Protein AF-A0A8T5QKQ2-F1 (afdb_monomer)

Mean predicted aligned error: 11.58 Å

Radius of gyration: 34.57 Å; Cα contacts (8 Å, |Δi|>4): 621; chains: 1; bounding box: 126×70×73 Å

Structure (mmCIF, N/CA/C/O backbone):
data_AF-A0A8T5QKQ2-F1
#
_entry.id   AF-A0A8T5QKQ2-F1
#
loop_
_atom_site.group_PDB
_atom_site.id
_atom_site.type_symbol
_atom_site.label_atom_id
_atom_site.label_alt_id
_atom_site.label_comp_id
_atom_site.label_asym_id
_atom_site.label_entity_id
_atom_site.label_seq_id
_atom_site.pdbx_PDB_ins_code
_atom_site.Cartn_x
_atom_site.Cartn_y
_atom_site.Cartn_z
_atom_site.occupancy
_atom_site.B_iso_or_equiv
_atom_site.auth_seq_id
_atom_site.auth_comp_id
_atom_site.auth_asym_id
_atom_site.auth_atom_id
_atom_site.pdbx_PDB_model_num
ATOM 1 N N . SER A 1 1 ? -15.394 6.310 19.405 1.00 85.44 1 SER A N 1
ATOM 2 C CA . SER A 1 1 ? -15.891 5.130 18.670 1.00 85.44 1 SER A CA 1
ATOM 3 C C . SER A 1 1 ? -16.647 4.145 19.551 1.00 85.44 1 SER A C 1
ATOM 5 O O . SER A 1 1 ? -17.826 3.950 19.295 1.00 85.44 1 SER A O 1
ATOM 7 N N . ALA A 1 2 ? -16.059 3.582 20.617 1.00 89.75 2 ALA A N 1
ATOM 8 C CA . ALA A 1 2 ? -16.734 2.562 21.441 1.00 89.75 2 ALA A CA 1
ATOM 9 C C . ALA A 1 2 ? -18.081 3.026 22.035 1.00 89.75 2 ALA A C 1
ATOM 11 O O . ALA A 1 2 ? -19.095 2.352 21.880 1.00 89.75 2 ALA A O 1
ATOM 12 N N . LEU A 1 3 ? -18.130 4.236 22.607 1.00 90.75 3 LEU A N 1
ATOM 13 C CA . LEU A 1 3 ? -19.380 4.833 23.104 1.00 90.75 3 LEU A CA 1
ATOM 14 C C . LEU A 1 3 ? -20.427 5.040 21.999 1.00 90.75 3 LEU A C 1
ATOM 16 O O . LEU A 1 3 ? -21.621 4.899 22.241 1.00 90.75 3 LEU A O 1
ATOM 20 N N . THR A 1 4 ? -19.991 5.355 20.777 1.00 92.69 4 THR A N 1
ATOM 21 C CA . THR A 1 4 ? -20.883 5.486 19.619 1.00 92.69 4 THR A CA 1
ATOM 22 C C . THR A 1 4 ? -21.498 4.137 19.263 1.00 92.69 4 THR A C 1
ATOM 24 O O . THR A 1 4 ? -22.702 4.069 19.035 1.00 92.69 4 THR A O 1
ATOM 27 N N . VAL A 1 5 ? -20.701 3.062 19.264 1.00 91.56 5 VAL A N 1
ATOM 28 C CA . VAL A 1 5 ? -21.196 1.692 19.055 1.00 91.56 5 VAL A CA 1
ATOM 29 C C . VAL A 1 5 ? -22.202 1.325 20.142 1.00 91.56 5 VAL A C 1
ATOM 31 O O . VAL A 1 5 ? -23.312 0.913 19.810 1.00 91.56 5 VAL A O 1
ATOM 34 N N . ALA A 1 6 ? -21.858 1.546 21.414 1.00 91.88 6 ALA A N 1
ATOM 35 C CA . ALA A 1 6 ? -22.750 1.277 22.539 1.00 91.88 6 ALA A CA 1
ATOM 36 C C . ALA A 1 6 ? -24.079 2.037 22.405 1.00 91.88 6 ALA A C 1
ATOM 38 O O . ALA A 1 6 ? -25.142 1.434 22.502 1.00 91.88 6 ALA A O 1
ATOM 39 N N . MET A 1 7 ? -24.036 3.329 22.067 1.00 93.94 7 MET A N 1
ATOM 40 C CA . MET A 1 7 ? -25.232 4.146 21.844 1.00 93.94 7 MET A CA 1
ATOM 41 C C . MET A 1 7 ? -26.087 3.629 20.676 1.00 93.94 7 MET A C 1
ATOM 43 O O . MET A 1 7 ? -27.301 3.508 20.811 1.00 93.94 7 MET A O 1
ATOM 47 N N . LEU A 1 8 ? -25.479 3.315 19.526 1.00 94.56 8 LEU A N 1
ATOM 48 C CA . LEU A 1 8 ? -26.201 2.817 18.345 1.00 94.56 8 LEU A CA 1
ATOM 49 C C . LEU A 1 8 ? -26.821 1.432 18.567 1.00 94.56 8 LEU A C 1
ATOM 51 O O . LEU A 1 8 ? -27.787 1.072 17.893 1.00 94.56 8 LEU A O 1
ATOM 55 N N . LYS A 1 9 ? -26.247 0.650 19.482 1.00 91.75 9 LYS A N 1
ATOM 56 C CA . LYS A 1 9 ? -26.694 -0.698 19.845 1.00 91.75 9 LYS A CA 1
ATOM 57 C C . LYS A 1 9 ? -27.544 -0.732 21.118 1.00 91.75 9 LYS A C 1
ATOM 59 O O . LYS A 1 9 ? -27.961 -1.821 21.497 1.00 91.75 9 LYS A O 1
ATOM 64 N N . ASP A 1 10 ? -27.818 0.424 21.727 1.00 94.06 10 ASP A N 1
ATOM 65 C CA . ASP A 1 10 ? -28.556 0.555 22.990 1.00 94.06 10 ASP A CA 1
ATOM 66 C C . ASP A 1 10 ? -27.951 -0.313 24.115 1.00 94.06 10 ASP A C 1
ATOM 68 O O . ASP A 1 10 ? -28.633 -1.107 24.763 1.00 94.06 10 ASP A O 1
ATOM 72 N N . LEU A 1 11 ? -26.628 -0.219 24.292 1.00 92.94 11 LEU A N 1
ATOM 73 C CA . LEU A 1 11 ? -25.866 -0.971 25.292 1.00 92.94 11 LEU A CA 1
ATOM 74 C C . LEU A 1 11 ? -25.546 -0.114 26.516 1.00 92.94 11 LEU A C 1
ATOM 76 O O . LEU A 1 11 ? -25.130 1.040 26.396 1.00 92.94 11 LEU A O 1
ATOM 80 N N . GLU A 1 12 ? -25.678 -0.716 27.696 1.00 94.38 12 GLU A N 1
ATOM 81 C CA . GLU A 1 12 ? -25.183 -0.134 28.942 1.00 94.38 12 GLU A CA 1
ATOM 82 C C . GLU A 1 12 ? -23.651 -0.194 28.976 1.00 94.38 12 GLU A C 1
ATOM 84 O O . GLU A 1 12 ? -23.048 -1.194 28.586 1.00 94.38 12 GLU A O 1
ATOM 89 N N . VAL A 1 13 ? -23.033 0.896 29.433 1.00 94.25 13 VAL A N 1
ATOM 90 C CA . VAL A 1 13 ? -21.577 1.047 29.535 1.00 94.25 13 VAL A CA 1
ATOM 91 C C . VAL A 1 13 ? -21.190 1.090 31.006 1.00 94.25 13 VAL A C 1
ATOM 93 O O . VAL A 1 13 ? -21.800 1.841 31.775 1.00 94.25 13 VAL A O 1
ATOM 96 N N . ASP A 1 14 ? -20.165 0.332 31.383 1.00 93.50 14 ASP A N 1
ATOM 97 C CA . ASP A 1 14 ? -19.589 0.367 32.722 1.00 93.50 14 ASP A CA 1
ATOM 98 C C . ASP A 1 14 ? -19.042 1.768 33.038 1.00 93.50 14 ASP A C 1
ATOM 100 O O . ASP A 1 14 ? -18.171 2.297 32.350 1.00 93.50 14 ASP A O 1
ATOM 104 N N . GLN A 1 15 ? -19.595 2.387 34.082 1.00 92.50 15 GLN A N 1
ATOM 105 C CA . GLN A 1 15 ? -19.211 3.727 34.531 1.00 92.50 15 GLN A CA 1
ATOM 106 C C . GLN A 1 15 ? -17.960 3.713 35.422 1.00 92.50 15 GLN A C 1
ATOM 108 O O . GLN A 1 15 ? -17.433 4.777 35.741 1.00 92.50 15 GLN A O 1
ATOM 113 N N . GLU A 1 16 ? -17.495 2.533 35.843 1.00 94.44 16 GLU A N 1
ATOM 114 C CA . GLU A 1 16 ? -16.259 2.347 36.608 1.00 94.44 16 GLU A CA 1
ATOM 115 C C . GLU A 1 16 ? -15.057 2.004 35.710 1.00 94.44 16 GLU A C 1
ATOM 117 O O . GLU A 1 16 ? -13.953 1.808 36.227 1.00 94.44 16 GLU A O 1
ATOM 122 N N . ALA A 1 17 ? -15.251 1.977 34.386 1.00 93.88 17 ALA A N 1
ATOM 123 C CA . ALA A 1 17 ? -14.215 1.725 33.395 1.00 93.88 17 ALA A CA 1
ATOM 124 C C . ALA A 1 17 ? -13.866 2.991 32.590 1.00 93.88 17 ALA A C 1
ATOM 126 O O . ALA A 1 17 ? -14.736 3.774 32.202 1.00 93.88 17 ALA A O 1
ATOM 127 N N . ALA A 1 18 ? -12.580 3.180 32.294 1.00 93.44 18 ALA A N 1
ATOM 128 C CA . ALA A 1 18 ? -12.093 4.188 31.355 1.00 93.44 18 ALA A CA 1
ATOM 129 C C . ALA A 1 18 ? -11.305 3.530 30.217 1.00 93.44 18 ALA A C 1
ATOM 131 O O . ALA A 1 18 ? -10.775 2.435 30.360 1.00 93.44 18 ALA A O 1
ATOM 132 N N . PHE A 1 19 ? -11.211 4.208 29.076 1.00 92.12 19 PHE A N 1
ATOM 133 C CA . PHE A 1 19 ? -10.506 3.712 27.895 1.00 92.12 19 PHE A CA 1
ATOM 134 C C . PHE A 1 19 ? -9.655 4.818 27.271 1.00 92.12 19 PHE A C 1
ATOM 136 O O . PHE A 1 19 ? -10.092 5.968 27.174 1.00 92.12 19 PHE A O 1
ATOM 143 N N . THR A 1 20 ? -8.453 4.468 26.812 1.00 92.06 20 THR A N 1
ATOM 144 C CA . THR A 1 20 ? -7.591 5.358 26.031 1.00 92.06 20 THR A CA 1
ATOM 145 C C . THR A 1 20 ? -6.904 4.597 24.899 1.00 92.06 20 THR A C 1
ATOM 147 O O . THR A 1 20 ? -6.473 3.465 25.072 1.00 92.06 20 THR A O 1
ATOM 150 N N . GLY A 1 21 ? -6.808 5.227 23.731 1.00 91.06 21 GLY A N 1
ATOM 151 C CA . GLY A 1 21 ? -6.210 4.644 22.534 1.00 91.06 21 GLY A CA 1
ATOM 152 C C . GLY A 1 21 ? -6.547 5.481 21.303 1.00 91.06 21 GLY A C 1
ATOM 153 O O . GLY A 1 21 ? -7.561 6.189 21.297 1.00 91.06 21 GLY A O 1
ATOM 154 N N . THR A 1 22 ? -5.702 5.427 20.276 1.00 89.12 22 THR A N 1
ATOM 155 C CA . THR A 1 22 ? -6.091 5.887 18.933 1.00 89.12 22 THR A CA 1
ATOM 156 C C . THR A 1 22 ? -6.904 4.796 18.238 1.00 89.12 22 THR A C 1
ATOM 158 O O . THR A 1 22 ? -6.923 3.656 18.694 1.00 89.12 22 THR A O 1
ATOM 161 N N . ILE A 1 23 ? -7.608 5.138 17.158 1.00 88.88 23 ILE A N 1
ATOM 162 C CA . ILE A 1 23 ? -8.280 4.155 16.305 1.00 88.88 23 ILE A CA 1
ATOM 163 C C . ILE A 1 23 ? -7.806 4.329 14.865 1.00 88.88 23 ILE A C 1
ATOM 165 O O . ILE A 1 23 ? -7.877 5.427 14.307 1.00 88.88 23 ILE A O 1
ATOM 169 N N . ASN A 1 24 ? -7.308 3.242 14.286 1.00 83.88 24 ASN A N 1
ATOM 170 C CA . ASN A 1 24 ? -6.770 3.206 12.931 1.00 83.88 24 ASN A CA 1
ATOM 171 C C . ASN A 1 24 ? -7.627 2.321 12.016 1.00 83.88 24 ASN A C 1
ATOM 173 O O . ASN A 1 24 ? -8.657 1.776 12.431 1.00 83.88 24 ASN A O 1
ATOM 177 N N . SER A 1 25 ? -7.212 2.221 10.754 1.00 83.00 25 SER A N 1
ATOM 178 C CA . SER A 1 25 ? -7.814 1.325 9.766 1.00 83.00 25 SER A CA 1
ATOM 179 C C . SER A 1 25 ? -7.810 -0.120 10.286 1.00 83.00 25 SER A C 1
ATOM 181 O O . SER A 1 25 ? -6.935 -0.512 11.061 1.00 83.00 25 SER A O 1
ATOM 183 N N . GLY A 1 26 ? -8.848 -0.890 9.948 1.00 84.38 26 GLY A N 1
ATOM 184 C CA . GLY A 1 26 ? -9.070 -2.217 10.540 1.00 84.38 26 GLY A CA 1
ATOM 185 C C . GLY A 1 26 ? -9.559 -2.204 11.994 1.00 84.38 26 GLY A C 1
ATOM 186 O O . GLY A 1 26 ? -9.503 -3.232 12.658 1.00 84.38 26 GLY A O 1
ATOM 187 N N . GLU A 1 27 ? -10.026 -1.055 12.501 1.00 89.38 27 GLU A N 1
ATOM 188 C CA . GLU A 1 27 ? -10.565 -0.896 13.864 1.00 89.38 27 GLU A CA 1
ATOM 189 C C . GLU A 1 27 ? -9.541 -1.201 14.979 1.00 89.38 27 GLU A C 1
ATOM 191 O O . GLU A 1 27 ? -9.910 -1.466 16.126 1.00 89.38 27 GLU A O 1
ATOM 196 N N . LEU A 1 28 ? -8.249 -1.120 14.647 1.00 91.19 28 LEU A N 1
ATOM 197 C CA . LEU A 1 28 ? -7.138 -1.377 15.559 1.00 91.19 28 LEU A CA 1
ATOM 198 C C . LEU A 1 28 ? -6.933 -0.219 16.538 1.00 91.19 28 LEU A C 1
ATOM 200 O O . LEU A 1 28 ? -6.994 0.958 16.160 1.00 91.19 28 LEU A O 1
ATOM 204 N N . ILE A 1 29 ? -6.647 -0.563 17.793 1.00 91.75 29 ILE A N 1
ATOM 205 C CA . ILE A 1 29 ? -6.345 0.383 18.864 1.00 91.75 29 ILE A CA 1
ATOM 206 C C . ILE A 1 29 ? -4.844 0.655 18.875 1.00 91.75 29 ILE A C 1
ATOM 208 O O . ILE A 1 29 ? -4.039 -0.226 19.167 1.00 91.75 29 ILE A O 1
ATOM 212 N N . GLY A 1 30 ? -4.476 1.892 18.548 1.00 88.88 30 GLY A N 1
ATOM 213 C CA . GLY A 1 30 ? -3.084 2.323 18.462 1.00 88.88 30 GLY A CA 1
ATOM 214 C C . GLY A 1 30 ? -2.585 3.062 19.710 1.00 88.88 30 GLY A C 1
ATOM 215 O O . GLY A 1 30 ? -3.380 3.433 20.588 1.00 88.88 30 GLY A O 1
ATOM 216 N N . PRO A 1 31 ? -1.269 3.329 19.771 1.00 87.50 31 PRO A N 1
ATOM 217 C CA . PRO A 1 31 ? -0.611 3.901 20.939 1.00 87.50 31 PRO A CA 1
ATOM 218 C C . PRO A 1 31 ? -1.057 5.337 21.243 1.00 87.50 31 PRO A C 1
ATOM 220 O O . PRO A 1 31 ? -1.558 6.066 20.381 1.00 87.50 31 PRO A O 1
ATOM 223 N N . VAL A 1 32 ? -0.858 5.757 22.497 1.00 88.06 32 VAL A N 1
ATOM 224 C CA . VAL A 1 32 ? -1.145 7.113 22.993 1.00 88.06 32 VAL A CA 1
ATOM 225 C C . VAL A 1 32 ? -0.102 7.595 24.003 1.00 88.06 32 VAL A C 1
ATOM 227 O O . VAL A 1 32 ? 0.443 6.822 24.781 1.00 88.06 32 VAL A O 1
ATOM 230 N N . GLY A 1 33 ? 0.130 8.906 24.073 1.00 85.56 33 GLY A N 1
ATOM 231 C CA . GLY A 1 33 ? 1.017 9.489 25.086 1.00 85.56 33 GLY A CA 1
ATOM 232 C C . GLY A 1 33 ? 0.457 9.447 26.517 1.00 85.56 33 GLY A C 1
ATOM 233 O O . GLY A 1 33 ? -0.762 9.342 26.720 1.00 85.56 33 GLY A O 1
ATOM 234 N N . SER A 1 34 ? 1.365 9.595 27.490 1.00 87.62 34 SER A N 1
ATOM 235 C CA . SER A 1 34 ? 1.081 9.860 28.914 1.00 87.62 34 SER A CA 1
ATOM 236 C C . SER A 1 34 ? 0.140 8.853 29.584 1.00 87.62 34 SER A C 1
ATOM 238 O O . SER A 1 34 ? -0.839 9.225 30.232 1.00 87.62 34 SER A O 1
ATOM 240 N N . LEU A 1 35 ? 0.392 7.555 29.382 1.00 89.50 35 LEU A N 1
ATOM 241 C CA . LEU A 1 35 ? -0.424 6.492 29.979 1.00 89.50 35 LEU A CA 1
ATOM 242 C C . LEU A 1 35 ? -0.345 6.480 31.512 1.00 89.50 35 LEU A C 1
ATOM 244 O O . LEU A 1 35 ? -1.377 6.334 32.161 1.00 89.50 35 LEU A O 1
ATOM 248 N N . MET A 1 36 ? 0.836 6.714 32.089 1.00 89.31 36 MET A N 1
ATOM 249 C CA . MET A 1 36 ? 1.031 6.748 33.545 1.00 89.31 36 MET A CA 1
ATOM 250 C C . MET A 1 36 ? 0.175 7.840 34.204 1.00 89.31 36 MET A C 1
ATOM 252 O O . MET A 1 36 ? -0.569 7.574 35.148 1.00 89.31 36 MET A O 1
ATOM 256 N N . GLU A 1 37 ? 0.199 9.062 33.665 1.00 92.75 37 GLU A N 1
ATOM 257 C CA . GLU A 1 37 ? -0.603 10.180 34.171 1.00 92.75 37 GLU A CA 1
ATOM 258 C C . GLU A 1 37 ? -2.107 9.915 34.025 1.00 92.75 37 GLU A C 1
ATOM 260 O O . GLU A 1 37 ? -2.892 10.282 34.903 1.00 92.75 37 GLU A O 1
ATOM 265 N N . LYS A 1 38 ? -2.522 9.241 32.943 1.00 94.00 38 LYS A N 1
ATOM 266 C CA . LYS A 1 38 ? -3.920 8.833 32.740 1.00 94.00 38 LYS A CA 1
ATOM 267 C C . LYS A 1 38 ? -4.378 7.804 33.777 1.00 94.00 38 LYS A C 1
ATOM 269 O O . LYS A 1 38 ? -5.516 7.905 34.230 1.00 94.00 38 LYS A O 1
ATOM 274 N N . LEU A 1 39 ? -3.520 6.865 34.188 1.00 93.94 39 LEU A N 1
ATOM 275 C CA . LEU A 1 39 ? -3.834 5.907 35.258 1.00 93.94 39 LEU A CA 1
ATOM 276 C C . LEU A 1 39 ? -3.992 6.597 36.617 1.00 93.94 39 LEU A C 1
ATOM 278 O O . LEU A 1 39 ? -4.947 6.315 37.341 1.00 93.94 39 LEU A O 1
ATOM 282 N N . VAL A 1 40 ? -3.114 7.552 36.940 1.00 94.69 40 VAL A N 1
ATOM 283 C CA . VAL A 1 40 ? -3.238 8.360 38.165 1.00 94.69 40 VAL A CA 1
ATOM 284 C C . VAL A 1 40 ? -4.559 9.136 38.167 1.00 94.69 40 VAL A C 1
ATOM 286 O O . VAL A 1 40 ? -5.315 9.062 39.134 1.00 94.69 40 VAL A O 1
ATOM 289 N N . ALA A 1 41 ? -4.895 9.808 37.064 1.00 96.06 41 ALA A N 1
ATOM 290 C CA . ALA A 1 41 ? -6.154 10.545 36.942 1.00 96.06 41 ALA A CA 1
ATOM 291 C C . ALA A 1 41 ? -7.393 9.631 37.034 1.00 96.06 41 ALA A C 1
ATOM 293 O O . ALA A 1 41 ? -8.407 10.007 37.633 1.00 96.06 41 ALA A O 1
ATOM 294 N N . ALA A 1 42 ? -7.316 8.420 36.471 1.00 95.38 42 ALA A N 1
ATOM 295 C CA . ALA A 1 42 ? -8.365 7.411 36.586 1.00 95.38 42 ALA A CA 1
ATOM 296 C C . ALA A 1 42 ? -8.577 7.012 38.054 1.00 95.38 42 ALA A C 1
ATOM 298 O O . ALA A 1 42 ? -9.708 7.056 38.548 1.00 95.38 42 ALA A O 1
ATOM 299 N N . LYS A 1 43 ? -7.488 6.736 38.785 1.00 95.25 43 LYS A N 1
ATOM 300 C CA . LYS A 1 43 ? -7.541 6.430 40.217 1.00 95.25 43 LYS A CA 1
ATOM 301 C C . LYS A 1 43 ? -8.184 7.554 41.027 1.00 95.25 43 LYS A C 1
ATOM 303 O O . LYS A 1 43 ? -9.069 7.295 41.843 1.00 95.25 43 LYS A O 1
ATOM 308 N N . GLU A 1 44 ? -7.755 8.795 40.804 1.00 96.19 44 GLU A N 1
ATOM 309 C CA . GLU A 1 44 ? -8.294 9.978 41.490 1.00 96.19 44 GLU A CA 1
ATOM 310 C C . GLU A 1 44 ? -9.792 10.182 41.222 1.00 96.19 44 GLU A C 1
ATOM 312 O O . GLU A 1 44 ? -10.518 10.676 42.085 1.00 96.19 44 GLU A O 1
ATOM 317 N N . SER A 1 45 ? -10.268 9.742 40.055 1.00 95.50 45 SER A N 1
ATOM 318 C CA . SER A 1 45 ? -11.676 9.809 39.651 1.00 95.50 45 SER A CA 1
ATOM 319 C C . SER A 1 45 ? -12.514 8.614 40.127 1.00 95.50 45 SER A C 1
ATOM 321 O O . SER A 1 45 ? -13.714 8.566 39.861 1.00 95.50 45 SER A O 1
ATOM 323 N N . GLY A 1 46 ? -11.913 7.652 40.836 1.00 94.88 46 GLY A N 1
ATOM 324 C CA . GLY A 1 46 ? -12.597 6.451 41.324 1.00 94.88 46 GLY A CA 1
ATOM 325 C C . GLY A 1 46 ? -12.859 5.383 40.258 1.00 94.88 46 GLY A C 1
ATOM 326 O O . GLY A 1 46 ? -13.645 4.471 40.511 1.00 94.88 46 GLY A O 1
ATOM 327 N N . ILE A 1 47 ? -12.209 5.480 39.094 1.00 96.81 47 ILE A N 1
ATOM 328 C CA . ILE A 1 47 ? -12.232 4.446 38.052 1.00 96.81 47 ILE A CA 1
ATOM 329 C C . ILE A 1 47 ? -11.469 3.218 38.556 1.00 96.81 47 ILE A C 1
ATOM 331 O O . ILE A 1 47 ? -10.412 3.346 39.179 1.00 96.81 47 ILE A O 1
ATOM 335 N N . LYS A 1 48 ? -12.021 2.030 38.299 1.00 95.69 48 LYS A N 1
ATOM 336 C CA . LYS A 1 48 ? -11.456 0.750 38.740 1.00 95.69 48 LYS A CA 1
ATOM 337 C C . LYS A 1 48 ? -10.718 0.020 37.637 1.00 95.69 48 LYS A C 1
ATOM 339 O O . LYS A 1 48 ? -9.739 -0.642 37.954 1.00 95.69 48 LYS A O 1
ATOM 344 N N . THR A 1 49 ? -11.153 0.174 36.390 1.00 95.88 49 THR A N 1
ATOM 345 C CA . THR A 1 49 ? -10.574 -0.533 35.246 1.00 95.88 49 THR A CA 1
ATOM 346 C C . THR A 1 49 ? -10.201 0.464 34.154 1.00 95.88 49 THR A C 1
ATOM 348 O O . THR A 1 49 ? -10.989 1.345 33.809 1.00 95.88 49 THR A O 1
ATOM 351 N N . VAL A 1 50 ? -8.994 0.356 33.607 1.00 95.88 50 VAL A N 1
ATOM 352 C CA . VAL A 1 50 ? -8.516 1.190 32.502 1.00 95.88 50 VAL A CA 1
ATOM 353 C C . VAL A 1 50 ? -8.078 0.305 31.347 1.00 95.88 50 VAL A C 1
ATOM 355 O O . VAL A 1 50 ? -7.156 -0.498 31.465 1.00 95.88 50 VAL A O 1
ATOM 358 N N . LEU A 1 51 ? -8.738 0.490 30.211 1.00 95.19 51 LEU A N 1
ATOM 359 C CA . LEU A 1 51 ? -8.417 -0.171 28.959 1.00 95.19 51 LEU A CA 1
ATOM 360 C C . LEU A 1 51 ? -7.320 0.618 28.226 1.00 95.19 51 LEU A C 1
ATOM 362 O O . LEU A 1 51 ? -7.491 1.820 27.979 1.00 95.19 51 LEU A O 1
ATOM 366 N N . ILE A 1 52 ? -6.219 -0.047 27.874 1.00 93.62 52 ILE A N 1
ATOM 367 C CA . ILE A 1 52 ? -5.061 0.553 27.186 1.00 93.62 52 ILE A CA 1
ATOM 368 C C . ILE A 1 52 ? -4.744 -0.186 25.876 1.00 93.62 52 ILE A C 1
ATOM 370 O O . ILE A 1 52 ? -5.148 -1.340 25.731 1.00 93.62 52 ILE A O 1
ATOM 374 N N . PRO A 1 53 ? -4.017 0.427 24.923 1.00 91.50 53 PRO A N 1
ATOM 375 C CA . PRO A 1 53 ? -3.607 -0.260 23.699 1.00 91.50 53 PRO A CA 1
ATOM 376 C C . PRO A 1 53 ? -2.750 -1.493 24.009 1.00 91.50 53 PRO A C 1
ATOM 378 O O . PRO A 1 53 ? -1.807 -1.400 24.794 1.00 91.50 53 PRO A O 1
ATOM 381 N N . ALA A 1 54 ? -3.062 -2.630 23.381 1.00 88.75 54 ALA A N 1
ATOM 382 C CA . ALA A 1 54 ? -2.333 -3.883 23.596 1.00 88.75 54 ALA A CA 1
ATOM 383 C C . ALA A 1 54 ? -0.884 -3.832 23.099 1.00 88.75 54 ALA A C 1
ATOM 385 O O . ALA A 1 54 ? 0.015 -4.352 23.752 1.00 88.75 54 ALA A O 1
ATOM 386 N N . VAL A 1 55 ? -0.657 -3.161 21.969 1.00 82.44 55 VAL A N 1
ATOM 387 C CA . VAL A 1 55 ? 0.672 -3.002 21.376 1.00 82.44 55 VAL A CA 1
ATOM 388 C C . VAL A 1 55 ? 1.165 -1.590 21.639 1.00 82.44 55 VAL A C 1
ATOM 390 O O . VAL A 1 55 ? 1.097 -0.697 20.796 1.00 82.44 55 VAL A O 1
ATOM 393 N N . GLN A 1 56 ? 1.625 -1.375 22.866 1.00 78.56 56 GLN A N 1
ATOM 394 C CA . GLN A 1 56 ? 2.316 -0.158 23.249 1.00 78.56 56 GLN A CA 1
ATOM 395 C C . GLN A 1 56 ? 3.335 -0.460 24.338 1.00 78.56 56 GLN A C 1
ATOM 397 O O . GLN A 1 56 ? 3.041 -1.086 25.352 1.00 78.56 56 GLN A O 1
ATOM 402 N N . SER A 1 57 ? 4.536 0.074 24.159 1.00 64.62 57 SER A N 1
ATOM 403 C CA . SER A 1 57 ? 5.556 -0.000 25.191 1.00 64.62 57 SER A CA 1
ATOM 404 C C . SER A 1 57 ? 5.430 1.179 26.155 1.00 64.62 57 SER A C 1
ATOM 406 O O . SER A 1 57 ? 5.466 2.341 25.752 1.00 64.62 57 SER A O 1
ATOM 408 N N . VAL A 1 58 ? 5.308 0.891 27.450 1.00 63.56 58 VAL A N 1
ATOM 409 C CA . VAL A 1 58 ? 5.408 1.907 28.501 1.00 63.56 58 VAL A CA 1
ATOM 410 C C . VAL A 1 58 ? 6.402 1.395 29.530 1.00 63.56 58 VAL A C 1
ATOM 412 O O . VAL A 1 58 ? 6.108 0.478 30.284 1.00 63.56 58 VAL A O 1
ATOM 415 N N . LYS A 1 59 ? 7.611 1.955 29.517 1.00 58.41 59 LYS A N 1
ATOM 416 C CA . LYS A 1 59 ? 8.577 1.807 30.611 1.00 58.41 59 LYS A CA 1
ATOM 417 C C . LYS A 1 59 ? 8.819 3.197 31.190 1.00 58.41 59 LYS A C 1
ATOM 419 O O . LYS A 1 59 ? 8.868 4.165 30.430 1.00 58.41 59 LYS A O 1
ATOM 424 N N . GLN A 1 60 ? 8.937 3.305 32.509 1.00 49.69 60 GLN A N 1
ATOM 425 C CA . GLN A 1 60 ? 9.301 4.559 33.165 1.00 49.69 60 GLN A CA 1
ATOM 426 C C . GLN A 1 60 ? 10.763 4.897 32.814 1.00 49.69 60 GLN A C 1
ATOM 428 O O . GLN A 1 60 ? 11.595 3.996 32.742 1.00 49.69 60 GLN A O 1
ATOM 433 N N . GLU A 1 61 ? 11.096 6.174 32.596 1.00 48.28 61 GLU A N 1
ATOM 434 C CA . GLU A 1 61 ? 12.461 6.588 32.200 1.00 48.28 61 GLU A CA 1
ATOM 435 C C . GLU A 1 61 ? 13.548 6.210 33.230 1.00 48.28 61 GLU A C 1
ATOM 437 O O . GLU A 1 61 ? 14.711 6.094 32.856 1.00 48.28 61 GLU A O 1
ATOM 442 N N . ASP A 1 62 ? 13.169 5.932 34.485 1.00 45.97 62 ASP A N 1
ATOM 443 C CA . ASP A 1 62 ? 14.090 5.588 35.582 1.00 45.97 62 ASP A CA 1
ATOM 444 C C . ASP A 1 62 ? 13.837 4.210 36.233 1.00 45.97 62 ASP A C 1
ATOM 446 O O . ASP A 1 62 ? 14.605 3.804 37.104 1.00 45.97 62 ASP A O 1
ATOM 450 N N . ASN A 1 63 ? 12.797 3.469 35.829 1.00 50.56 63 ASN A N 1
ATOM 451 C CA . ASN A 1 63 ? 12.496 2.130 36.349 1.00 50.56 63 ASN A CA 1
ATOM 452 C C . ASN A 1 63 ? 11.759 1.280 35.309 1.00 50.56 63 ASN A C 1
ATOM 454 O O . ASN A 1 63 ? 10.854 1.730 34.609 1.00 50.56 63 ASN A O 1
ATOM 458 N N . GLU A 1 64 ? 12.122 0.006 35.247 1.00 51.97 64 GLU A N 1
ATOM 459 C CA . GLU A 1 64 ? 11.585 -0.972 34.301 1.00 51.97 64 GLU A CA 1
ATOM 460 C C . GLU A 1 64 ? 10.173 -1.474 34.670 1.00 51.97 64 GLU A C 1
ATOM 462 O O . GLU A 1 64 ? 9.850 -2.628 34.422 1.00 51.97 64 GLU A O 1
ATOM 467 N N . THR A 1 65 ? 9.343 -0.642 35.304 1.00 58.28 65 THR A N 1
ATOM 468 C CA . THR A 1 65 ? 8.027 -1.058 35.802 1.00 58.28 65 THR A CA 1
ATOM 469 C C . THR A 1 65 ? 7.037 -1.199 34.651 1.00 58.28 65 THR A C 1
ATOM 471 O O . THR A 1 65 ? 6.844 -0.262 33.869 1.00 58.28 65 THR A O 1
ATOM 474 N N . ASP A 1 66 ? 6.416 -2.374 34.562 1.00 81.69 66 ASP A N 1
ATOM 475 C CA . ASP A 1 66 ? 5.325 -2.675 33.639 1.00 81.69 66 ASP A CA 1
ATOM 476 C C . ASP A 1 66 ? 4.109 -1.780 33.956 1.00 81.69 66 ASP A C 1
ATOM 478 O O . ASP A 1 66 ? 3.769 -1.546 35.117 1.00 81.69 66 ASP A O 1
ATOM 482 N N . ILE A 1 67 ? 3.442 -1.252 32.927 1.00 85.81 67 ILE A N 1
ATOM 483 C CA . ILE A 1 67 ? 2.247 -0.408 33.081 1.00 85.81 67 ILE A CA 1
ATOM 484 C C . ILE A 1 67 ? 1.109 -1.126 33.812 1.00 85.81 67 ILE A C 1
ATOM 486 O O . ILE A 1 67 ? 0.333 -0.481 34.520 1.00 85.81 67 ILE A O 1
ATOM 490 N N . ILE A 1 68 ? 1.021 -2.446 33.650 1.00 87.75 68 ILE A N 1
ATOM 491 C CA . ILE A 1 68 ? 0.031 -3.293 34.308 1.00 87.75 68 ILE A CA 1
ATOM 492 C C . ILE A 1 68 ? 0.347 -3.364 35.803 1.00 87.75 68 ILE A C 1
ATOM 494 O O . ILE A 1 68 ? -0.523 -3.062 36.619 1.00 87.75 68 ILE A O 1
ATOM 498 N N . GLU A 1 69 ? 1.603 -3.649 36.162 1.00 89.06 69 GLU A N 1
ATOM 499 C CA . GLU A 1 69 ? 2.061 -3.666 37.559 1.00 89.06 69 GLU A CA 1
ATOM 500 C C . GLU A 1 69 ? 1.851 -2.304 38.233 1.00 89.06 69 GLU A C 1
ATOM 502 O O . GLU A 1 69 ? 1.334 -2.225 39.348 1.00 89.06 69 GLU A O 1
ATOM 507 N N . TYR A 1 70 ? 2.173 -1.209 37.539 1.00 89.88 70 TYR A N 1
ATOM 508 C CA . TYR A 1 70 ? 1.948 0.141 38.054 1.00 89.88 70 TYR A CA 1
ATOM 509 C C . TYR A 1 70 ? 0.462 0.432 38.318 1.00 89.88 70 TYR A C 1
ATOM 511 O O . TYR A 1 70 ? 0.106 1.042 39.330 1.00 89.88 70 TYR A O 1
ATOM 519 N N . GLY A 1 71 ? -0.428 -0.020 37.432 1.00 91.31 71 GLY A N 1
ATOM 520 C CA . GLY A 1 71 ? -1.869 0.066 37.654 1.00 91.31 71 GLY A CA 1
ATOM 521 C C . GLY A 1 71 ? -2.313 -0.703 38.898 1.00 91.31 71 GLY A C 1
ATOM 522 O O . GLY A 1 71 ? -3.036 -0.153 39.738 1.00 91.31 71 GLY A O 1
ATOM 523 N N . GLU A 1 72 ? -1.825 -1.933 39.070 1.00 90.69 72 GLU A N 1
ATOM 524 C CA . GLU A 1 72 ? -2.111 -2.753 40.251 1.00 90.69 72 GLU A CA 1
ATOM 525 C C . GLU A 1 72 ? -1.663 -2.066 41.551 1.00 90.69 72 GLU A C 1
ATOM 527 O O . GLU A 1 72 ? -2.427 -2.036 42.522 1.00 90.69 72 GLU A O 1
ATOM 532 N N . GLU A 1 73 ? -0.483 -1.436 41.564 1.00 92.69 73 GLU A N 1
ATOM 533 C CA . GLU A 1 73 ? 0.014 -0.652 42.706 1.00 92.69 73 GLU A CA 1
ATOM 534 C C . GLU A 1 73 ? -0.895 0.541 43.046 1.00 92.69 73 GLU A C 1
ATOM 536 O O . GLU A 1 73 ? -1.128 0.846 44.222 1.00 92.69 73 GLU A O 1
ATOM 541 N N . LEU A 1 74 ? -1.465 1.198 42.031 1.00 93.50 74 LEU A N 1
ATOM 542 C CA . LEU A 1 74 ? -2.464 2.257 42.207 1.00 93.50 74 LEU A CA 1
ATOM 543 C C . LEU A 1 74 ? -3.845 1.710 42.612 1.00 93.50 74 LEU A C 1
ATOM 545 O O . LEU A 1 74 ? -4.732 2.473 43.018 1.00 93.50 74 LEU A O 1
ATOM 549 N N . GLY A 1 75 ? -4.056 0.396 42.542 1.00 94.31 75 GLY A N 1
ATOM 550 C CA . GLY A 1 75 ? -5.350 -0.248 42.731 1.00 94.31 75 GLY A CA 1
ATOM 551 C C . GLY A 1 75 ? -6.334 0.103 41.616 1.00 94.31 75 GLY A C 1
ATOM 552 O O . GLY A 1 75 ? -7.481 0.444 41.921 1.00 94.31 75 GLY A O 1
ATOM 553 N N . VAL A 1 76 ? -5.847 0.089 40.373 1.00 95.81 76 VAL A N 1
ATOM 554 C CA . VAL A 1 76 ? -6.593 0.205 39.116 1.00 95.81 76 VAL A CA 1
ATOM 555 C C . VAL A 1 76 ? -6.226 -1.002 38.252 1.00 95.81 76 VAL A C 1
ATOM 557 O O . VAL A 1 76 ? -5.058 -1.231 37.966 1.00 95.81 76 VAL A O 1
ATOM 560 N N . GLU A 1 77 ? -7.209 -1.782 37.828 1.00 95.31 77 GLU A N 1
ATOM 561 C CA . GLU A 1 77 ? -7.002 -2.878 36.885 1.00 95.31 77 GLU A CA 1
ATOM 562 C C . GLU A 1 77 ? -6.684 -2.314 35.498 1.00 95.31 77 GLU A C 1
ATOM 564 O O . GLU A 1 77 ? -7.411 -1.461 34.986 1.00 95.31 77 GLU A O 1
ATOM 569 N N . VAL A 1 78 ? -5.607 -2.787 34.878 1.00 94.50 78 VAL A N 1
ATOM 570 C CA . VAL A 1 78 ? -5.200 -2.366 33.534 1.00 94.50 78 VAL A CA 1
ATOM 571 C C . VAL A 1 78 ? -5.435 -3.517 32.572 1.00 94.50 78 VAL A C 1
ATOM 573 O O . VAL A 1 78 ? -4.887 -4.600 32.758 1.00 94.50 78 VAL A O 1
ATOM 576 N N . VAL A 1 79 ? -6.245 -3.282 31.540 1.00 94.00 79 VAL A N 1
ATOM 577 C CA . VAL A 1 79 ? -6.629 -4.313 30.567 1.00 94.00 79 VAL A CA 1
ATOM 578 C C . VAL A 1 79 ? -6.151 -3.901 29.173 1.00 94.00 79 VAL A C 1
ATOM 580 O O . VAL A 1 79 ? -6.657 -2.924 28.612 1.00 94.00 79 VAL A O 1
ATOM 583 N N . PRO A 1 80 ? -5.185 -4.625 28.589 1.00 92.44 80 PRO A N 1
ATOM 584 C CA . PRO A 1 80 ? -4.771 -4.407 27.210 1.00 92.44 80 PRO A CA 1
ATOM 585 C C . PRO A 1 80 ? -5.887 -4.794 26.225 1.00 92.44 80 PRO A C 1
ATOM 587 O O . PRO A 1 80 ? -6.485 -5.862 26.347 1.00 92.44 80 PRO A O 1
ATOM 590 N N . VAL A 1 81 ? -6.162 -3.938 25.238 1.00 93.44 81 VAL A N 1
ATOM 591 C CA . VAL A 1 81 ? -7.150 -4.167 24.168 1.00 93.44 81 VAL A CA 1
ATOM 592 C C . VAL A 1 81 ? -6.544 -3.848 22.800 1.00 93.44 81 VAL A C 1
ATOM 594 O O . VAL A 1 81 ? -5.862 -2.834 22.641 1.00 93.44 81 VAL A O 1
ATOM 597 N N . ALA A 1 82 ? -6.770 -4.715 21.809 1.00 91.88 82 ALA A N 1
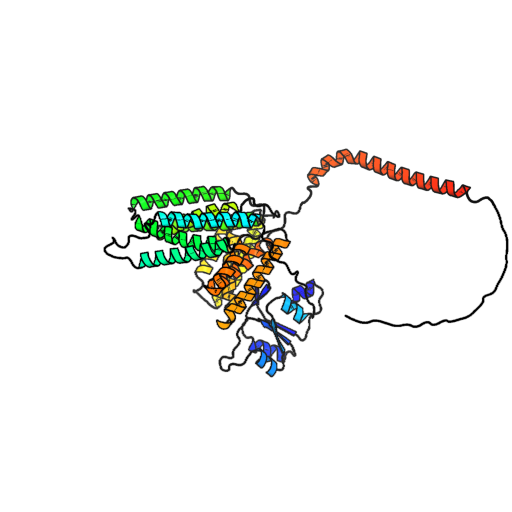ATOM 598 C CA . ALA A 1 82 ? -6.161 -4.592 20.482 1.00 91.88 82 ALA A CA 1
ATOM 599 C C . ALA A 1 82 ? -7.127 -4.007 19.444 1.00 91.88 82 ALA A C 1
ATOM 601 O O . ALA A 1 82 ? -6.701 -3.296 18.534 1.00 91.88 82 ALA A O 1
ATOM 602 N N . THR A 1 83 ? -8.428 -4.268 19.585 1.00 92.50 83 THR A N 1
ATOM 603 C CA . THR A 1 83 ? -9.455 -3.854 18.622 1.00 92.50 83 THR A CA 1
ATOM 604 C C . THR A 1 83 ? -10.587 -3.068 19.275 1.00 92.50 83 THR A C 1
ATOM 606 O O . THR A 1 83 ? -10.846 -3.162 20.479 1.00 92.50 83 THR A O 1
ATOM 609 N N . LEU A 1 84 ? -11.320 -2.301 18.465 1.00 92.19 84 LEU A N 1
ATOM 610 C CA . LEU A 1 84 ? -12.544 -1.637 18.909 1.00 92.19 84 LEU A CA 1
ATOM 611 C C . LEU A 1 84 ? -13.558 -2.639 19.484 1.00 92.19 84 LEU A C 1
ATOM 613 O O . LEU A 1 84 ? -14.238 -2.306 20.454 1.00 92.19 84 LEU A O 1
ATOM 617 N N . SER A 1 85 ? -13.650 -3.839 18.905 1.00 91.19 85 SER A N 1
ATOM 618 C CA . SER A 1 85 ? -14.536 -4.913 19.365 1.00 91.19 85 SER A CA 1
ATOM 619 C C . SER A 1 85 ? -14.189 -5.342 20.795 1.00 91.19 85 SER A C 1
ATOM 621 O O . SER A 1 85 ? -15.073 -5.327 21.657 1.00 91.19 85 SER A O 1
ATOM 623 N N . ASP A 1 86 ? -12.899 -5.565 21.085 1.00 92.25 86 ASP A N 1
ATOM 624 C CA . ASP A 1 86 ? -12.406 -5.882 22.435 1.00 92.25 86 ASP A CA 1
ATOM 625 C C . ASP A 1 86 ? -12.798 -4.780 23.424 1.00 92.25 86 ASP A C 1
ATOM 627 O O . ASP A 1 86 ? -13.349 -5.044 24.492 1.00 92.25 86 ASP A O 1
ATOM 631 N N . ALA A 1 87 ? -12.572 -3.514 23.056 1.00 93.50 87 ALA A N 1
ATOM 632 C CA . ALA A 1 87 ? -12.896 -2.387 23.922 1.00 93.50 87 ALA A CA 1
ATOM 633 C C . ALA A 1 87 ? -14.402 -2.287 24.211 1.00 93.50 87 ALA A C 1
ATOM 635 O O . ALA A 1 87 ? -14.791 -2.012 25.345 1.00 93.50 87 ALA A O 1
ATOM 636 N N . VAL A 1 88 ? -15.274 -2.516 23.221 1.00 93.62 88 VAL A N 1
ATOM 637 C CA . VAL A 1 88 ? -16.728 -2.504 23.463 1.00 93.62 88 VAL A CA 1
ATOM 638 C C . VAL A 1 88 ? -17.149 -3.711 24.305 1.00 93.62 88 VAL A C 1
ATOM 640 O O . VAL A 1 88 ? -17.989 -3.548 25.193 1.00 93.62 88 VAL A O 1
ATOM 643 N N . GLN A 1 89 ? -16.559 -4.890 24.091 1.00 93.38 89 GLN A N 1
ATOM 644 C CA . GLN A 1 89 ? -16.816 -6.073 24.916 1.00 93.38 89 GLN A CA 1
ATOM 645 C C . GLN A 1 89 ? -16.473 -5.799 26.381 1.00 93.38 89 GLN A C 1
ATOM 647 O O . GLN A 1 89 ? -17.316 -6.026 27.248 1.00 93.38 89 GLN A O 1
ATOM 652 N N . GLN A 1 90 ? -15.292 -5.241 26.654 1.00 93.50 90 GLN A N 1
ATOM 653 C CA . GLN A 1 90 ? -14.867 -4.896 28.012 1.00 93.50 90 GLN A CA 1
ATOM 654 C C . GLN A 1 90 ? -15.758 -3.815 28.643 1.00 93.50 90 GLN A C 1
ATOM 656 O O . GLN A 1 90 ? -16.139 -3.927 29.803 1.00 93.50 90 GLN A O 1
ATOM 661 N N . LEU A 1 91 ? -16.164 -2.797 27.875 1.00 93.38 91 LEU A N 1
ATOM 662 C CA . LEU A 1 91 ? -16.996 -1.699 28.384 1.00 93.38 91 LEU A CA 1
ATOM 663 C C . LEU A 1 91 ? -18.468 -2.068 28.615 1.00 93.38 91 LEU A C 1
ATOM 665 O O . LEU A 1 91 ? -19.152 -1.366 29.354 1.00 93.38 91 LEU A O 1
ATOM 669 N N . THR A 1 92 ? -18.991 -3.100 27.951 1.00 93.12 92 THR A N 1
ATOM 670 C CA . THR A 1 92 ? -20.439 -3.406 27.956 1.00 93.12 92 THR A CA 1
ATOM 671 C C . THR A 1 92 ? -20.773 -4.823 28.427 1.00 93.12 92 THR A C 1
ATOM 673 O O . THR A 1 92 ? -21.944 -5.155 28.631 1.00 93.12 92 THR A O 1
ATOM 676 N N . GLY A 1 93 ? -19.769 -5.695 28.560 1.00 91.75 93 GLY A N 1
ATOM 677 C CA . GLY A 1 93 ? -19.944 -7.127 28.809 1.00 91.75 93 GLY A CA 1
ATOM 678 C C . GLY A 1 93 ? -20.642 -7.875 27.665 1.00 91.75 93 GLY A C 1
ATOM 679 O O . GLY A 1 93 ? -21.143 -8.983 27.873 1.00 91.75 93 GLY A O 1
ATOM 680 N N . LYS A 1 94 ? -20.752 -7.268 26.474 1.00 89.50 94 LYS A N 1
ATOM 681 C CA . LYS A 1 94 ? -21.377 -7.873 25.292 1.00 89.50 94 LYS A CA 1
ATOM 682 C C . LYS A 1 94 ? -20.329 -8.277 24.275 1.00 89.50 94 LYS A C 1
ATOM 684 O O . LYS A 1 94 ? -19.636 -7.434 23.721 1.00 89.50 94 LYS A O 1
ATOM 689 N N . GLU A 1 95 ? -20.291 -9.568 23.984 1.00 81.81 95 GLU A N 1
ATOM 690 C CA . GLU A 1 95 ? -19.582 -10.083 22.822 1.00 81.81 95 GLU A CA 1
ATOM 691 C C . GLU A 1 95 ? -20.336 -9.730 21.545 1.00 81.81 95 GLU A C 1
ATOM 693 O O . GLU A 1 95 ? -21.554 -9.919 21.441 1.00 81.81 95 GLU A O 1
ATOM 698 N N . PHE A 1 96 ? -19.593 -9.228 20.566 1.00 74.31 96 PHE A N 1
ATOM 699 C CA . PHE A 1 96 ? -20.051 -9.177 19.192 1.00 74.31 96 PHE A CA 1
ATOM 700 C C . PHE A 1 96 ? -19.531 -10.433 18.516 1.00 74.31 96 PHE A C 1
ATOM 702 O O . PHE A 1 96 ? -18.324 -10.625 18.415 1.00 74.31 96 PHE A O 1
ATOM 709 N N . GLU A 1 97 ? -20.444 -11.293 18.068 1.00 65.62 97 GLU A N 1
ATOM 710 C CA . GLU A 1 97 ? -20.068 -12.359 17.148 1.00 65.62 97 GLU A CA 1
ATOM 711 C C . GLU A 1 97 ? -19.590 -11.699 15.852 1.00 65.62 97 GLU A C 1
ATOM 713 O O . GLU A 1 97 ? -20.387 -11.227 15.033 1.00 65.62 97 GLU A O 1
ATOM 718 N N . GLU A 1 98 ? -18.274 -11.624 15.686 1.00 69.94 98 GLU A N 1
ATOM 719 C CA . GLU A 1 98 ? -17.689 -11.443 14.371 1.00 69.94 98 GLU A CA 1
ATOM 720 C C . GLU A 1 98 ? -17.973 -12.715 13.579 1.00 69.94 98 GLU A C 1
ATOM 722 O O . GLU A 1 98 ? -17.753 -13.830 14.055 1.00 69.94 98 GLU A O 1
ATOM 727 N N . LYS A 1 99 ? -18.535 -12.555 12.378 1.00 74.38 99 LYS A N 1
ATOM 728 C CA . LYS A 1 99 ? -18.637 -13.686 11.463 1.00 74.38 99 LYS A CA 1
ATOM 729 C C . LYS A 1 99 ? -17.215 -14.145 11.168 1.00 74.38 99 LYS A C 1
ATOM 731 O O . LYS A 1 99 ? -16.418 -13.341 10.690 1.00 74.38 99 LYS A O 1
ATOM 736 N N . ASP A 1 100 ? -16.947 -15.416 11.418 1.00 78.44 100 ASP A N 1
ATOM 737 C CA . ASP A 1 100 ? -15.734 -16.061 10.943 1.00 78.44 100 ASP A CA 1
ATOM 738 C C . ASP A 1 100 ? -15.855 -16.181 9.417 1.00 78.44 100 ASP A C 1
ATOM 740 O O . ASP A 1 100 ? -16.659 -16.967 8.902 1.00 78.44 100 ASP A O 1
ATOM 744 N N . LEU A 1 101 ? -15.206 -15.258 8.708 1.00 84.50 101 LEU A N 1
ATOM 745 C CA . LEU A 1 101 ? -15.228 -15.162 7.254 1.00 84.50 101 LEU A CA 1
ATOM 746 C C . LEU A 1 101 ? -13.852 -15.571 6.746 1.00 84.50 101 LEU A C 1
ATOM 748 O O . LEU A 1 101 ? -12.866 -14.899 7.032 1.00 84.50 101 LEU A O 1
ATOM 752 N N . GLU A 1 102 ? -13.809 -16.640 5.964 1.00 88.00 102 GLU A N 1
ATOM 753 C CA . GLU A 1 102 ? -12.604 -17.044 5.247 1.00 88.00 102 GLU A CA 1
ATOM 754 C C . GLU A 1 102 ? -12.489 -16.258 3.932 1.00 88.00 102 GLU A C 1
ATOM 756 O O . GLU A 1 102 ? -13.497 -15.882 3.318 1.00 88.00 102 GLU A O 1
ATOM 761 N N . ILE A 1 103 ? -11.257 -16.010 3.482 1.00 90.69 103 ILE A N 1
ATOM 762 C CA . ILE A 1 103 ? -11.015 -15.432 2.159 1.00 90.69 103 ILE A CA 1
ATOM 763 C C . ILE A 1 103 ? -11.284 -16.506 1.095 1.00 90.69 103 ILE A C 1
ATOM 765 O O . ILE A 1 103 ? -10.446 -17.365 0.832 1.00 90.69 103 ILE A O 1
ATOM 769 N N . ASP A 1 104 ? -12.444 -16.421 0.445 1.00 90.50 104 ASP A N 1
ATOM 770 C CA . ASP A 1 104 ? -12.766 -17.199 -0.757 1.00 90.50 104 ASP A CA 1
ATOM 771 C C . ASP A 1 104 ? -12.318 -16.426 -2.008 1.00 90.50 104 ASP A C 1
ATOM 773 O O . ASP A 1 104 ? -13.022 -15.541 -2.507 1.00 90.50 104 ASP A O 1
ATOM 777 N N . VAL A 1 105 ? -11.093 -16.698 -2.467 1.00 92.19 105 VAL A N 1
ATOM 778 C CA . VAL A 1 105 ? -10.492 -16.004 -3.615 1.00 92.19 105 VAL A CA 1
ATOM 779 C C . VAL A 1 105 ? -11.214 -16.408 -4.908 1.00 92.19 105 VAL A C 1
ATOM 781 O O . VAL A 1 105 ? -11.230 -17.591 -5.254 1.00 92.19 105 VAL A O 1
ATOM 784 N N . PRO A 1 106 ? -11.779 -15.459 -5.681 1.00 91.25 106 PRO A N 1
ATOM 785 C CA . PRO A 1 106 ? -12.456 -15.776 -6.928 1.00 91.25 106 PRO A CA 1
ATOM 786 C C . PRO A 1 106 ? -11.508 -16.401 -7.949 1.00 91.25 106 PRO A C 1
ATOM 788 O O . PRO A 1 106 ? -10.423 -15.881 -8.208 1.00 91.25 106 PRO A O 1
ATOM 791 N N . GLU A 1 107 ? -11.977 -17.443 -8.633 1.00 92.00 107 GLU A N 1
ATOM 792 C CA . GLU A 1 107 ? -11.228 -18.087 -9.720 1.00 92.00 107 GLU A CA 1
ATOM 793 C C . GLU A 1 107 ? -10.809 -17.089 -10.812 1.00 92.00 107 GLU A C 1
ATOM 795 O O . GLU A 1 107 ? -9.718 -17.190 -11.365 1.00 92.00 107 GLU A O 1
ATOM 800 N N . SER A 1 108 ? -11.641 -16.078 -11.089 1.00 91.75 108 SER A N 1
ATOM 801 C CA . SER A 1 108 ? -11.305 -15.015 -12.041 1.00 91.75 108 SER A CA 1
ATOM 802 C C . SER A 1 108 ? -10.062 -14.225 -11.629 1.00 91.75 108 SER A C 1
ATOM 804 O O . SER A 1 108 ? -9.254 -13.886 -12.489 1.00 91.75 108 SER A O 1
ATOM 806 N N . TYR A 1 109 ? -9.870 -13.968 -10.330 1.00 94.44 109 TYR A N 1
ATOM 807 C CA . TYR A 1 109 ? -8.640 -13.351 -9.845 1.00 94.44 109 TYR A CA 1
ATOM 808 C C . TYR A 1 109 ? -7.454 -14.298 -10.017 1.00 94.44 109 TYR A C 1
ATOM 810 O O . TYR A 1 109 ? -6.445 -13.881 -10.575 1.00 94.44 109 TYR A O 1
ATOM 818 N N . ASN A 1 110 ? -7.579 -15.558 -9.590 1.00 94.81 110 ASN A N 1
ATOM 819 C CA . ASN A 1 110 ? -6.478 -16.522 -9.657 1.00 94.81 110 ASN A CA 1
ATOM 820 C C . ASN A 1 110 ? -5.975 -16.723 -11.087 1.00 94.81 110 ASN A C 1
ATOM 822 O O . ASN A 1 110 ? -4.769 -16.697 -11.316 1.00 94.81 110 ASN A O 1
ATOM 826 N N . VAL A 1 111 ? -6.888 -16.857 -12.054 1.00 96.25 111 VAL A N 1
ATOM 827 C CA . VAL A 1 111 ? -6.539 -16.994 -13.474 1.00 96.25 111 VAL A CA 1
ATOM 828 C C . VAL A 1 111 ? -5.781 -15.763 -13.969 1.00 96.25 111 VAL A C 1
ATOM 830 O O . VAL A 1 111 ? -4.683 -15.899 -14.501 1.00 96.25 111 VAL A O 1
ATOM 833 N N . VAL A 1 112 ? -6.320 -14.558 -13.755 1.00 97.25 112 VAL A N 1
ATOM 834 C CA . VAL A 1 112 ? -5.689 -13.327 -14.259 1.00 97.25 112 VAL A CA 1
ATOM 835 C C . VAL A 1 112 ? -4.369 -13.041 -13.544 1.00 97.25 112 VAL A C 1
ATOM 837 O O . VAL A 1 112 ? -3.394 -12.663 -14.189 1.00 97.25 112 VAL A O 1
ATOM 840 N N . MET A 1 113 ? -4.297 -13.236 -12.226 1.00 97.88 113 MET A N 1
ATOM 841 C CA . MET A 1 113 ? -3.073 -12.996 -11.461 1.00 97.88 113 MET A CA 1
ATOM 842 C C . MET A 1 113 ? -1.980 -13.996 -11.835 1.00 97.88 113 MET A C 1
ATOM 844 O O . MET A 1 113 ? -0.815 -13.617 -11.934 1.00 97.88 113 MET A O 1
ATOM 848 N N . LYS A 1 114 ? -2.346 -15.251 -12.112 1.00 98.38 114 LYS A N 1
ATOM 849 C CA . LYS A 1 114 ? -1.413 -16.237 -12.650 1.00 98.38 114 LYS A CA 1
ATOM 850 C C . LYS A 1 114 ? -0.858 -15.803 -14.004 1.00 98.38 114 LYS A C 1
ATOM 852 O O . LYS A 1 114 ? 0.355 -15.775 -14.148 1.00 98.38 114 LYS A O 1
ATOM 857 N N . GLU A 1 115 ? -1.706 -15.388 -14.946 1.00 98.19 115 GLU A N 1
ATOM 858 C CA . GLU A 1 115 ? -1.255 -14.881 -16.256 1.00 98.19 115 GLU A CA 1
ATOM 859 C C . GLU A 1 115 ? -0.345 -13.648 -16.119 1.00 98.19 115 GLU A C 1
ATOM 861 O O . GLU A 1 115 ? 0.644 -13.506 -16.832 1.00 98.19 115 GLU A O 1
ATOM 866 N N . VAL A 1 116 ? -0.656 -12.737 -15.191 1.00 98.38 116 VAL A N 1
ATOM 867 C CA . VAL A 1 116 ? 0.198 -11.573 -14.907 1.00 98.38 116 VAL A CA 1
ATOM 868 C C . VAL A 1 116 ? 1.549 -12.001 -14.325 1.00 98.38 116 VAL A C 1
ATOM 870 O O . VAL A 1 116 ? 2.569 -11.405 -14.666 1.00 98.38 116 VAL A O 1
ATOM 873 N N . ALA A 1 117 ? 1.575 -13.011 -13.456 1.00 98.56 117 ALA A N 1
ATOM 874 C CA . ALA A 1 117 ? 2.811 -13.551 -12.904 1.00 98.56 117 ALA A CA 1
ATOM 875 C C . ALA A 1 117 ? 3.646 -14.272 -13.971 1.00 98.56 117 ALA A C 1
ATOM 877 O O . ALA A 1 117 ? 4.842 -14.011 -14.055 1.00 98.56 117 ALA A O 1
ATOM 878 N N . GLU A 1 118 ? 3.017 -15.103 -14.809 1.00 98.38 118 GLU A N 1
ATOM 879 C CA . GLU A 1 118 ? 3.651 -15.777 -15.951 1.00 98.38 118 GLU A CA 1
ATOM 880 C C . GLU A 1 118 ? 4.314 -14.753 -16.872 1.00 98.38 118 GLU A C 1
ATOM 882 O O . GLU A 1 118 ? 5.521 -14.811 -17.073 1.00 98.38 118 GLU A O 1
ATOM 887 N N . ASP A 1 119 ? 3.578 -13.733 -17.317 1.00 98.06 119 ASP A N 1
ATOM 888 C CA . ASP A 1 119 ? 4.118 -12.678 -18.177 1.00 98.06 119 ASP A CA 1
ATOM 889 C C . ASP A 1 119 ? 5.350 -11.985 -17.590 1.00 98.06 119 ASP A C 1
ATOM 891 O O . ASP A 1 119 ? 6.319 -11.714 -18.301 1.00 98.06 119 ASP A O 1
ATOM 895 N N . LEU A 1 120 ? 5.298 -11.634 -16.301 1.00 98.19 120 LEU A N 1
ATOM 896 C CA . LEU A 1 120 ? 6.381 -10.901 -15.653 1.00 98.19 120 LEU A CA 1
ATOM 897 C C . LEU A 1 120 ? 7.588 -11.795 -15.376 1.00 98.19 120 LEU A C 1
ATOM 899 O O . LEU A 1 120 ? 8.709 -11.299 -15.444 1.00 98.19 120 LEU A O 1
ATOM 903 N N . CYS A 1 121 ? 7.390 -13.079 -15.086 1.00 98.12 121 CYS A N 1
ATOM 904 C CA . CYS A 1 121 ? 8.485 -14.023 -14.882 1.00 98.12 121 CYS A CA 1
ATOM 905 C C . CYS A 1 121 ? 9.113 -14.462 -16.214 1.00 98.12 121 CYS A C 1
ATOM 907 O O . CYS A 1 121 ? 10.331 -14.365 -16.356 1.00 98.12 121 CYS A O 1
ATOM 909 N N . ASP A 1 122 ? 8.312 -14.806 -17.224 1.00 97.19 122 ASP A N 1
ATOM 910 C CA . ASP A 1 122 ? 8.789 -15.140 -18.574 1.00 97.19 122 ASP A CA 1
ATOM 911 C C . ASP A 1 122 ? 9.569 -13.967 -19.186 1.00 97.19 122 ASP A C 1
ATOM 913 O O . ASP A 1 122 ? 10.578 -14.143 -19.873 1.00 97.19 122 ASP A O 1
ATOM 917 N N . ARG A 1 123 ? 9.143 -12.730 -18.898 1.00 95.44 123 ARG A N 1
ATOM 918 C CA . ARG A 1 123 ? 9.869 -11.521 -19.295 1.00 95.44 123 ARG A CA 1
ATOM 919 C C . ARG A 1 123 ? 11.289 -11.482 -18.731 1.00 95.44 123 ARG A C 1
ATOM 921 O O . ARG A 1 123 ? 12.190 -11.032 -19.438 1.00 95.44 123 ARG A O 1
ATOM 928 N N . VAL A 1 124 ? 11.498 -11.926 -17.491 1.00 95.75 124 VAL A N 1
ATOM 929 C CA . VAL A 1 124 ? 12.835 -12.008 -16.881 1.00 95.75 124 VAL A CA 1
ATOM 930 C C . VAL A 1 124 ? 13.676 -13.054 -17.595 1.00 95.75 124 VAL A C 1
ATOM 932 O O . VAL A 1 124 ? 14.825 -12.762 -17.917 1.00 95.75 124 VAL A O 1
ATOM 935 N N . ASP A 1 125 ? 13.107 -14.219 -17.898 1.00 93.25 125 ASP A N 1
ATOM 936 C CA . ASP A 1 125 ? 13.816 -15.283 -18.612 1.00 93.25 125 ASP A CA 1
ATOM 937 C C . ASP A 1 125 ? 14.289 -14.803 -19.994 1.00 93.25 125 ASP A C 1
ATOM 939 O O . ASP A 1 125 ? 15.464 -14.948 -20.322 1.00 93.25 125 ASP A O 1
ATOM 943 N N . VAL A 1 126 ? 13.433 -14.104 -20.751 1.00 93.06 126 VAL A N 1
ATOM 944 C CA . VAL A 1 126 ? 13.817 -13.489 -22.037 1.00 93.06 126 VAL A CA 1
ATOM 945 C C . VAL A 1 126 ? 14.942 -12.460 -21.865 1.00 93.06 126 VAL A C 1
ATOM 947 O O . VAL A 1 126 ? 15.886 -12.430 -22.651 1.00 93.06 126 VAL A O 1
ATOM 950 N N . LEU A 1 127 ? 14.878 -11.611 -20.833 1.00 92.38 127 LEU A N 1
ATOM 951 C CA . LEU A 1 127 ? 15.939 -10.633 -20.562 1.00 92.38 127 LEU A CA 1
ATOM 952 C C . LEU A 1 127 ? 17.264 -11.312 -20.182 1.00 92.38 127 LEU A C 1
ATOM 954 O O . LEU A 1 127 ? 18.326 -10.814 -20.547 1.00 92.38 127 LEU A O 1
ATOM 958 N N . LEU A 1 128 ? 17.212 -12.430 -19.456 1.00 88.81 128 LEU A N 1
ATOM 959 C CA . LEU A 1 128 ? 18.382 -13.218 -19.072 1.00 88.81 128 LEU A CA 1
ATOM 960 C C . LEU A 1 128 ? 18.977 -14.018 -20.237 1.00 88.81 128 LEU A C 1
ATOM 962 O O . LEU A 1 128 ? 20.161 -14.329 -20.187 1.00 88.81 128 LEU A O 1
ATOM 966 N N . GLU A 1 129 ? 18.196 -14.346 -21.268 1.00 86.44 129 GLU A N 1
ATOM 967 C CA . GLU A 1 129 ? 18.718 -14.900 -22.524 1.00 86.44 129 GLU A CA 1
ATOM 968 C C . GLU A 1 129 ? 19.454 -13.835 -23.355 1.00 86.44 129 GLU A C 1
ATOM 970 O O . GLU A 1 129 ? 20.485 -14.132 -23.956 1.00 86.44 129 GLU A O 1
ATOM 975 N N . ASP A 1 130 ? 18.949 -12.595 -23.367 1.00 79.75 130 ASP A N 1
ATOM 976 C CA . ASP A 1 130 ? 19.548 -11.461 -24.091 1.00 79.75 130 ASP A CA 1
ATOM 977 C C . ASP A 1 130 ? 20.853 -10.958 -23.448 1.00 79.75 130 ASP A C 1
ATOM 979 O O . ASP A 1 130 ? 21.750 -10.442 -24.120 1.00 79.75 130 ASP A O 1
ATOM 983 N N . ILE A 1 131 ? 20.944 -11.048 -22.124 1.00 78.50 131 ILE A N 1
ATOM 984 C CA . ILE A 1 131 ? 22.154 -10.747 -21.365 1.00 78.50 131 ILE A CA 1
ATOM 985 C C . ILE A 1 131 ? 22.988 -12.024 -21.439 1.00 78.50 131 ILE A C 1
ATOM 987 O O . ILE A 1 131 ? 22.620 -12.992 -20.801 1.00 78.50 131 ILE A O 1
ATOM 991 N N . ASP A 1 132 ? 24.084 -12.085 -22.200 1.00 64.44 132 ASP A N 1
ATOM 992 C CA . ASP A 1 132 ? 24.974 -13.264 -22.221 1.00 64.44 132 ASP A CA 1
ATOM 993 C C . ASP A 1 132 ? 25.527 -13.536 -20.800 1.00 64.44 132 ASP A C 1
ATOM 995 O O . ASP A 1 132 ? 26.607 -13.073 -20.425 1.00 64.44 132 ASP A O 1
ATOM 999 N N . VAL A 1 133 ? 24.766 -14.259 -19.971 1.00 54.41 133 VAL A N 1
ATOM 1000 C CA . VAL A 1 133 ? 24.888 -14.295 -18.502 1.00 54.41 133 VAL A CA 1
ATOM 1001 C C . VAL A 1 133 ? 26.227 -14.872 -18.006 1.00 54.41 133 VAL A C 1
ATOM 1003 O O . VAL A 1 133 ? 26.516 -14.809 -16.814 1.00 54.41 133 VAL A O 1
ATOM 1006 N N . PHE A 1 134 ? 27.113 -15.374 -18.871 1.00 54.53 134 PHE A N 1
ATOM 1007 C CA . PHE A 1 134 ? 28.290 -16.125 -18.425 1.00 54.53 134 PHE A CA 1
ATOM 1008 C C . PHE A 1 134 ? 29.654 -15.743 -19.010 1.00 54.53 134 PHE A C 1
ATOM 1010 O O . PHE A 1 134 ? 30.627 -16.378 -18.612 1.00 54.53 134 PHE A O 1
ATOM 1017 N N . ASP A 1 135 ? 29.803 -14.706 -19.843 1.00 51.88 135 ASP A N 1
ATOM 1018 C CA . ASP A 1 135 ? 31.142 -14.337 -20.352 1.00 51.88 135 ASP A CA 1
ATOM 1019 C C . ASP A 1 135 ? 31.711 -13.042 -19.743 1.00 51.88 135 ASP A C 1
ATOM 1021 O O . ASP A 1 135 ? 32.036 -12.065 -20.419 1.00 51.88 135 ASP A O 1
ATOM 1025 N N . LEU A 1 136 ? 31.863 -13.043 -18.413 1.00 53.31 136 LEU A N 1
ATOM 1026 C CA . LEU A 1 136 ? 32.817 -12.150 -17.738 1.00 53.31 136 LEU A CA 1
ATOM 1027 C C . LEU A 1 136 ? 34.258 -12.683 -17.827 1.00 53.31 136 LEU A C 1
ATOM 1029 O O . LEU A 1 136 ? 35.193 -11.948 -17.515 1.00 53.31 136 LEU A O 1
ATOM 1033 N N . GLU A 1 137 ? 34.458 -13.930 -18.272 1.00 46.41 137 GLU A N 1
ATOM 1034 C CA . GLU A 1 137 ? 35.786 -14.535 -18.451 1.00 46.41 137 GLU A CA 1
ATOM 1035 C C . GLU A 1 137 ? 36.583 -13.861 -19.586 1.00 46.41 137 GLU A C 1
ATOM 1037 O O . GLU A 1 137 ? 37.815 -13.807 -19.531 1.00 46.41 137 GLU A O 1
ATOM 1042 N N . GLY A 1 138 ? 35.901 -13.279 -20.579 1.00 49.34 138 GLY A N 1
ATOM 1043 C CA . GLY A 1 138 ? 36.508 -12.504 -21.664 1.00 49.34 138 GLY A CA 1
ATOM 1044 C C . GLY A 1 138 ? 36.744 -11.012 -21.381 1.00 49.34 138 GLY A C 1
ATOM 1045 O O . GLY A 1 138 ? 37.489 -10.365 -22.129 1.00 49.34 138 GLY A O 1
ATOM 1046 N N . LYS A 1 139 ? 36.154 -10.435 -20.322 1.00 51.03 139 LYS A N 1
ATOM 1047 C CA . LYS A 1 139 ? 36.330 -9.011 -19.982 1.00 51.03 139 LYS A CA 1
ATOM 1048 C C . LYS A 1 139 ? 37.555 -8.826 -19.081 1.00 51.03 139 LYS A C 1
ATOM 1050 O O . LYS A 1 139 ? 37.672 -9.406 -18.009 1.00 51.03 139 LYS A O 1
ATOM 1055 N N . LYS A 1 140 ? 38.493 -7.979 -19.524 1.00 50.75 140 LYS A N 1
ATOM 1056 C CA . LYS A 1 140 ? 39.763 -7.679 -18.828 1.00 50.75 140 LYS A CA 1
ATOM 1057 C C . LYS A 1 140 ? 39.594 -7.036 -17.445 1.00 50.75 140 LYS A C 1
ATOM 1059 O O . LYS A 1 140 ? 40.570 -6.977 -16.701 1.00 50.75 140 LYS A O 1
ATOM 1064 N N . GLU A 1 141 ? 38.398 -6.561 -17.120 1.00 56.84 141 GLU A N 1
ATOM 1065 C CA . GLU A 1 141 ? 38.065 -5.918 -15.855 1.00 56.84 141 GLU A CA 1
ATOM 1066 C C . GLU A 1 141 ? 36.617 -6.295 -15.509 1.00 56.84 141 GLU A C 1
ATOM 1068 O O . GLU A 1 141 ? 35.703 -6.052 -16.297 1.00 56.84 141 GLU A O 1
ATOM 1073 N N . VAL A 1 142 ? 36.427 -6.984 -14.382 1.00 64.94 142 VAL A N 1
ATOM 1074 C CA . VAL A 1 142 ? 35.107 -7.404 -13.894 1.00 64.94 142 VAL A CA 1
ATOM 1075 C C . VAL A 1 142 ? 34.512 -6.244 -13.109 1.00 64.94 142 VAL A C 1
ATOM 1077 O O . VAL A 1 142 ? 35.050 -5.875 -12.064 1.00 64.94 142 VAL A O 1
ATOM 1080 N N . ASP A 1 143 ? 33.403 -5.686 -13.591 1.00 76.06 143 ASP A N 1
ATOM 1081 C CA . ASP A 1 143 ? 32.646 -4.691 -12.839 1.00 76.06 143 ASP A CA 1
ATOM 1082 C C . ASP A 1 143 ? 31.859 -5.380 -11.711 1.00 76.06 143 ASP A C 1
ATOM 1084 O O . ASP A 1 143 ? 30.908 -6.135 -11.938 1.00 76.06 143 ASP A O 1
ATOM 1088 N N . LEU A 1 144 ? 32.282 -5.136 -10.468 1.00 80.44 144 LEU A N 1
ATOM 1089 C CA . LEU A 1 144 ? 31.656 -5.696 -9.270 1.00 80.44 144 LEU A CA 1
ATOM 1090 C C . LEU A 1 144 ? 30.197 -5.249 -9.103 1.00 80.44 144 LEU A C 1
ATOM 1092 O O . LEU A 1 144 ? 29.406 -5.986 -8.511 1.00 80.44 144 LEU A O 1
ATOM 1096 N N . GLU A 1 145 ? 29.830 -4.070 -9.606 1.00 83.06 145 GLU A N 1
ATOM 1097 C CA . GLU A 1 145 ? 28.468 -3.549 -9.525 1.00 83.06 145 GLU A CA 1
ATOM 1098 C C . GLU A 1 145 ? 27.524 -4.347 -10.433 1.00 83.06 145 GLU A C 1
ATOM 1100 O O . GLU A 1 145 ? 26.458 -4.784 -9.989 1.00 83.06 145 GLU A O 1
ATOM 1105 N N . GLN A 1 146 ? 27.965 -4.648 -11.659 1.00 82.19 146 GLN A N 1
ATOM 1106 C CA . GLN A 1 146 ? 27.236 -5.510 -12.595 1.00 82.19 146 GLN A CA 1
ATOM 1107 C C . GLN A 1 146 ? 27.059 -6.926 -12.033 1.00 82.19 146 GLN A C 1
ATOM 1109 O O . GLN A 1 146 ? 25.956 -7.472 -12.074 1.00 82.19 146 GLN A O 1
ATOM 1114 N N . VAL A 1 147 ? 28.107 -7.501 -11.432 1.00 83.19 147 VAL A N 1
ATOM 1115 C CA . VAL A 1 147 ? 28.041 -8.830 -10.792 1.00 83.19 147 VAL A CA 1
ATOM 1116 C C . VAL A 1 147 ? 27.044 -8.851 -9.630 1.00 83.19 147 VAL A C 1
ATOM 1118 O O . VAL A 1 147 ? 26.288 -9.813 -9.472 1.00 83.19 147 VAL A O 1
ATOM 1121 N N . ASN A 1 148 ? 27.022 -7.805 -8.800 1.00 86.88 148 ASN A N 1
ATOM 1122 C CA . ASN A 1 148 ? 26.073 -7.719 -7.692 1.00 86.88 148 ASN A CA 1
ATOM 1123 C C . ASN A 1 148 ? 24.633 -7.570 -8.198 1.00 86.88 148 ASN A C 1
ATOM 1125 O O . ASN A 1 148 ? 23.765 -8.309 -7.733 1.00 86.88 148 ASN A O 1
ATOM 1129 N N . ARG A 1 149 ? 24.387 -6.713 -9.203 1.00 87.44 149 ARG A N 1
ATOM 1130 C CA . ARG A 1 149 ? 23.070 -6.606 -9.857 1.00 87.44 149 ARG A CA 1
ATOM 1131 C C . ARG A 1 149 ? 22.608 -7.944 -10.430 1.00 87.44 149 ARG A C 1
ATOM 1133 O O . ARG A 1 149 ? 21.469 -8.334 -10.198 1.00 87.44 149 ARG A O 1
ATOM 1140 N N . GLN A 1 150 ? 23.483 -8.678 -11.119 1.00 87.38 150 GLN A N 1
ATOM 1141 C CA . GLN A 1 150 ? 23.160 -10.014 -11.633 1.00 87.38 150 GLN A CA 1
ATOM 1142 C C . GLN A 1 150 ? 22.761 -10.975 -10.507 1.00 87.38 150 GLN A C 1
ATOM 1144 O O . GLN A 1 150 ? 21.751 -11.666 -10.615 1.00 87.38 150 GLN A O 1
ATOM 1149 N N . ARG A 1 151 ? 23.504 -10.996 -9.392 1.00 90.00 151 ARG A N 1
ATOM 1150 C CA . ARG A 1 151 ? 23.156 -11.832 -8.231 1.00 90.00 151 ARG A CA 1
ATOM 1151 C C . ARG A 1 151 ? 21.777 -11.484 -7.667 1.00 90.00 151 ARG A C 1
ATOM 1153 O O . ARG A 1 151 ? 21.028 -12.388 -7.306 1.00 90.00 151 ARG A O 1
ATOM 1160 N N . GLU A 1 152 ? 21.447 -10.199 -7.585 1.00 92.81 152 GLU A N 1
ATOM 1161 C CA . GLU A 1 152 ? 20.126 -9.747 -7.139 1.00 92.81 152 GLU A CA 1
ATOM 1162 C C . GLU A 1 152 ? 19.014 -10.193 -8.092 1.00 92.81 152 GLU A C 1
ATOM 1164 O O . GLU A 1 152 ? 17.977 -10.654 -7.617 1.00 92.81 152 GLU A O 1
ATOM 1169 N N . VAL A 1 153 ? 19.241 -10.125 -9.411 1.00 94.75 153 VAL A N 1
ATOM 1170 C CA . VAL A 1 153 ? 18.305 -10.653 -10.418 1.00 94.75 153 VAL A CA 1
ATOM 1171 C C . VAL A 1 153 ? 18.051 -12.141 -10.180 1.00 94.75 153 VAL A C 1
ATOM 1173 O O . VAL A 1 153 ? 16.893 -12.536 -10.079 1.00 94.75 153 VAL A O 1
ATOM 1176 N N . PHE A 1 154 ? 19.095 -12.962 -10.009 1.00 93.19 154 PHE A N 1
ATOM 1177 C CA . PHE A 1 154 ? 18.925 -14.396 -9.736 1.00 93.19 154 PHE A CA 1
ATOM 1178 C C . PHE A 1 154 ? 18.170 -14.664 -8.436 1.00 93.19 154 PHE A C 1
ATOM 1180 O O . PHE A 1 154 ? 17.251 -15.475 -8.427 1.00 93.19 154 PHE A O 1
ATOM 1187 N N . ASN A 1 155 ? 18.516 -13.967 -7.351 1.00 95.25 155 ASN A N 1
ATOM 1188 C CA . ASN A 1 155 ? 17.840 -14.143 -6.067 1.00 95.25 155 ASN A CA 1
ATOM 1189 C C . ASN A 1 155 ? 16.339 -13.826 -6.177 1.00 95.25 155 ASN A C 1
ATOM 1191 O O . ASN A 1 155 ? 15.501 -14.624 -5.766 1.00 95.25 155 ASN A O 1
ATOM 1195 N N . LEU A 1 156 ? 15.990 -12.691 -6.791 1.00 96.62 156 LEU A N 1
ATOM 1196 C CA . LEU A 1 156 ? 14.592 -12.309 -7.003 1.00 96.62 156 LEU A CA 1
ATOM 1197 C C . LEU A 1 156 ? 13.864 -13.273 -7.946 1.00 96.62 156 LEU A C 1
ATOM 1199 O O . LEU A 1 156 ? 12.716 -13.616 -7.686 1.00 96.62 156 LEU A O 1
ATOM 1203 N N . THR A 1 157 ? 14.531 -13.759 -8.992 1.00 96.69 157 THR A N 1
ATOM 1204 C CA . THR A 1 157 ? 13.957 -14.742 -9.924 1.00 96.69 157 THR A CA 1
ATOM 1205 C C . THR A 1 157 ? 13.612 -16.049 -9.206 1.00 96.69 157 THR A C 1
ATOM 1207 O O . THR A 1 157 ? 12.516 -16.576 -9.376 1.00 96.69 157 THR A O 1
ATOM 1210 N N . GLU A 1 158 ? 14.500 -16.553 -8.345 1.00 96.44 158 GLU A N 1
ATOM 1211 C CA . GLU A 1 158 ? 14.248 -17.777 -7.572 1.00 96.44 158 GLU A CA 1
ATOM 1212 C C . GLU A 1 158 ? 13.146 -17.589 -6.516 1.00 96.44 158 GLU A C 1
ATOM 1214 O O . GLU A 1 158 ? 12.305 -18.477 -6.339 1.00 96.44 158 GLU A O 1
ATOM 1219 N N . LYS A 1 159 ? 13.075 -16.416 -5.866 1.00 96.69 159 LYS A N 1
ATOM 1220 C CA . LYS A 1 159 ? 11.928 -16.061 -5.009 1.00 96.69 159 LYS A CA 1
ATOM 1221 C C . LYS A 1 159 ? 10.621 -16.031 -5.803 1.00 96.69 159 LYS A C 1
ATOM 1223 O O . LYS A 1 159 ? 9.618 -16.566 -5.336 1.00 96.69 159 LYS A O 1
ATOM 1228 N N . GLY A 1 160 ? 10.647 -15.468 -7.012 1.00 97.81 160 GLY A N 1
ATOM 1229 C CA . GLY A 1 160 ? 9.513 -15.445 -7.935 1.00 97.81 160 GLY A CA 1
ATOM 1230 C C . GLY A 1 160 ? 9.006 -16.846 -8.273 1.00 97.81 160 GLY A C 1
ATOM 1231 O O . GLY A 1 160 ? 7.825 -17.125 -8.084 1.00 97.81 160 GLY A O 1
ATOM 1232 N N . LYS A 1 161 ? 9.905 -17.756 -8.668 1.00 97.81 161 LYS A N 1
ATOM 1233 C CA . LYS A 1 161 ? 9.572 -19.165 -8.952 1.00 97.81 161 LYS A CA 1
ATOM 1234 C C . LYS A 1 161 ? 8.981 -19.878 -7.739 1.00 97.81 161 LYS A C 1
ATOM 1236 O O . LYS A 1 161 ? 7.940 -20.515 -7.853 1.00 97.81 161 LYS A O 1
ATOM 1241 N N . THR A 1 162 ? 9.598 -19.714 -6.569 1.00 97.38 162 THR A N 1
ATOM 1242 C CA . THR A 1 162 ? 9.124 -20.337 -5.321 1.00 97.38 162 THR A CA 1
ATOM 1243 C C . THR A 1 162 ? 7.719 -19.852 -4.949 1.00 97.38 162 THR A C 1
ATOM 1245 O O . THR A 1 162 ? 6.854 -20.650 -4.581 1.00 97.38 162 THR A O 1
ATOM 1248 N N . ALA A 1 163 ? 7.469 -18.543 -5.067 1.00 97.50 163 ALA A N 1
ATOM 1249 C CA . ALA A 1 163 ? 6.154 -17.959 -4.823 1.00 97.50 163 ALA A CA 1
ATOM 1250 C C . ALA A 1 163 ? 5.114 -18.465 -5.837 1.00 97.50 163 ALA A C 1
ATOM 1252 O O . ALA A 1 163 ? 4.002 -18.806 -5.440 1.00 97.50 163 ALA A O 1
ATOM 1253 N N . PHE A 1 164 ? 5.496 -18.587 -7.112 1.00 98.12 164 PHE A N 1
ATOM 1254 C CA . PHE A 1 164 ? 4.629 -19.087 -8.179 1.00 98.12 164 PHE A CA 1
ATOM 1255 C C . PHE A 1 164 ? 4.219 -20.548 -7.946 1.00 98.12 164 PHE A C 1
ATOM 1257 O O . PHE A 1 164 ? 3.041 -20.884 -8.032 1.00 98.12 164 PHE A O 1
ATOM 1264 N N . GLU A 1 165 ? 5.172 -21.413 -7.586 1.00 97.50 165 GLU A N 1
ATOM 1265 C CA . GLU A 1 165 ? 4.920 -22.823 -7.243 1.00 97.50 165 GLU A CA 1
ATOM 1266 C C . GLU A 1 165 ? 4.031 -22.986 -6.003 1.00 97.50 165 GLU A C 1
ATOM 1268 O O . GLU A 1 165 ? 3.323 -23.984 -5.874 1.00 97.50 165 GLU A O 1
ATOM 1273 N N . SER A 1 166 ? 4.054 -21.997 -5.107 1.00 96.25 166 SER A N 1
ATOM 1274 C CA . SER A 1 166 ? 3.223 -21.944 -3.901 1.00 96.25 166 SER A CA 1
ATOM 1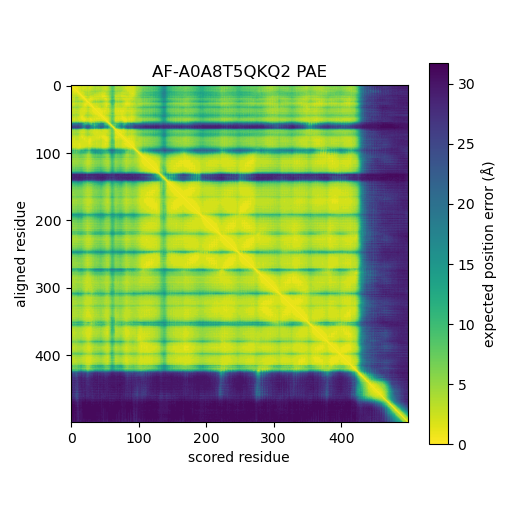275 C C . SER A 1 166 ? 1.859 -21.277 -4.134 1.00 96.25 166 SER A C 1
ATOM 1277 O O . SER A 1 166 ? 1.182 -20.959 -3.163 1.00 96.25 166 SER A O 1
ATOM 1279 N N . GLU A 1 167 ? 1.474 -21.026 -5.393 1.00 95.88 167 GLU A N 1
ATOM 1280 C CA . GLU A 1 167 ? 0.232 -20.343 -5.805 1.00 95.88 167 GLU A CA 1
ATOM 1281 C C . GLU A 1 167 ? 0.096 -18.886 -5.306 1.00 95.88 167 GLU A C 1
ATOM 1283 O O . GLU A 1 167 ? -0.953 -18.261 -5.469 1.00 95.88 167 GLU A O 1
ATOM 1288 N N . ASN A 1 168 ? 1.180 -18.293 -4.788 1.00 96.44 168 ASN A N 1
ATOM 1289 C CA . ASN A 1 168 ? 1.267 -16.878 -4.413 1.00 96.44 168 ASN A CA 1
ATOM 1290 C C . ASN A 1 168 ? 1.627 -16.037 -5.648 1.00 96.44 168 ASN A C 1
ATOM 1292 O O . ASN A 1 168 ? 2.745 -15.520 -5.787 1.00 96.44 168 ASN A O 1
ATOM 1296 N N . HIS A 1 169 ? 0.695 -15.970 -6.600 1.00 98.12 169 HIS A N 1
ATOM 1297 C CA . HIS A 1 169 ? 0.928 -15.378 -7.916 1.00 98.12 169 HIS A CA 1
ATOM 1298 C C . HIS A 1 169 ? 1.237 -13.872 -7.862 1.00 98.12 169 HIS A C 1
ATOM 1300 O O . HIS A 1 169 ? 2.052 -13.394 -8.652 1.00 98.12 169 HIS A O 1
ATOM 1306 N N . TYR A 1 170 ? 0.654 -13.101 -6.939 1.00 98.06 170 TYR A N 1
ATOM 1307 C CA . TYR A 1 170 ? 0.995 -11.682 -6.812 1.00 98.06 170 TYR A CA 1
ATOM 1308 C C . TYR A 1 170 ? 2.399 -11.482 -6.237 1.00 98.06 170 TYR A C 1
ATOM 1310 O O . TYR A 1 170 ? 3.155 -10.630 -6.722 1.00 98.06 170 TYR A O 1
ATOM 1318 N N . SER A 1 171 ? 2.788 -12.288 -5.251 1.00 98.12 171 SER A N 1
ATOM 1319 C CA . SER A 1 171 ? 4.155 -12.257 -4.722 1.00 98.12 171 SER A CA 1
ATOM 1320 C C . SER A 1 171 ? 5.171 -12.667 -5.790 1.00 98.12 171 SER A C 1
ATOM 1322 O O . SER A 1 171 ? 6.193 -11.998 -5.953 1.00 98.12 171 SER A O 1
ATOM 1324 N N . ALA A 1 172 ? 4.855 -13.686 -6.598 1.00 98.56 172 ALA A N 1
ATOM 1325 C CA . ALA A 1 172 ? 5.663 -14.088 -7.749 1.00 98.56 172 ALA A CA 1
ATOM 1326 C C . ALA A 1 172 ? 5.831 -12.947 -8.762 1.00 98.56 172 ALA A C 1
ATOM 1328 O O . ALA A 1 172 ? 6.957 -12.569 -9.088 1.00 98.56 172 ALA A O 1
ATOM 1329 N N . ALA A 1 173 ? 4.719 -12.339 -9.184 1.00 98.44 173 ALA A N 1
ATOM 1330 C CA . ALA A 1 173 ? 4.704 -11.179 -10.070 1.00 98.44 173 ALA A CA 1
ATOM 1331 C C . ALA A 1 173 ? 5.553 -10.019 -9.524 1.00 98.44 173 ALA A C 1
ATOM 1333 O O . ALA A 1 173 ? 6.277 -9.372 -10.280 1.00 98.44 173 ALA A O 1
ATOM 1334 N N . SER A 1 174 ? 5.498 -9.769 -8.214 1.00 98.00 174 SER A N 1
ATOM 1335 C CA . SER A 1 174 ? 6.244 -8.692 -7.552 1.00 98.00 174 SER A CA 1
ATOM 1336 C C . SER A 1 174 ? 7.754 -8.953 -7.538 1.00 98.00 174 SER A C 1
ATOM 1338 O O . SER A 1 174 ? 8.534 -8.062 -7.886 1.00 98.00 174 SER A O 1
ATOM 1340 N N . TYR A 1 175 ? 8.185 -10.178 -7.212 1.00 98.25 175 TYR A N 1
ATOM 1341 C CA . TYR A 1 175 ? 9.600 -10.555 -7.276 1.00 98.25 175 TYR A CA 1
ATOM 1342 C C . TYR A 1 175 ? 10.130 -10.553 -8.714 1.00 98.25 175 TYR A C 1
ATOM 1344 O O . TYR A 1 175 ? 11.197 -9.991 -8.969 1.00 98.25 175 TYR A O 1
ATOM 1352 N N . CYS A 1 176 ? 9.368 -11.105 -9.663 1.00 98.56 176 CYS A N 1
ATOM 1353 C CA . CYS A 1 176 ? 9.730 -11.115 -11.079 1.00 98.56 176 CYS A CA 1
ATOM 1354 C C . CYS A 1 176 ? 9.772 -9.699 -11.673 1.00 98.56 176 CYS A C 1
ATOM 1356 O O . CYS A 1 176 ? 10.694 -9.384 -12.417 1.00 98.56 176 CYS A O 1
ATOM 1358 N N . PHE A 1 177 ? 8.873 -8.791 -11.278 1.00 98.25 177 PHE A N 1
ATOM 1359 C CA . PHE A 1 177 ? 8.974 -7.374 -11.642 1.00 98.25 177 PHE A CA 1
ATOM 1360 C C . PHE A 1 177 ? 10.284 -6.749 -11.136 1.00 98.25 177 PHE A C 1
ATOM 1362 O O . PHE A 1 177 ? 10.998 -6.107 -11.907 1.00 98.25 177 PHE A O 1
ATOM 1369 N N . GLY A 1 178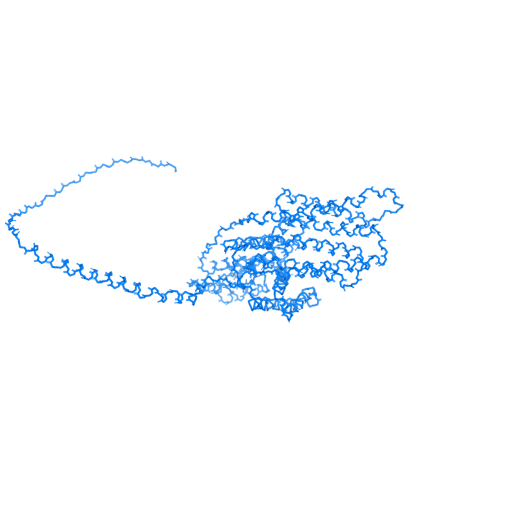 ? 10.639 -6.972 -9.865 1.00 97.31 178 GLY A N 1
ATOM 1370 C CA . GLY A 1 178 ? 11.899 -6.481 -9.298 1.00 97.31 178 GLY A CA 1
ATOM 1371 C C . GLY A 1 178 ? 13.136 -7.035 -10.017 1.00 97.31 178 GLY A C 1
ATOM 1372 O O . GLY A 1 178 ? 14.084 -6.290 -10.283 1.00 97.31 178 GLY A O 1
ATOM 1373 N N . ALA A 1 179 ? 13.117 -8.323 -10.373 1.00 97.88 179 ALA A N 1
ATOM 1374 C CA . ALA A 1 179 ? 14.155 -8.954 -11.184 1.00 97.88 179 ALA A CA 1
ATOM 1375 C C . ALA A 1 179 ? 14.212 -8.349 -12.597 1.00 97.88 179 ALA A C 1
ATOM 1377 O O . ALA A 1 179 ? 15.292 -8.003 -13.074 1.00 97.88 179 ALA A O 1
ATOM 1378 N N . GLY A 1 180 ? 13.056 -8.151 -13.232 1.00 97.75 180 GLY A N 1
ATOM 1379 C CA . GLY A 1 180 ? 12.919 -7.623 -14.588 1.00 97.75 180 GLY A CA 1
ATOM 1380 C C . GLY A 1 180 ? 13.439 -6.200 -14.720 1.00 97.75 180 GLY A C 1
ATOM 1381 O O . GLY A 1 180 ? 14.185 -5.916 -15.652 1.00 97.75 180 GLY A O 1
ATOM 1382 N N . VAL A 1 181 ? 13.139 -5.320 -13.758 1.00 97.75 181 VAL A N 1
ATOM 1383 C CA . VAL A 1 181 ? 13.686 -3.951 -13.720 1.00 97.75 181 VAL A CA 1
ATOM 1384 C C . VAL A 1 181 ? 15.215 -3.982 -13.730 1.00 97.75 181 VAL A C 1
ATOM 1386 O O . VAL A 1 181 ? 15.847 -3.309 -14.547 1.00 97.75 181 VAL A O 1
ATOM 1389 N N . LYS A 1 182 ? 15.819 -4.796 -12.855 1.00 95.81 182 LYS A N 1
ATOM 1390 C CA . LYS A 1 182 ? 17.281 -4.911 -12.734 1.00 95.81 182 LYS A CA 1
ATOM 1391 C C . LYS A 1 182 ? 17.909 -5.546 -13.977 1.00 95.81 182 LYS A C 1
ATOM 1393 O O . LYS A 1 182 ? 18.932 -5.057 -14.454 1.00 95.81 182 LYS A O 1
ATOM 1398 N N . ALA A 1 183 ? 17.292 -6.594 -14.523 1.00 95.19 183 ALA A N 1
ATOM 1399 C CA . ALA A 1 183 ? 17.744 -7.253 -15.744 1.00 95.19 183 ALA A CA 1
ATOM 1400 C C . ALA A 1 183 ? 17.649 -6.308 -16.950 1.00 95.19 183 ALA A C 1
ATOM 1402 O O . ALA A 1 183 ? 18.617 -6.136 -17.685 1.00 95.19 183 ALA A O 1
ATOM 1403 N N . SER A 1 184 ? 16.526 -5.608 -17.118 1.00 95.62 184 SER A N 1
ATOM 1404 C CA . SER A 1 184 ? 16.351 -4.654 -18.212 1.00 95.62 184 SER A CA 1
ATOM 1405 C C . SER A 1 184 ? 17.340 -3.494 -18.109 1.00 95.62 184 SER A C 1
ATOM 1407 O O . SER A 1 184 ? 17.905 -3.093 -19.126 1.00 95.62 184 SER A O 1
ATOM 1409 N N . ALA A 1 185 ? 17.601 -2.980 -16.904 1.00 93.75 185 ALA A N 1
ATOM 1410 C CA . ALA A 1 185 ? 18.614 -1.949 -16.707 1.00 93.75 185 ALA A CA 1
ATOM 1411 C C . ALA A 1 185 ? 20.013 -2.436 -17.114 1.00 93.75 185 ALA A C 1
ATOM 1413 O O . ALA A 1 185 ? 20.718 -1.741 -17.845 1.00 93.75 185 ALA A O 1
ATOM 1414 N N . LEU A 1 186 ? 20.383 -3.662 -16.726 1.00 90.94 186 LEU A N 1
ATOM 1415 C CA . LEU A 1 186 ? 21.644 -4.279 -17.136 1.00 90.94 186 LEU A CA 1
ATOM 1416 C C . LEU A 1 186 ? 21.720 -4.474 -18.659 1.00 90.94 186 LEU A C 1
ATOM 1418 O O . LEU A 1 186 ? 22.761 -4.226 -19.258 1.00 90.94 186 LEU A O 1
ATOM 1422 N N . ARG A 1 187 ? 20.616 -4.855 -19.309 1.00 91.25 187 ARG A N 1
ATOM 1423 C CA . ARG A 1 187 ? 20.545 -4.976 -20.772 1.00 91.25 187 ARG A CA 1
ATOM 1424 C C . ARG A 1 187 ? 20.822 -3.639 -21.469 1.00 91.25 187 ARG A C 1
ATOM 1426 O O . ARG A 1 187 ? 21.599 -3.606 -22.418 1.00 91.25 187 ARG A O 1
ATOM 1433 N N . TYR A 1 188 ? 20.227 -2.539 -20.999 1.00 91.62 188 TYR A N 1
ATOM 1434 C CA . TYR A 1 188 ? 20.505 -1.199 -21.540 1.00 91.62 188 TYR A CA 1
ATOM 1435 C C . TYR A 1 188 ? 21.940 -0.739 -21.259 1.00 91.62 188 TYR A C 1
ATOM 1437 O O . TYR A 1 188 ? 22.541 -0.066 -22.090 1.00 91.62 188 TYR A O 1
ATOM 1445 N N . GLU A 1 189 ? 22.498 -1.091 -20.099 1.00 88.56 189 GLU A N 1
ATOM 1446 C CA . GLU A 1 189 ? 23.895 -0.817 -19.743 1.00 88.56 189 GLU A CA 1
ATOM 1447 C C . GLU A 1 189 ? 24.869 -1.542 -20.683 1.00 88.56 189 GLU A C 1
ATOM 1449 O O . GLU A 1 189 ? 25.764 -0.912 -21.238 1.00 88.56 189 GLU A O 1
ATOM 1454 N N . LEU A 1 190 ? 24.649 -2.835 -20.935 1.00 86.00 190 LEU A N 1
ATOM 1455 C CA . LEU A 1 190 ? 25.484 -3.650 -21.825 1.00 86.00 190 LEU A CA 1
ATOM 1456 C C . LEU A 1 190 ? 25.341 -3.284 -23.308 1.00 86.00 190 LEU A C 1
ATOM 1458 O O . LEU A 1 190 ? 26.260 -3.540 -24.083 1.00 86.00 190 LEU A O 1
ATOM 1462 N N . ALA A 1 191 ? 24.209 -2.700 -23.703 1.00 87.44 191 ALA A N 1
ATOM 1463 C CA . ALA A 1 191 ? 23.992 -2.223 -25.064 1.00 87.44 191 ALA A CA 1
ATOM 1464 C C . ALA A 1 191 ? 24.808 -0.960 -25.404 1.00 87.44 191 ALA A C 1
ATOM 1466 O O . ALA A 1 191 ? 24.969 -0.666 -26.585 1.00 87.44 191 ALA A O 1
ATOM 1467 N N . GLU A 1 192 ? 25.303 -0.219 -24.399 1.00 85.56 192 GLU A N 1
ATOM 1468 C CA . GLU A 1 192 ? 26.126 0.996 -24.555 1.00 85.56 192 GLU A CA 1
ATOM 1469 C C . GLU A 1 192 ? 25.576 1.995 -25.602 1.00 85.56 192 GLU A C 1
ATOM 1471 O O . GLU A 1 192 ? 26.310 2.515 -26.446 1.00 85.56 192 GLU A O 1
ATOM 1476 N N . LEU A 1 193 ? 24.263 2.268 -25.556 1.00 88.19 193 LEU A N 1
ATOM 1477 C CA . LEU A 1 193 ? 23.575 3.080 -26.568 1.00 88.19 193 LEU A CA 1
ATOM 1478 C C . LEU A 1 193 ? 24.174 4.502 -26.706 1.00 88.19 193 LEU A C 1
ATOM 1480 O O . LEU A 1 193 ? 24.303 5.221 -25.701 1.00 88.19 193 LEU A O 1
ATOM 1484 N N . PRO A 1 194 ? 24.465 4.969 -27.939 1.00 92.81 194 PRO A N 1
ATOM 1485 C CA . PRO A 1 194 ? 24.832 6.358 -28.211 1.00 92.81 194 PRO A CA 1
ATOM 1486 C C . PRO A 1 194 ? 23.783 7.360 -27.707 1.00 92.81 194 PRO A C 1
ATOM 1488 O O . PRO A 1 194 ? 22.605 7.045 -27.582 1.00 92.81 194 PRO A O 1
ATOM 1491 N N . GLU A 1 195 ? 24.193 8.603 -27.441 1.00 90.75 195 GLU A N 1
ATOM 1492 C CA . GLU A 1 195 ? 23.294 9.650 -26.917 1.00 90.75 195 GLU A CA 1
ATOM 1493 C C . GLU A 1 195 ? 22.063 9.907 -27.806 1.00 90.75 195 GLU A C 1
ATOM 1495 O O . GLU A 1 195 ? 20.965 10.075 -27.281 1.00 90.75 195 GLU A O 1
ATOM 1500 N N . GLU A 1 196 ? 22.226 9.875 -29.131 1.00 92.88 196 GLU A N 1
ATOM 1501 C CA . GLU A 1 196 ? 21.124 10.022 -30.093 1.00 92.88 196 GLU A CA 1
ATOM 1502 C C . GLU A 1 196 ? 20.116 8.866 -29.980 1.00 92.88 196 GLU A C 1
ATOM 1504 O O . GLU A 1 196 ? 18.923 9.111 -29.824 1.00 92.88 196 GLU A O 1
ATOM 1509 N N . GLU A 1 197 ? 20.589 7.617 -29.926 1.00 94.56 197 GLU A N 1
ATOM 1510 C CA . GLU A 1 197 ? 19.730 6.434 -29.756 1.00 94.56 197 GLU A CA 1
ATOM 1511 C C . GLU A 1 197 ? 19.022 6.420 -28.393 1.00 94.56 197 GLU A C 1
ATOM 1513 O O . GLU A 1 197 ? 17.877 5.982 -28.287 1.00 94.56 197 GLU A O 1
ATOM 1518 N N . ARG A 1 198 ? 19.661 6.945 -27.338 1.00 93.88 198 ARG A N 1
ATOM 1519 C CA . ARG A 1 198 ? 19.017 7.116 -26.024 1.00 93.88 198 ARG A CA 1
ATOM 1520 C C . ARG A 1 198 ? 17.882 8.137 -26.076 1.00 93.88 198 ARG A C 1
ATOM 1522 O O . ARG A 1 198 ? 16.855 7.934 -25.432 1.00 93.88 198 ARG A O 1
ATOM 1529 N N . LEU A 1 199 ? 18.040 9.221 -26.834 1.00 93.38 199 LEU A N 1
ATOM 1530 C CA . LEU A 1 199 ? 16.964 10.192 -27.023 1.00 93.38 199 LEU A CA 1
ATOM 1531 C C . LEU A 1 199 ? 15.797 9.575 -27.805 1.00 93.38 199 LEU A C 1
ATOM 1533 O O . LEU A 1 199 ? 14.654 9.689 -27.364 1.00 93.38 199 LEU A O 1
ATOM 1537 N N . GLU A 1 200 ? 16.084 8.864 -28.898 1.00 95.12 200 GLU A N 1
ATOM 1538 C CA . GLU A 1 200 ? 15.068 8.142 -29.676 1.00 95.12 200 GLU A CA 1
ATOM 1539 C C . GLU A 1 200 ? 14.317 7.111 -28.819 1.00 95.12 200 GLU A C 1
ATOM 1541 O O . GLU A 1 200 ? 13.092 6.993 -28.905 1.00 95.12 200 GLU A O 1
ATOM 1546 N N . GLU A 1 201 ? 15.027 6.392 -27.946 1.00 95.56 201 GLU A N 1
ATOM 1547 C CA . GLU A 1 201 ? 14.427 5.427 -27.027 1.00 95.56 201 GLU A CA 1
ATOM 1548 C C . GLU A 1 201 ? 13.485 6.093 -26.018 1.00 95.56 201 GLU A C 1
ATOM 1550 O O . GLU A 1 201 ? 12.373 5.607 -25.789 1.00 95.56 201 GLU A O 1
ATOM 1555 N N . SER A 1 202 ? 13.905 7.225 -25.450 1.00 95.94 202 SER A N 1
ATOM 1556 C CA . SER A 1 202 ? 13.097 8.028 -24.529 1.00 95.94 202 SER A CA 1
ATOM 1557 C C . SER A 1 202 ? 11.807 8.517 -25.199 1.00 95.94 202 SER A C 1
ATOM 1559 O O . SER A 1 202 ? 10.710 8.329 -24.666 1.00 95.94 202 SER A O 1
ATOM 1561 N N . GLU A 1 203 ? 11.908 9.052 -26.421 1.00 95.88 203 GLU A N 1
ATOM 1562 C CA . GLU A 1 203 ? 10.754 9.490 -27.214 1.00 95.88 203 GLU A CA 1
ATOM 1563 C C . GLU A 1 203 ? 9.812 8.324 -27.548 1.00 95.88 203 GLU A C 1
ATOM 1565 O O . GLU A 1 203 ? 8.591 8.439 -27.394 1.00 95.88 203 GLU A O 1
ATOM 1570 N N . ARG A 1 204 ? 10.370 7.169 -27.932 1.00 97.25 204 ARG A N 1
ATOM 1571 C CA . ARG A 1 204 ? 9.610 5.945 -28.217 1.00 97.25 204 ARG A CA 1
ATOM 1572 C C . ARG A 1 204 ? 8.840 5.454 -26.993 1.00 97.25 204 ARG A C 1
ATOM 1574 O O . ARG A 1 204 ? 7.661 5.107 -27.108 1.00 97.25 204 ARG A O 1
ATOM 1581 N N . LEU A 1 205 ? 9.481 5.404 -25.825 1.00 97.69 205 LEU A N 1
ATOM 1582 C CA . LEU A 1 205 ? 8.833 4.998 -24.576 1.00 97.69 205 LEU A CA 1
ATOM 1583 C C . LEU A 1 205 ? 7.742 5.994 -24.178 1.00 97.69 205 LEU A C 1
ATOM 1585 O O . LEU A 1 205 ? 6.628 5.575 -23.865 1.00 97.69 205 LEU A O 1
ATOM 1589 N N . MET A 1 206 ? 8.009 7.298 -24.280 1.00 97.69 206 MET A N 1
ATOM 1590 C CA . MET A 1 206 ? 7.023 8.340 -23.997 1.00 97.69 206 MET A CA 1
ATOM 1591 C C . MET A 1 206 ? 5.793 8.235 -24.914 1.00 97.69 206 MET A C 1
ATOM 1593 O O . MET A 1 206 ? 4.657 8.388 -24.456 1.00 97.69 206 MET A O 1
ATOM 1597 N N . GLN A 1 207 ? 5.991 7.927 -26.200 1.00 97.81 207 GLN A N 1
ATOM 1598 C CA . GLN A 1 207 ? 4.893 7.683 -27.133 1.00 97.81 207 GLN A CA 1
ATOM 1599 C C . GLN A 1 207 ? 4.059 6.467 -26.711 1.00 97.81 207 GLN A C 1
ATOM 1601 O O . GLN A 1 207 ? 2.839 6.587 -26.593 1.00 97.81 207 GLN A O 1
ATOM 1606 N N . ARG A 1 208 ? 4.701 5.325 -26.422 1.00 98.19 208 ARG A N 1
ATOM 1607 C CA . ARG A 1 208 ? 4.008 4.107 -25.961 1.00 98.19 208 ARG A CA 1
ATOM 1608 C C . ARG A 1 208 ? 3.214 4.352 -24.675 1.00 98.19 208 ARG A C 1
ATOM 1610 O O . ARG A 1 208 ? 2.078 3.897 -24.569 1.00 98.19 208 ARG A O 1
ATOM 1617 N N . ILE A 1 209 ? 3.788 5.097 -23.728 1.00 98.38 209 ILE A N 1
ATOM 1618 C CA . ILE A 1 209 ? 3.122 5.512 -22.486 1.00 98.38 209 ILE A CA 1
ATOM 1619 C C . ILE A 1 209 ? 1.861 6.310 -22.809 1.00 98.38 209 ILE A C 1
ATOM 1621 O O . ILE A 1 209 ? 0.795 5.973 -22.312 1.00 98.38 209 ILE A O 1
ATOM 1625 N N . ASN A 1 210 ? 1.949 7.336 -23.658 1.00 97.88 210 ASN A N 1
ATOM 1626 C CA . ASN A 1 210 ? 0.802 8.184 -23.992 1.00 97.88 210 ASN A CA 1
ATOM 1627 C C . ASN A 1 210 ? -0.296 7.439 -24.762 1.00 97.88 210 ASN A C 1
ATOM 1629 O O . ASN A 1 210 ? -1.481 7.665 -24.519 1.00 97.88 210 ASN A O 1
ATOM 1633 N N . GLU A 1 211 ? 0.086 6.551 -25.680 1.00 97.81 211 GLU A N 1
ATOM 1634 C CA . GLU A 1 211 ? -0.856 5.712 -26.423 1.00 97.81 211 GLU A CA 1
ATOM 1635 C C . GLU A 1 211 ? -1.607 4.752 -25.502 1.00 97.81 211 GLU A C 1
ATOM 1637 O O . GLU A 1 211 ? -2.818 4.584 -25.652 1.00 97.81 211 GLU A O 1
ATOM 1642 N N . PHE A 1 212 ? -0.907 4.133 -24.550 1.00 98.25 212 PHE A N 1
ATOM 1643 C CA . PHE A 1 212 ? -1.526 3.240 -23.581 1.00 98.25 212 PHE A CA 1
ATOM 1644 C C . PHE A 1 212 ? -2.373 4.012 -22.562 1.00 98.25 212 PHE A C 1
ATOM 1646 O O . PHE A 1 212 ? -3.511 3.631 -22.315 1.00 98.25 212 PHE A O 1
ATOM 1653 N N . ASP A 1 213 ? -1.887 5.146 -22.051 1.00 97.88 213 ASP A N 1
ATOM 1654 C CA . ASP A 1 213 ? -2.612 5.999 -21.099 1.00 97.88 213 ASP A CA 1
ATOM 1655 C C . ASP A 1 213 ? -3.998 6.395 -21.622 1.00 97.88 213 ASP A C 1
ATOM 1657 O O . ASP A 1 213 ? -5.007 6.238 -20.936 1.00 97.88 213 ASP A O 1
ATOM 1661 N N . LYS A 1 214 ? -4.055 6.805 -22.896 1.00 96.56 214 LYS A N 1
ATOM 1662 C CA . LYS A 1 214 ? -5.307 7.152 -23.567 1.00 96.56 214 LYS A CA 1
ATOM 1663 C C . LYS A 1 214 ? -6.281 5.970 -23.638 1.00 96.56 214 LYS A C 1
ATOM 1665 O O . LYS A 1 214 ? -7.478 6.158 -23.446 1.00 96.56 214 LYS A O 1
ATOM 1670 N N . GLN A 1 215 ? -5.785 4.757 -23.895 1.00 96.31 215 GLN A N 1
ATOM 1671 C CA . GLN A 1 215 ? -6.629 3.555 -23.925 1.00 96.31 215 GLN A CA 1
ATOM 1672 C C . GLN A 1 215 ? -7.242 3.253 -22.555 1.00 96.31 215 GLN A C 1
ATOM 1674 O O . GLN A 1 215 ? -8.359 2.746 -22.486 1.00 96.31 215 GLN A O 1
ATOM 1679 N N . ILE A 1 216 ? -6.527 3.556 -21.469 1.00 96.75 216 ILE A N 1
ATOM 1680 C CA . ILE A 1 216 ? -6.998 3.335 -20.098 1.00 96.75 216 ILE A CA 1
ATOM 1681 C C . ILE A 1 216 ? -8.017 4.399 -19.670 1.00 96.75 216 ILE A C 1
ATOM 1683 O O . ILE A 1 216 ? -8.985 4.069 -18.982 1.00 96.75 216 ILE A O 1
ATOM 1687 N N . ASP A 1 217 ? -7.860 5.648 -20.114 1.00 93.38 217 ASP A N 1
ATOM 1688 C CA . ASP A 1 217 ? -8.829 6.724 -19.851 1.00 93.38 217 ASP A CA 1
ATOM 1689 C C . ASP A 1 217 ? -10.201 6.455 -20.481 1.00 93.38 217 ASP A C 1
ATOM 1691 O O . ASP A 1 217 ? -11.231 6.809 -19.908 1.00 93.38 217 ASP A O 1
ATOM 1695 N N . GLU A 1 218 ? -10.226 5.768 -21.624 1.00 91.69 218 GLU A N 1
ATOM 1696 C CA . GLU A 1 218 ? -11.453 5.394 -22.335 1.00 91.69 218 GLU A CA 1
ATOM 1697 C C . GLU A 1 218 ? -12.198 4.202 -21.689 1.00 91.69 218 GLU A C 1
ATOM 1699 O O . GLU A 1 218 ? -13.320 3.890 -22.093 1.00 91.69 218 GLU A O 1
ATOM 1704 N N . ARG A 1 219 ? -11.621 3.536 -20.673 1.00 92.88 219 ARG A N 1
ATOM 1705 C CA . ARG A 1 219 ? -12.255 2.400 -19.976 1.00 92.88 219 ARG A CA 1
ATOM 1706 C C . ARG A 1 219 ? -13.319 2.858 -18.978 1.00 92.88 219 ARG A C 1
ATOM 1708 O O . ARG A 1 219 ? -13.042 3.628 -18.047 1.00 92.88 219 ARG A O 1
ATOM 1715 N N . GLU A 1 220 ? -14.526 2.312 -19.126 1.00 88.69 220 GLU A N 1
ATOM 1716 C CA . GLU A 1 220 ? -15.611 2.486 -18.158 1.00 88.69 220 GLU A CA 1
ATOM 1717 C C . GLU A 1 220 ? -15.273 1.842 -16.805 1.00 88.69 220 GLU A C 1
ATOM 1719 O O . GLU A 1 220 ? -14.563 0.844 -16.730 1.00 88.69 220 GLU A O 1
ATOM 1724 N N . LYS A 1 221 ? -15.800 2.425 -15.722 1.00 91.56 221 LYS A N 1
ATOM 1725 C CA . LYS A 1 221 ? -15.564 1.980 -14.341 1.00 91.56 221 LYS A CA 1
ATOM 1726 C C . LYS A 1 221 ? -16.919 1.666 -13.728 1.00 91.56 221 LYS A C 1
ATOM 1728 O O . LYS A 1 221 ? -17.658 2.578 -13.358 1.00 91.56 221 LYS A O 1
ATOM 1733 N N . GLN A 1 222 ? -17.301 0.391 -13.717 1.00 89.50 222 GLN A N 1
ATOM 1734 C CA . GLN A 1 222 ? -18.635 -0.020 -13.271 1.00 89.50 222 GLN A CA 1
ATOM 1735 C C . GLN A 1 222 ? -18.604 -0.644 -11.874 1.00 89.50 222 GLN A C 1
ATOM 1737 O O . GLN A 1 222 ? -19.548 -0.466 -11.099 1.00 89.50 222 GLN A O 1
ATOM 1742 N N . THR A 1 223 ? -17.517 -1.339 -11.551 1.00 90.56 223 THR A N 1
ATOM 1743 C CA . THR A 1 223 ? -17.310 -2.070 -10.299 1.00 90.56 223 THR A CA 1
ATOM 1744 C C . THR A 1 223 ? -16.116 -1.517 -9.512 1.00 90.56 223 THR A C 1
ATOM 1746 O O . THR A 1 223 ? -15.305 -0.752 -10.037 1.00 90.56 223 THR A O 1
ATOM 1749 N N . ILE A 1 224 ? -15.985 -1.917 -8.242 1.00 89.81 224 ILE A N 1
ATOM 1750 C CA . ILE A 1 224 ? -14.788 -1.607 -7.437 1.00 89.81 224 ILE A CA 1
ATOM 1751 C C . ILE A 1 224 ? -13.537 -2.238 -8.052 1.00 89.81 224 ILE A C 1
ATOM 1753 O O . ILE A 1 224 ? -12.485 -1.607 -8.041 1.00 89.81 224 ILE A O 1
ATOM 1757 N N . THR A 1 225 ? -13.656 -3.431 -8.641 1.00 90.50 225 THR A N 1
ATOM 1758 C CA . THR A 1 225 ? -12.559 -4.075 -9.366 1.00 90.50 225 THR A CA 1
ATOM 1759 C C . THR A 1 225 ? -12.110 -3.212 -10.543 1.00 90.50 225 THR A C 1
ATOM 1761 O O . THR A 1 225 ? -10.932 -2.892 -10.605 1.00 90.50 225 THR A O 1
ATOM 1764 N N . ASP A 1 226 ? -13.023 -2.708 -11.385 1.00 93.00 226 ASP A N 1
ATOM 1765 C CA . ASP A 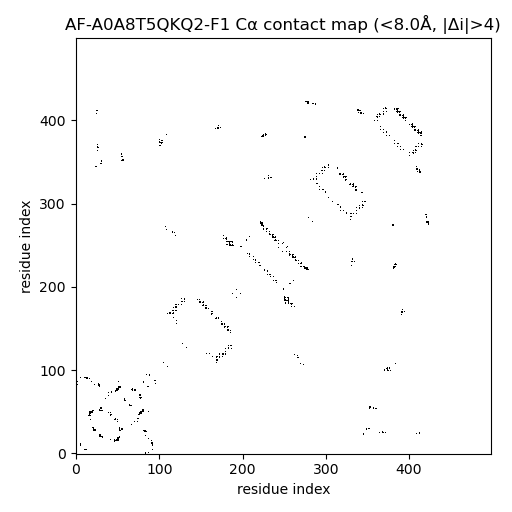1 226 ? -12.653 -1.816 -12.502 1.00 93.00 226 ASP A CA 1
ATOM 1766 C C . ASP A 1 226 ? -11.994 -0.517 -12.016 1.00 93.00 226 ASP A C 1
ATOM 1768 O O . ASP A 1 226 ? -11.043 -0.023 -12.625 1.00 93.00 226 ASP A O 1
ATOM 1772 N N . LEU A 1 227 ? -12.496 0.053 -10.913 1.00 94.06 227 LEU A N 1
ATOM 1773 C CA . LEU A 1 227 ? -11.911 1.246 -10.309 1.00 94.06 227 LEU A CA 1
ATOM 1774 C C . LEU A 1 227 ? -10.483 0.972 -9.829 1.00 94.06 227 LEU A C 1
ATOM 1776 O O . LEU A 1 227 ? -9.576 1.738 -10.148 1.00 94.06 227 LEU A O 1
ATOM 1780 N N . GLN A 1 228 ? -10.276 -0.126 -9.104 1.00 94.31 228 GLN A N 1
ATOM 1781 C CA . GLN A 1 228 ? -8.965 -0.539 -8.615 1.00 94.31 228 GLN A CA 1
ATOM 1782 C C . GLN A 1 228 ? -8.012 -0.883 -9.767 1.00 94.31 228 GLN A C 1
ATOM 1784 O O . GLN A 1 228 ? -6.862 -0.450 -9.748 1.00 94.31 228 GLN A O 1
ATOM 1789 N N . THR A 1 229 ? -8.480 -1.563 -10.817 1.00 95.56 229 THR A N 1
ATOM 1790 C CA . THR A 1 229 ? -7.685 -1.805 -12.027 1.00 95.56 229 THR A CA 1
ATOM 1791 C C . THR A 1 229 ? -7.274 -0.492 -12.683 1.00 95.56 229 THR A C 1
ATOM 1793 O O . THR A 1 229 ? -6.106 -0.305 -13.018 1.00 95.56 229 THR A O 1
ATOM 1796 N N . TYR A 1 230 ? -8.197 0.459 -12.822 1.00 96.50 230 TYR A N 1
ATOM 1797 C CA . TYR A 1 230 ? -7.866 1.777 -13.351 1.00 96.50 230 TYR A CA 1
ATOM 1798 C C . TYR A 1 230 ? -6.805 2.481 -12.502 1.00 96.50 230 TYR A C 1
ATOM 1800 O O . TYR A 1 230 ? -5.821 2.969 -13.049 1.00 96.50 230 TYR A O 1
ATOM 1808 N N . MET A 1 231 ? -6.967 2.492 -11.178 1.00 95.38 231 MET A N 1
ATOM 1809 C CA . MET A 1 231 ? -6.018 3.110 -10.250 1.00 95.38 231 MET A CA 1
ATOM 1810 C C . MET A 1 231 ? -4.613 2.508 -10.370 1.00 95.38 231 MET A C 1
ATOM 1812 O O . MET A 1 231 ? -3.641 3.238 -10.564 1.00 95.38 231 MET A O 1
ATOM 1816 N N . ILE A 1 232 ? -4.507 1.178 -10.294 1.00 95.38 232 ILE A N 1
ATOM 1817 C CA . ILE A 1 232 ? -3.225 0.464 -10.238 1.00 95.38 232 ILE A CA 1
ATOM 1818 C C . ILE A 1 232 ? -2.476 0.512 -11.579 1.00 95.38 232 ILE A C 1
ATOM 1820 O O . ILE A 1 232 ? -1.245 0.588 -11.603 1.00 95.38 232 ILE A O 1
ATOM 1824 N N . VAL A 1 233 ? -3.212 0.523 -12.699 1.00 97.81 233 VAL A N 1
ATOM 1825 C CA . VAL A 1 233 ? -2.651 0.672 -14.049 1.00 97.81 233 VAL A CA 1
ATOM 1826 C C . VAL A 1 233 ? -2.217 2.114 -14.295 1.00 97.81 233 VAL A C 1
ATOM 1828 O O . VAL A 1 233 ? -1.088 2.340 -14.727 1.00 97.81 233 VAL A O 1
ATOM 1831 N N . LYS A 1 234 ? -3.071 3.102 -14.000 1.00 96.81 234 LYS A N 1
ATOM 1832 C CA . LYS A 1 234 ? -2.736 4.517 -14.212 1.00 96.81 234 LYS A CA 1
ATOM 1833 C C . LYS A 1 234 ? -1.559 4.958 -13.361 1.00 96.81 234 LYS A C 1
ATOM 1835 O O . LYS A 1 234 ? -0.731 5.706 -13.863 1.00 96.81 234 LYS A O 1
ATOM 1840 N N . GLU A 1 235 ? -1.437 4.486 -12.121 1.00 95.38 235 GLU A N 1
ATOM 1841 C CA . GLU A 1 235 ? -0.259 4.809 -11.316 1.00 95.38 235 GLU A CA 1
ATOM 1842 C C . GLU A 1 235 ? 1.036 4.325 -11.981 1.00 95.38 235 GLU A C 1
ATOM 1844 O O . GLU A 1 235 ? 1.951 5.127 -12.146 1.00 95.38 235 GLU A O 1
ATOM 1849 N N . ARG A 1 236 ? 1.092 3.084 -12.476 1.00 97.31 236 ARG A N 1
ATOM 1850 C CA . ARG A 1 236 ? 2.266 2.573 -13.211 1.00 97.31 236 ARG A CA 1
ATOM 1851 C C . ARG A 1 236 ? 2.603 3.422 -14.434 1.00 97.31 236 ARG A C 1
ATOM 1853 O O . ARG A 1 236 ? 3.770 3.707 -14.691 1.00 97.31 236 ARG A O 1
ATOM 1860 N N . VAL A 1 237 ? 1.583 3.832 -15.187 1.00 97.81 237 VAL A N 1
ATOM 1861 C CA . VAL A 1 237 ? 1.746 4.676 -16.381 1.00 97.81 237 VAL A CA 1
ATOM 1862 C C . VAL A 1 237 ? 2.263 6.066 -16.012 1.00 97.81 237 VAL A C 1
ATOM 1864 O O . VAL A 1 237 ? 3.179 6.575 -16.658 1.00 97.81 237 VAL A O 1
ATOM 1867 N N . LEU A 1 238 ? 1.703 6.681 -14.968 1.00 95.06 238 LEU A N 1
ATOM 1868 C CA . LEU A 1 238 ? 2.126 7.994 -14.487 1.00 95.06 238 LEU A CA 1
ATOM 1869 C C . LEU A 1 238 ? 3.534 7.966 -13.912 1.00 95.06 238 LEU A C 1
ATOM 1871 O O . LEU A 1 238 ? 4.302 8.891 -14.157 1.00 95.06 238 LEU A O 1
ATOM 1875 N N . GLU A 1 239 ? 3.887 6.911 -13.196 1.00 94.88 239 GLU A N 1
ATOM 1876 C CA . GLU A 1 239 ? 5.224 6.741 -12.656 1.00 94.88 239 GLU A CA 1
ATOM 1877 C C . GLU A 1 239 ? 6.252 6.574 -13.781 1.00 94.88 239 GLU A C 1
ATOM 1879 O O . GLU A 1 239 ? 7.228 7.318 -13.836 1.00 94.88 239 GLU A O 1
ATOM 1884 N N . ALA A 1 240 ? 5.983 5.701 -14.758 1.00 96.81 240 ALA A N 1
ATOM 1885 C CA . ALA A 1 240 ? 6.821 5.554 -15.949 1.00 96.81 240 ALA A CA 1
ATOM 1886 C C . ALA A 1 240 ? 6.999 6.895 -16.693 1.00 96.81 240 ALA A C 1
ATOM 1888 O O . ALA A 1 240 ? 8.101 7.251 -17.111 1.00 96.81 240 ALA A O 1
ATOM 1889 N N . ARG A 1 241 ? 5.921 7.682 -16.808 1.00 96.38 241 ARG A N 1
ATOM 1890 C CA . ARG A 1 241 ? 5.949 9.027 -17.396 1.00 96.38 241 ARG A CA 1
ATOM 1891 C C . ARG A 1 241 ? 6.823 9.996 -16.600 1.00 96.38 241 ARG A C 1
ATOM 1893 O O . ARG A 1 241 ? 7.580 10.756 -17.197 1.00 96.38 241 ARG A O 1
ATOM 1900 N N . GLN A 1 242 ? 6.684 10.013 -15.276 1.00 93.25 242 GLN A N 1
ATOM 1901 C CA . GLN A 1 242 ? 7.430 10.915 -14.398 1.00 93.25 242 GLN A CA 1
ATOM 1902 C C . GLN A 1 242 ? 8.929 10.624 -14.443 1.00 93.25 242 GLN A C 1
ATOM 1904 O O . GLN A 1 242 ? 9.710 11.568 -14.526 1.00 93.25 242 GLN A O 1
ATOM 1909 N N . TYR A 1 243 ? 9.314 9.346 -14.475 1.00 93.12 243 TYR A N 1
ATOM 1910 C CA . TYR A 1 243 ? 10.712 8.935 -14.607 1.00 93.12 243 TYR A CA 1
ATOM 1911 C C . TYR A 1 243 ? 11.344 9.415 -15.920 1.00 93.12 243 TYR A C 1
ATOM 1913 O O . TYR A 1 243 ? 12.459 9.915 -15.894 1.00 93.12 243 TYR A O 1
ATOM 1921 N N . LEU A 1 244 ? 10.638 9.362 -17.057 1.00 93.25 244 LEU A N 1
ATOM 1922 C CA . LEU A 1 244 ? 11.156 9.953 -18.304 1.00 93.25 244 LEU A CA 1
ATOM 1923 C C . LEU A 1 244 ? 11.200 11.488 -18.263 1.00 93.25 244 LEU A C 1
ATOM 1925 O O . LEU A 1 244 ? 12.070 12.111 -18.870 1.00 93.25 244 LEU A O 1
ATOM 1929 N N . ALA A 1 245 ? 10.264 12.119 -17.549 1.00 91.44 245 ALA A N 1
ATOM 1930 C CA . ALA A 1 245 ? 10.169 13.574 -17.469 1.00 91.44 245 ALA A CA 1
ATOM 1931 C C . ALA A 1 245 ? 11.299 14.231 -16.653 1.00 91.44 245 ALA A C 1
ATOM 1933 O O . ALA A 1 245 ? 11.468 15.448 -16.748 1.00 91.44 245 ALA A O 1
ATOM 1934 N N . THR A 1 246 ? 12.085 13.464 -15.884 1.00 89.75 246 THR A N 1
ATOM 1935 C CA . THR A 1 246 ? 13.296 13.975 -15.211 1.00 89.75 246 THR A CA 1
ATOM 1936 C C . THR A 1 246 ? 14.383 14.379 -16.213 1.00 89.75 246 THR A C 1
ATOM 1938 O O . THR A 1 246 ? 15.230 15.213 -15.896 1.00 89.75 246 THR A O 1
ATOM 1941 N N . GLY A 1 247 ? 14.341 13.825 -17.432 1.00 84.44 247 GLY A N 1
ATOM 1942 C CA . GLY A 1 247 ? 15.373 13.989 -18.457 1.00 84.44 247 GLY A CA 1
ATOM 1943 C C . GLY A 1 247 ? 16.590 13.077 -18.264 1.00 84.44 247 GLY A C 1
ATOM 1944 O O . GLY A 1 247 ? 17.546 13.171 -19.036 1.00 84.44 247 GLY A O 1
ATOM 1945 N N . GLU A 1 248 ? 16.570 12.194 -17.263 1.00 88.00 248 GLU A N 1
ATOM 1946 C CA . GLU A 1 248 ? 17.636 11.224 -17.003 1.00 88.00 248 GLU A CA 1
ATOM 1947 C C . GLU A 1 248 ? 17.518 10.028 -17.957 1.00 88.00 248 GLU A C 1
ATOM 1949 O O . GLU A 1 248 ? 16.888 9.017 -17.664 1.00 88.00 248 GLU A O 1
ATOM 1954 N N . ASN A 1 249 ? 18.144 10.143 -19.128 1.00 86.94 249 ASN A N 1
ATOM 1955 C CA . ASN A 1 249 ? 18.189 9.090 -20.148 1.00 86.94 249 ASN A CA 1
ATOM 1956 C C . ASN A 1 249 ? 19.338 8.096 -19.884 1.00 86.94 249 ASN A C 1
ATOM 1958 O O . ASN A 1 249 ? 20.268 7.965 -20.692 1.00 86.94 249 ASN A O 1
ATOM 1962 N N . ASP A 1 250 ? 19.313 7.438 -18.727 1.00 91.44 250 ASP A N 1
ATOM 1963 C CA . ASP A 1 250 ? 20.256 6.378 -18.365 1.00 91.44 250 ASP A CA 1
ATOM 1964 C C . ASP A 1 250 ? 19.620 4.977 -18.402 1.00 91.44 250 ASP A C 1
ATOM 1966 O O . ASP A 1 250 ? 18.409 4.802 -18.571 1.00 91.44 250 ASP A O 1
ATOM 1970 N N . SER A 1 251 ? 20.467 3.954 -18.279 1.00 91.38 251 SER A N 1
ATOM 1971 C CA . SER A 1 251 ? 20.051 2.555 -18.358 1.00 91.38 251 SER A CA 1
ATOM 1972 C C . SER A 1 251 ? 19.099 2.143 -17.232 1.00 91.38 251 SER A C 1
ATOM 1974 O O . SER A 1 251 ? 18.238 1.293 -17.461 1.00 91.38 251 SER A O 1
ATOM 1976 N N . GLN A 1 252 ? 19.210 2.744 -16.041 1.00 92.69 252 GLN A N 1
ATOM 1977 C CA . GLN A 1 252 ? 18.314 2.457 -14.918 1.00 92.69 252 GLN A CA 1
ATOM 1978 C C . GLN A 1 252 ? 16.921 3.014 -15.200 1.00 92.69 252 GLN A C 1
ATOM 1980 O O . GLN A 1 252 ? 15.938 2.283 -15.064 1.00 92.69 252 GLN A O 1
ATOM 1985 N N . THR A 1 253 ? 16.832 4.255 -15.686 1.00 95.38 253 THR A N 1
ATOM 1986 C CA . THR A 1 253 ? 15.566 4.868 -16.096 1.00 95.38 253 THR A CA 1
ATOM 1987 C C . THR A 1 253 ? 14.896 4.059 -17.200 1.00 95.38 253 THR A C 1
ATOM 1989 O O . THR A 1 253 ? 13.726 3.705 -17.066 1.00 95.38 253 THR A O 1
ATOM 1992 N N . PHE A 1 254 ? 15.613 3.686 -18.265 1.00 96.00 254 PHE A N 1
ATOM 1993 C CA . PHE A 1 254 ? 15.007 2.894 -19.343 1.00 96.00 254 PHE A CA 1
ATOM 1994 C C . PHE A 1 254 ? 14.579 1.499 -18.895 1.00 96.00 254 PHE A C 1
ATOM 1996 O O . PHE A 1 254 ? 13.505 1.038 -19.294 1.00 96.00 254 PHE A O 1
ATOM 2003 N N . GLY A 1 255 ? 15.373 0.841 -18.044 1.00 95.75 255 GLY A N 1
ATOM 2004 C CA . GLY A 1 255 ? 15.005 -0.434 -17.437 1.00 95.75 255 GLY A CA 1
ATOM 2005 C C . GLY A 1 255 ? 13.723 -0.326 -16.615 1.00 95.75 255 GLY A C 1
ATOM 2006 O O . GLY A 1 255 ? 12.777 -1.078 -16.844 1.00 95.75 255 GLY A O 1
ATOM 2007 N N . TYR A 1 256 ? 13.660 0.663 -15.724 1.00 97.31 256 TYR A N 1
ATOM 2008 C CA . TYR A 1 256 ? 12.503 0.896 -14.869 1.00 97.31 256 TYR A CA 1
ATOM 2009 C C . TYR A 1 256 ? 11.242 1.227 -15.667 1.00 97.31 256 TYR A C 1
ATOM 2011 O O . TYR A 1 256 ? 10.220 0.563 -15.522 1.00 97.31 256 TYR A O 1
ATOM 2019 N N . VAL A 1 257 ? 11.319 2.220 -16.555 1.00 98.19 257 VAL A N 1
ATOM 2020 C CA . VAL A 1 257 ? 10.185 2.706 -17.352 1.00 98.19 257 VAL A CA 1
ATOM 2021 C C . VAL A 1 257 ? 9.619 1.606 -18.248 1.00 98.19 257 VAL A C 1
ATOM 2023 O O . VAL A 1 257 ? 8.398 1.449 -18.332 1.00 98.19 257 VAL A O 1
ATOM 2026 N N . THR A 1 258 ? 10.490 0.825 -18.896 1.00 97.75 258 THR A N 1
ATOM 2027 C CA . THR A 1 258 ? 10.074 -0.274 -19.778 1.00 97.75 258 THR A CA 1
ATOM 2028 C C . THR A 1 258 ? 9.281 -1.316 -19.006 1.00 97.75 258 THR A C 1
ATOM 2030 O O . THR A 1 258 ? 8.162 -1.655 -19.399 1.00 97.75 258 THR A O 1
ATOM 2033 N N . GLU A 1 259 ? 9.823 -1.794 -17.887 1.00 98.06 259 GLU A N 1
ATOM 2034 C CA . GLU A 1 259 ? 9.171 -2.854 -17.124 1.00 98.06 259 GLU A CA 1
ATOM 2035 C C . GLU A 1 259 ? 7.963 -2.339 -16.331 1.00 98.06 259 GLU A C 1
ATOM 2037 O O . GLU A 1 259 ? 6.967 -3.053 -16.192 1.00 98.06 259 GLU A O 1
ATOM 2042 N N . ARG A 1 260 ? 7.955 -1.067 -15.909 1.00 98.00 260 ARG A N 1
ATOM 2043 C CA . ARG A 1 260 ? 6.774 -0.442 -15.297 1.00 98.00 260 ARG A CA 1
ATOM 2044 C C . ARG A 1 260 ? 5.620 -0.345 -16.292 1.00 98.00 260 ARG A C 1
ATOM 2046 O O . ARG A 1 260 ? 4.500 -0.720 -15.938 1.00 98.00 260 ARG A O 1
ATOM 2053 N N . LEU A 1 261 ? 5.882 0.048 -17.542 1.00 98.12 261 LEU A N 1
ATOM 2054 C CA . LEU A 1 261 ? 4.872 0.051 -18.605 1.00 98.12 261 LEU A CA 1
ATOM 2055 C C . LEU A 1 261 ? 4.383 -1.367 -18.939 1.00 98.12 261 LEU A C 1
ATOM 2057 O O . LEU A 1 261 ? 3.176 -1.572 -19.051 1.00 98.12 261 LEU A O 1
ATOM 2061 N N . ASN A 1 262 ? 5.281 -2.352 -19.053 1.00 97.81 262 ASN A N 1
ATOM 2062 C CA . ASN A 1 262 ? 4.893 -3.749 -19.292 1.00 97.81 262 ASN A CA 1
ATOM 2063 C C . ASN A 1 262 ? 4.002 -4.281 -18.157 1.00 97.81 262 ASN A C 1
ATOM 2065 O O . ASN A 1 262 ? 2.969 -4.897 -18.418 1.00 97.81 262 ASN A O 1
ATOM 2069 N N . SER A 1 263 ? 4.336 -3.962 -16.902 1.00 98.00 263 SER A N 1
ATOM 2070 C CA . SER A 1 263 ? 3.487 -4.305 -15.761 1.00 98.00 263 SER A CA 1
ATOM 2071 C C . SER A 1 263 ? 2.116 -3.624 -15.852 1.00 98.00 263 SER A C 1
ATOM 2073 O O . SER A 1 263 ? 1.103 -4.258 -15.581 1.00 98.00 263 SER A O 1
ATOM 2075 N N . ALA A 1 264 ? 2.037 -2.369 -16.305 1.00 98.19 264 ALA A N 1
ATOM 2076 C CA . ALA A 1 264 ? 0.758 -1.681 -16.488 1.00 98.19 264 ALA A CA 1
ATOM 2077 C C . ALA A 1 264 ? -0.128 -2.393 -17.524 1.00 98.19 264 ALA A C 1
ATOM 2079 O O . ALA A 1 264 ? -1.331 -2.550 -17.312 1.00 98.19 264 ALA A O 1
ATOM 2080 N N . VAL A 1 265 ? 0.477 -2.872 -18.615 1.00 98.12 265 VAL A N 1
ATOM 2081 C CA . VAL A 1 265 ? -0.209 -3.661 -19.646 1.00 98.12 265 VAL A CA 1
ATOM 2082 C C . VAL A 1 265 ? -0.737 -4.971 -19.067 1.00 98.12 265 VAL A C 1
ATOM 2084 O O . VAL A 1 265 ? -1.925 -5.252 -19.228 1.00 98.12 265 VAL A O 1
ATOM 2087 N N . ALA A 1 266 ? 0.089 -5.731 -18.345 1.00 97.75 266 ALA A N 1
ATOM 2088 C CA . ALA A 1 266 ? -0.330 -6.993 -17.734 1.00 97.75 266 ALA A CA 1
ATOM 2089 C C . ALA A 1 266 ? -1.509 -6.788 -16.761 1.00 97.75 266 ALA A C 1
ATOM 2091 O O . ALA A 1 266 ? -2.539 -7.454 -16.865 1.00 97.75 266 ALA A O 1
ATOM 2092 N N . TRP A 1 267 ? -1.414 -5.785 -15.882 1.00 97.25 267 TRP A N 1
ATOM 2093 C CA . TRP A 1 267 ? -2.451 -5.467 -14.894 1.00 97.25 267 TRP A CA 1
ATOM 2094 C C . TRP A 1 267 ? -3.773 -4.989 -15.505 1.00 97.25 267 TRP A C 1
ATOM 2096 O O . TRP A 1 267 ? -4.825 -5.148 -14.887 1.00 97.25 267 TRP A O 1
ATOM 2106 N N . SER A 1 268 ? -3.762 -4.458 -16.731 1.00 97.00 268 SER A N 1
ATOM 2107 C CA . SER A 1 268 ? -4.994 -4.047 -17.417 1.00 97.00 268 SER A CA 1
ATOM 2108 C C . SER A 1 268 ? -5.947 -5.209 -17.735 1.00 97.00 268 SER A C 1
ATOM 2110 O O . SER A 1 268 ? -7.121 -4.975 -18.009 1.00 97.00 268 SER A O 1
ATOM 2112 N N . ARG A 1 269 ? -5.502 -6.469 -17.631 1.00 95.75 269 ARG A N 1
ATOM 2113 C CA . ARG A 1 269 ? -6.372 -7.649 -17.795 1.00 95.75 269 ARG A CA 1
ATOM 2114 C C . ARG A 1 269 ? -7.435 -7.798 -16.704 1.00 95.75 269 ARG A C 1
ATOM 2116 O O . ARG A 1 269 ? -8.416 -8.505 -16.912 1.00 95.75 269 ARG A O 1
ATOM 2123 N N . PHE A 1 270 ? -7.281 -7.111 -15.571 1.00 95.12 270 PHE A N 1
ATOM 2124 C CA . PHE A 1 270 ? -8.283 -7.107 -14.502 1.00 95.12 270 PHE A CA 1
ATOM 2125 C C . PHE A 1 270 ? -9.522 -6.246 -14.798 1.00 95.12 270 PHE A C 1
ATOM 2127 O O . PHE A 1 270 ? -10.463 -6.262 -14.007 1.00 95.12 270 PHE A O 1
ATOM 2134 N N . PHE A 1 271 ? -9.565 -5.519 -15.920 1.00 94.12 271 PHE A N 1
ATOM 2135 C CA . PHE A 1 271 ? -10.801 -4.864 -16.347 1.00 94.12 271 PHE A CA 1
ATOM 2136 C C . PHE A 1 271 ? -11.860 -5.899 -16.731 1.00 94.12 271 PHE A C 1
ATOM 2138 O O . PHE A 1 271 ? -11.538 -6.990 -17.199 1.00 94.12 271 PHE A O 1
ATOM 2145 N N . ASP A 1 272 ? -13.132 -5.525 -16.580 1.00 88.25 272 ASP A N 1
ATOM 2146 C CA . ASP A 1 272 ? -14.274 -6.284 -17.097 1.00 88.25 272 ASP A CA 1
ATOM 2147 C C . ASP A 1 272 ? -14.454 -7.681 -16.447 1.00 88.25 272 ASP A C 1
ATOM 2149 O O . ASP A 1 272 ? -15.122 -8.555 -17.002 1.00 88.25 272 ASP A O 1
ATOM 2153 N N . GLN A 1 273 ? -13.924 -7.887 -15.231 1.00 84.62 273 GLN A N 1
ATOM 2154 C CA . GLN A 1 273 ? -14.042 -9.145 -14.461 1.00 84.62 273 GLN A CA 1
ATOM 2155 C C . GLN A 1 273 ? -15.425 -9.345 -13.805 1.00 84.62 273 GLN A C 1
ATOM 2157 O O . GLN A 1 273 ? -15.700 -10.385 -13.202 1.00 84.62 273 GLN A O 1
ATOM 2162 N N . GLY A 1 274 ? -16.324 -8.365 -13.944 1.00 77.56 274 GLY A N 1
ATOM 2163 C CA . GLY A 1 274 ? -17.659 -8.366 -13.348 1.00 77.56 274 GLY A CA 1
ATOM 2164 C C . GLY A 1 274 ? -17.662 -8.002 -11.859 1.00 77.56 274 GLY A C 1
ATOM 2165 O O . GLY A 1 274 ? -16.661 -7.570 -11.300 1.00 77.56 274 GLY A O 1
ATOM 2166 N N . GLY A 1 275 ? -18.824 -8.130 -11.212 1.00 81.50 275 GLY A N 1
ATOM 2167 C CA . GLY A 1 275 ? -19.004 -7.811 -9.791 1.00 81.50 275 GLY A CA 1
ATOM 2168 C C . GLY A 1 275 ? -20.176 -6.869 -9.519 1.00 81.50 275 GLY A C 1
ATOM 2169 O O . GLY A 1 275 ? -20.990 -6.569 -10.396 1.00 81.50 275 GLY A O 1
ATOM 2170 N N . THR A 1 276 ? -20.286 -6.420 -8.268 1.00 84.38 276 THR A N 1
ATOM 2171 C CA . THR A 1 276 ? -21.330 -5.471 -7.858 1.00 84.38 276 THR A CA 1
ATOM 2172 C C . THR A 1 276 ? -21.072 -4.096 -8.475 1.00 84.38 276 THR A C 1
ATOM 2174 O O . THR A 1 276 ? -19.960 -3.579 -8.401 1.00 84.38 276 THR A O 1
ATOM 2177 N N . ALA A 1 277 ? -22.107 -3.486 -9.060 1.00 87.94 277 ALA A N 1
ATOM 2178 C CA . ALA A 1 277 ? -22.008 -2.151 -9.642 1.00 87.94 277 ALA A CA 1
ATOM 2179 C C . ALA A 1 277 ? -22.129 -1.048 -8.576 1.00 87.94 277 ALA A C 1
ATOM 2181 O O . ALA A 1 277 ? -23.040 -1.069 -7.738 1.00 87.94 277 ALA A O 1
ATOM 2182 N N . TYR A 1 278 ? -21.260 -0.043 -8.664 1.00 88.44 278 TYR A N 1
ATOM 2183 C CA . TYR A 1 278 ? -21.226 1.109 -7.757 1.00 88.44 278 TYR A CA 1
ATOM 2184 C C . TYR A 1 278 ? -21.487 2.416 -8.505 1.00 88.44 278 TYR A C 1
ATOM 2186 O O . TYR A 1 278 ? -21.408 2.488 -9.740 1.00 88.44 278 TYR A O 1
ATOM 2194 N N . ASP A 1 279 ? -21.866 3.444 -7.749 1.00 88.56 279 ASP A N 1
ATOM 2195 C CA . ASP A 1 279 ? -21.940 4.802 -8.264 1.00 88.56 279 ASP A CA 1
ATOM 2196 C C . ASP A 1 279 ? -20.551 5.437 -8.260 1.00 88.56 279 ASP A C 1
ATOM 2198 O O . ASP A 1 279 ? -20.049 5.881 -7.228 1.00 88.56 279 ASP A O 1
ATOM 2202 N N . LEU A 1 280 ? -19.910 5.386 -9.425 1.00 91.38 280 LEU A N 1
ATOM 2203 C CA . LEU A 1 280 ? -18.542 5.843 -9.663 1.00 91.38 280 LEU A CA 1
ATOM 2204 C C . LEU A 1 280 ? -18.532 7.033 -10.628 1.00 91.38 280 LEU A C 1
ATOM 2206 O O . LEU A 1 280 ? -17.625 7.167 -11.449 1.00 91.38 280 LEU A O 1
ATOM 2210 N N . ASP A 1 281 ? -19.586 7.848 -10.589 1.00 91.31 281 ASP A N 1
ATOM 2211 C CA . ASP A 1 281 ? -19.605 9.105 -11.319 1.00 91.31 281 ASP A CA 1
ATOM 2212 C C . ASP A 1 281 ? -18.611 10.121 -10.729 1.00 91.31 281 ASP A C 1
ATOM 2214 O O . ASP A 1 281 ? -17.975 9.909 -9.691 1.00 91.31 281 ASP A O 1
ATOM 2218 N N . GLU A 1 282 ? -18.429 11.221 -11.451 1.00 92.25 282 GLU A N 1
ATOM 2219 C CA . GLU A 1 282 ? -17.449 12.244 -11.104 1.00 92.25 282 GLU A CA 1
ATOM 2220 C C . GLU A 1 282 ? -17.735 12.883 -9.734 1.00 92.25 282 GLU A C 1
ATOM 2222 O O . GLU A 1 282 ? -16.804 13.086 -8.958 1.00 92.25 282 GLU A O 1
ATOM 2227 N N . GLU A 1 283 ? -19.009 13.122 -9.394 1.00 93.44 283 GLU A N 1
ATOM 2228 C CA . GLU A 1 283 ? -19.425 13.703 -8.108 1.00 93.44 283 GLU A CA 1
ATOM 2229 C C . GLU A 1 283 ? -19.117 12.750 -6.940 1.00 93.44 283 GLU A C 1
ATOM 2231 O O . GLU A 1 283 ? -18.559 13.159 -5.917 1.00 93.44 283 GLU A O 1
ATOM 2236 N N . SER A 1 284 ? -19.411 11.461 -7.113 1.00 94.06 284 SER A N 1
ATOM 2237 C CA . SER A 1 284 ? -19.126 10.407 -6.141 1.00 94.06 284 SER A CA 1
ATOM 2238 C C . SER A 1 284 ? -17.621 10.229 -5.911 1.00 94.06 284 SER A C 1
ATOM 2240 O O . SER A 1 284 ? -17.159 10.173 -4.763 1.00 94.06 284 SER A O 1
ATOM 2242 N N . LEU A 1 285 ? -16.817 10.213 -6.981 1.00 95.50 285 LEU A N 1
ATOM 2243 C CA . LEU A 1 285 ? -15.354 10.153 -6.885 1.00 95.50 285 LEU A CA 1
ATOM 2244 C C . LEU A 1 285 ? -14.772 11.414 -6.232 1.00 95.50 285 LEU A C 1
ATOM 2246 O O . LEU A 1 285 ? -13.904 11.301 -5.362 1.00 95.50 285 LEU A O 1
ATOM 2250 N N . GLN A 1 286 ? -15.270 12.598 -6.594 1.00 97.00 286 GLN A N 1
ATOM 2251 C CA . GLN A 1 286 ? -14.861 13.872 -6.003 1.00 97.00 286 GLN A CA 1
ATOM 2252 C C . GLN A 1 286 ? -15.138 13.899 -4.496 1.00 97.00 286 GLN A C 1
ATOM 2254 O O . GLN A 1 286 ? -14.235 14.174 -3.702 1.00 97.00 286 GLN A O 1
ATOM 2259 N N . GLY A 1 287 ? -16.366 13.572 -4.084 1.00 96.00 287 GLY A N 1
ATOM 2260 C CA . GLY A 1 287 ? -16.757 13.541 -2.673 1.00 96.00 287 GLY A CA 1
ATOM 2261 C C . GLY A 1 287 ? -15.990 12.491 -1.864 1.00 96.00 287 GLY A C 1
ATOM 2262 O O . GLY A 1 287 ? -15.709 12.686 -0.680 1.00 96.00 287 GLY A O 1
ATOM 2263 N N . SER A 1 288 ? -15.609 11.381 -2.494 1.00 95.25 288 SER A N 1
ATOM 2264 C CA . SER A 1 288 ? -14.782 10.338 -1.879 1.00 95.25 288 SER A CA 1
ATOM 2265 C C . SER A 1 288 ? -13.339 10.794 -1.680 1.00 95.25 288 SER A C 1
ATOM 2267 O O . SER A 1 288 ? -12.849 10.760 -0.554 1.00 95.25 288 SER A O 1
ATOM 2269 N N . CYS A 1 289 ? -12.692 11.316 -2.725 1.00 97.00 289 CYS A N 1
ATOM 2270 C CA . CYS A 1 289 ? -11.345 11.881 -2.627 1.00 97.00 289 CYS A CA 1
ATOM 2271 C C . CYS A 1 289 ? -11.283 13.014 -1.587 1.00 97.00 289 CYS A C 1
ATOM 2273 O O . CYS A 1 289 ? -10.393 13.007 -0.744 1.00 97.00 289 CYS A O 1
ATOM 2275 N N . SER A 1 290 ? -12.253 13.939 -1.572 1.00 97.25 290 SER A N 1
ATOM 2276 C CA . SER A 1 290 ? -12.267 15.048 -0.606 1.00 97.25 290 SER A CA 1
ATOM 2277 C C . SER A 1 290 ? -12.307 14.573 0.851 1.00 97.25 290 SER A C 1
ATOM 2279 O O . SER A 1 290 ? -11.666 15.191 1.699 1.00 97.25 290 SER A O 1
ATOM 2281 N N . ARG A 1 291 ? -13.039 13.491 1.152 1.00 95.19 291 ARG A N 1
ATOM 2282 C CA . ARG A 1 291 ? -13.080 12.908 2.502 1.00 95.19 291 ARG A CA 1
ATOM 2283 C C . ARG A 1 291 ? -11.746 12.271 2.879 1.00 95.19 291 ARG A C 1
ATOM 2285 O O . ARG A 1 291 ? -11.249 12.528 3.967 1.00 95.19 291 ARG A O 1
ATOM 2292 N N . ILE A 1 292 ? -11.152 11.496 1.971 1.00 94.94 292 ILE A N 1
ATOM 2293 C CA . ILE A 1 292 ? -9.866 10.833 2.226 1.00 94.94 292 ILE A CA 1
ATOM 2294 C C . ILE A 1 292 ? -8.749 11.873 2.384 1.00 94.94 292 ILE A C 1
ATOM 2296 O O . ILE A 1 292 ? -7.937 11.753 3.294 1.00 94.94 292 ILE A O 1
ATOM 2300 N N . LEU A 1 293 ? -8.727 12.930 1.564 1.00 97.44 293 LEU A N 1
ATOM 2301 C CA . LEU A 1 293 ? -7.766 14.028 1.710 1.00 97.44 293 LEU A CA 1
ATOM 2302 C C . LEU A 1 293 ? -7.869 14.701 3.081 1.00 97.44 293 LEU A C 1
ATOM 2304 O O . LEU A 1 293 ? -6.839 14.947 3.699 1.00 97.44 293 LEU A O 1
ATOM 2308 N N . ALA A 1 294 ? -9.085 14.936 3.586 1.00 96.12 294 ALA A N 1
ATOM 2309 C CA . ALA A 1 294 ? -9.274 15.512 4.916 1.00 96.12 294 ALA A CA 1
ATOM 2310 C C . ALA A 1 294 ? -8.679 14.622 6.026 1.00 96.12 294 ALA A C 1
ATOM 2312 O O . ALA A 1 294 ? -8.002 15.139 6.916 1.00 96.12 294 ALA A O 1
ATOM 2313 N N . ASP A 1 295 ? -8.865 13.298 5.940 1.00 92.25 295 ASP A N 1
ATOM 2314 C CA . ASP A 1 295 ? -8.249 12.339 6.871 1.00 92.25 295 ASP A CA 1
ATOM 2315 C C . ASP A 1 295 ? -6.711 12.395 6.805 1.00 92.25 295 ASP A C 1
ATOM 2317 O O . ASP A 1 295 ? -6.029 12.355 7.832 1.00 92.25 295 ASP A O 1
ATOM 2321 N N . VAL A 1 296 ? -6.145 12.461 5.596 1.00 94.94 296 VAL A N 1
ATOM 2322 C CA . VAL A 1 296 ? -4.687 12.495 5.398 1.00 94.94 296 VAL A CA 1
ATOM 2323 C C . VAL A 1 296 ? -4.098 13.814 5.886 1.00 94.94 296 VAL A C 1
ATOM 2325 O O . VAL A 1 296 ? -3.063 13.800 6.552 1.00 94.94 296 VAL A O 1
ATOM 2328 N N . ASP A 1 297 ? -4.752 14.942 5.602 1.00 95.75 297 ASP A N 1
ATOM 2329 C CA . ASP A 1 297 ? -4.331 16.268 6.057 1.00 95.75 297 ASP A CA 1
ATOM 2330 C C . ASP A 1 297 ? -4.263 16.321 7.593 1.00 95.75 297 ASP A C 1
ATOM 2332 O O . ASP A 1 297 ? -3.280 16.819 8.148 1.00 95.75 297 ASP A O 1
ATOM 2336 N N . GLU A 1 298 ? -5.261 15.764 8.292 1.00 93.75 298 GLU A N 1
ATOM 2337 C CA . GLU A 1 298 ? -5.262 15.665 9.758 1.00 93.75 298 GLU A CA 1
ATOM 2338 C C . GLU A 1 298 ? -4.050 14.868 10.264 1.00 93.75 298 GLU A C 1
ATOM 2340 O O . GLU A 1 298 ? -3.294 15.332 11.127 1.00 93.75 298 GLU A O 1
ATOM 2345 N N . ARG A 1 299 ? -3.824 13.678 9.697 1.00 90.81 299 ARG A N 1
ATOM 2346 C CA . ARG A 1 299 ? -2.726 12.787 10.103 1.00 90.81 299 ARG A CA 1
ATOM 2347 C C . ARG A 1 299 ? -1.363 13.399 9.812 1.00 90.81 299 ARG A C 1
ATOM 2349 O O . ARG A 1 299 ? -0.468 13.331 10.654 1.00 90.81 299 ARG A O 1
ATOM 2356 N N . PHE A 1 300 ? -1.207 14.044 8.659 1.00 93.75 300 PHE A N 1
ATOM 2357 C CA . PHE A 1 300 ? 0.016 14.753 8.302 1.00 93.75 300 PHE A CA 1
ATOM 2358 C C . PHE A 1 300 ? 0.300 15.899 9.277 1.00 93.75 300 PHE A C 1
ATOM 2360 O O . PHE A 1 300 ? 1.431 16.043 9.741 1.00 93.75 300 PHE A O 1
ATOM 2367 N N . GLN A 1 301 ? -0.714 16.697 9.629 1.00 92.00 301 GLN A N 1
ATOM 2368 C CA . GLN A 1 301 ? -0.566 17.775 10.609 1.00 92.00 301 GLN A CA 1
ATOM 2369 C C . GLN A 1 301 ? -0.120 17.238 11.967 1.00 92.00 301 GLN A C 1
ATOM 2371 O O . GLN A 1 301 ? 0.807 17.795 12.554 1.00 92.00 301 GLN A O 1
ATOM 2376 N N . TYR A 1 302 ? -0.729 16.143 12.431 1.00 89.44 302 TYR A N 1
ATOM 2377 C CA . TYR A 1 302 ? -0.330 15.475 13.665 1.00 89.44 302 TYR A CA 1
ATOM 2378 C C . TYR A 1 302 ? 1.128 15.001 13.606 1.00 89.44 302 TYR A C 1
ATOM 2380 O O . TYR A 1 302 ? 1.930 15.372 14.462 1.00 89.44 302 TYR A O 1
ATOM 2388 N N . LEU A 1 303 ? 1.507 14.252 12.567 1.00 91.12 303 LEU A N 1
ATOM 2389 C CA . LEU A 1 303 ? 2.870 13.745 12.393 1.00 91.12 303 LEU A CA 1
ATOM 2390 C C . LEU A 1 303 ? 3.911 14.867 12.295 1.00 91.12 303 LEU A C 1
ATOM 2392 O O . LEU A 1 303 ? 5.002 14.752 12.852 1.00 91.12 303 LEU A O 1
ATOM 2396 N N . ASN A 1 304 ? 3.577 15.977 11.637 1.00 91.06 304 ASN A N 1
ATOM 2397 C CA . ASN A 1 304 ? 4.477 17.114 11.474 1.00 91.06 304 ASN A CA 1
ATOM 2398 C C . ASN A 1 304 ? 4.775 17.844 12.803 1.00 91.06 304 ASN A C 1
ATOM 2400 O O . ASN A 1 304 ? 5.766 18.571 12.873 1.00 91.06 304 ASN A O 1
ATOM 2404 N N . LEU A 1 305 ? 3.977 17.637 13.862 1.00 89.69 305 LEU A N 1
ATOM 2405 C CA . LEU A 1 305 ? 4.309 18.108 15.216 1.00 89.69 305 LEU A CA 1
ATOM 2406 C C . LEU A 1 305 ? 5.491 17.338 15.823 1.00 89.69 305 LEU A C 1
ATOM 2408 O O . LEU A 1 305 ? 6.275 17.923 16.567 1.00 89.69 305 LEU A O 1
ATOM 2412 N N . PHE A 1 306 ? 5.623 16.047 15.501 1.00 87.00 306 PHE A N 1
ATOM 2413 C CA . PHE A 1 306 ? 6.662 15.164 16.041 1.00 87.00 306 PHE A CA 1
ATOM 2414 C C . PHE A 1 306 ? 7.893 15.071 15.132 1.00 87.00 306 PHE A C 1
ATOM 2416 O O . PHE A 1 306 ? 9.016 15.009 15.626 1.00 87.00 306 PHE A O 1
ATOM 2423 N N . PHE A 1 307 ? 7.696 15.110 13.811 1.00 88.62 307 PHE A N 1
ATOM 2424 C CA . PHE A 1 307 ? 8.748 14.915 12.804 1.00 88.62 307 PHE A CA 1
ATOM 2425 C C . PHE A 1 307 ? 8.829 16.082 11.808 1.00 88.62 307 PHE A C 1
ATOM 2427 O O . PHE A 1 307 ? 8.684 15.887 10.594 1.00 88.62 307 PHE A O 1
ATOM 2434 N N . PRO A 1 308 ? 9.052 17.323 12.279 1.00 86.38 308 PRO A N 1
ATOM 2435 C CA . PRO A 1 308 ? 9.082 18.482 11.400 1.00 86.38 308 PRO A CA 1
ATOM 2436 C C . PRO A 1 308 ? 10.208 18.352 10.366 1.00 86.38 308 PRO A C 1
ATOM 2438 O O . PRO A 1 308 ? 11.383 18.234 10.704 1.00 86.38 308 PRO A O 1
ATOM 2441 N N . GLY A 1 309 ? 9.841 18.391 9.083 1.00 83.00 309 GLY A N 1
ATOM 2442 C CA . GLY A 1 309 ? 10.797 18.358 7.968 1.00 83.00 309 GLY A CA 1
ATOM 2443 C C . GLY A 1 309 ? 11.317 16.973 7.564 1.00 83.00 309 GLY A C 1
ATOM 2444 O O . GLY A 1 309 ? 12.050 16.894 6.582 1.00 83.00 309 GLY A O 1
ATOM 2445 N N . LEU A 1 310 ? 10.913 15.899 8.253 1.00 84.88 310 LEU A N 1
ATOM 2446 C CA . LEU A 1 310 ? 11.309 14.517 7.931 1.00 84.88 310 LEU A CA 1
ATOM 2447 C C . LEU A 1 310 ? 10.267 13.756 7.090 1.00 84.88 310 LEU A C 1
ATOM 2449 O O . LEU A 1 310 ? 10.512 12.633 6.676 1.00 84.88 310 LEU A O 1
ATOM 2453 N N . LEU A 1 311 ? 9.117 14.374 6.805 1.00 90.19 311 LEU A N 1
ATOM 2454 C CA . LEU A 1 311 ? 7.977 13.765 6.104 1.00 90.19 311 LEU A CA 1
ATOM 2455 C C . LEU A 1 311 ? 7.858 14.265 4.655 1.00 90.19 311 LEU A C 1
ATOM 2457 O O . LEU A 1 311 ? 6.767 14.610 4.204 1.00 90.19 311 LEU A O 1
ATOM 2461 N N . ASN A 1 312 ? 8.982 14.415 3.947 1.00 90.81 312 ASN A N 1
ATOM 2462 C CA . ASN A 1 312 ? 8.979 15.031 2.614 1.00 90.81 312 ASN A CA 1
ATOM 2463 C C . ASN A 1 312 ? 8.242 14.174 1.582 1.00 90.81 312 ASN A C 1
ATOM 2465 O O . ASN A 1 312 ? 7.444 14.726 0.832 1.00 90.81 312 ASN A O 1
ATOM 2469 N N . ASP A 1 313 ? 8.439 12.856 1.596 1.00 90.31 313 ASP A N 1
ATOM 2470 C CA . ASP A 1 313 ? 7.766 11.950 0.658 1.00 90.31 313 ASP A CA 1
ATOM 2471 C C . ASP A 1 313 ? 6.253 11.956 0.888 1.00 90.31 313 ASP A C 1
ATOM 2473 O O . ASP A 1 313 ? 5.488 12.242 -0.031 1.00 90.31 313 ASP A O 1
ATOM 2477 N N . LEU A 1 314 ? 5.827 11.815 2.148 1.00 93.06 314 LEU A N 1
ATOM 2478 C CA . LEU A 1 314 ? 4.421 11.919 2.545 1.00 93.06 314 LEU A CA 1
ATOM 2479 C C . LEU A 1 314 ? 3.807 13.273 2.140 1.00 93.06 314 LEU A C 1
ATOM 2481 O O . LEU A 1 314 ? 2.692 13.332 1.623 1.00 93.06 314 LEU A O 1
ATOM 2485 N N . ARG A 1 315 ? 4.549 14.376 2.325 1.00 94.81 315 ARG A N 1
ATOM 2486 C CA . ARG A 1 315 ? 4.123 15.720 1.901 1.00 94.81 315 ARG A CA 1
ATOM 2487 C C . ARG A 1 315 ? 3.977 15.807 0.381 1.00 94.81 315 ARG A C 1
ATOM 2489 O O . ARG A 1 315 ? 3.010 16.393 -0.095 1.00 94.81 315 ARG A O 1
ATOM 2496 N N . ASN A 1 316 ? 4.926 15.264 -0.377 1.00 94.69 316 ASN A N 1
ATOM 2497 C CA . ASN A 1 316 ? 4.906 15.294 -1.838 1.00 94.69 316 ASN A CA 1
ATOM 2498 C C . ASN A 1 316 ? 3.744 14.460 -2.395 1.00 94.69 316 ASN A C 1
ATOM 2500 O O . ASN A 1 316 ? 3.044 14.922 -3.300 1.00 94.69 316 ASN A O 1
ATOM 2504 N N . ASN A 1 317 ? 3.494 13.284 -1.815 1.00 95.12 317 ASN A N 1
ATOM 2505 C CA . ASN A 1 317 ? 2.349 12.438 -2.143 1.00 95.12 317 ASN A CA 1
ATOM 2506 C C . ASN A 1 317 ? 1.027 13.170 -1.874 1.00 95.12 317 ASN A C 1
ATOM 2508 O O . ASN A 1 317 ? 0.171 13.233 -2.755 1.00 95.12 317 ASN A O 1
ATOM 2512 N N . LEU A 1 318 ? 0.899 13.829 -0.718 1.00 96.25 318 LEU A N 1
ATOM 2513 C CA . LEU A 1 318 ? -0.275 14.630 -0.366 1.00 96.25 318 LEU A CA 1
ATOM 2514 C C . LEU A 1 318 ? -0.495 15.818 -1.320 1.00 96.25 318 LEU A C 1
ATOM 2516 O O . LEU A 1 318 ? -1.608 16.026 -1.798 1.00 96.25 318 LEU A O 1
ATOM 2520 N N . ILE A 1 319 ? 0.560 16.568 -1.662 1.00 97.12 319 ILE A N 1
ATOM 2521 C CA . ILE A 1 319 ? 0.488 17.655 -2.658 1.00 97.12 319 ILE A CA 1
ATOM 2522 C C . ILE A 1 319 ? 0.016 17.114 -4.013 1.00 97.12 319 ILE A C 1
ATOM 2524 O O . ILE A 1 319 ? -0.803 17.738 -4.688 1.00 97.12 319 ILE A O 1
ATOM 2528 N N . THR A 1 320 ? 0.517 15.948 -4.413 1.00 96.19 320 THR A N 1
ATOM 2529 C CA . THR A 1 320 ? 0.163 15.319 -5.688 1.00 96.19 320 THR A CA 1
ATOM 2530 C C . THR A 1 320 ? -1.282 14.809 -5.671 1.00 96.19 320 THR A C 1
ATOM 2532 O O . THR A 1 320 ? -1.998 14.974 -6.656 1.00 96.19 320 THR A O 1
ATOM 2535 N N . ALA A 1 321 ? -1.763 14.282 -4.542 1.00 97.50 321 ALA A N 1
ATOM 2536 C CA . ALA A 1 321 ? -3.159 13.884 -4.373 1.00 97.50 321 ALA A CA 1
ATOM 2537 C C . ALA A 1 321 ? -4.114 15.090 -4.465 1.00 97.50 321 ALA A C 1
ATOM 2539 O O . ALA A 1 321 ? -5.108 15.028 -5.192 1.00 97.50 321 ALA A O 1
ATOM 2540 N N . HIS A 1 322 ? -3.774 16.216 -3.822 1.00 98.31 322 HIS A N 1
ATOM 2541 C CA . HIS A 1 322 ? -4.506 17.484 -3.975 1.00 98.31 322 HIS A CA 1
ATOM 2542 C C . HIS A 1 322 ? -4.487 17.978 -5.425 1.00 98.31 322 HIS A C 1
ATOM 2544 O O . HIS A 1 322 ? -5.520 18.391 -5.945 1.00 98.31 322 HIS A O 1
ATOM 2550 N N . LYS A 1 323 ? -3.355 17.857 -6.127 1.00 97.88 323 LYS A N 1
ATOM 2551 C CA . LYS A 1 323 ? -3.279 18.195 -7.555 1.00 97.88 323 LYS A CA 1
ATOM 2552 C C . LYS A 1 323 ? -4.242 17.349 -8.392 1.00 97.88 323 LYS A C 1
ATOM 2554 O O . LYS A 1 323 ? -4.957 17.914 -9.212 1.00 97.88 323 LYS A O 1
ATOM 2559 N N . HIS A 1 324 ? -4.307 16.032 -8.173 1.00 97.25 324 HIS A N 1
ATOM 2560 C CA . HIS A 1 324 ? -5.273 15.170 -8.866 1.00 97.25 324 HIS A CA 1
ATOM 2561 C C . HIS A 1 324 ? -6.724 15.581 -8.578 1.00 97.25 324 HIS A C 1
ATOM 2563 O O . HIS A 1 324 ? -7.561 15.541 -9.478 1.00 97.25 324 HIS A O 1
ATOM 2569 N N . TYR A 1 325 ? -7.031 16.021 -7.354 1.00 98.12 325 TYR A N 1
ATOM 2570 C CA . TYR A 1 325 ? -8.345 16.579 -7.028 1.00 98.12 325 TYR A CA 1
ATOM 2571 C C . TYR A 1 325 ? -8.636 17.874 -7.801 1.00 98.12 325 TYR A C 1
ATOM 2573 O O . TYR A 1 325 ? -9.708 18.023 -8.386 1.00 98.12 325 TYR A O 1
ATOM 2581 N N . GLU A 1 326 ? -7.681 18.803 -7.851 1.00 97.88 326 GLU A N 1
ATOM 2582 C CA . GLU A 1 326 ? -7.826 20.083 -8.554 1.00 97.88 326 GLU A CA 1
ATOM 2583 C C . GLU A 1 326 ? -7.971 19.919 -10.075 1.00 97.88 326 GLU A C 1
ATOM 2585 O O . GLU A 1 326 ? -8.679 20.700 -10.712 1.00 97.88 326 GLU A O 1
ATOM 2590 N N . THR A 1 327 ? -7.331 18.904 -10.665 1.00 96.50 327 THR A N 1
ATOM 2591 C CA . THR A 1 327 ? -7.377 18.638 -12.112 1.00 96.50 327 THR A CA 1
ATOM 2592 C C . THR A 1 327 ? -8.532 17.733 -12.547 1.00 96.50 327 THR A C 1
ATOM 2594 O O . THR A 1 327 ? -8.631 17.427 -13.733 1.00 96.50 327 THR A O 1
ATOM 2597 N N . GLY A 1 328 ? -9.406 17.304 -11.628 1.00 95.94 328 GLY A N 1
ATOM 2598 C CA . GLY A 1 328 ? -10.545 16.424 -11.931 1.00 95.94 328 GLY A CA 1
ATOM 2599 C C . GLY A 1 328 ? -10.187 14.938 -12.064 1.00 95.94 328 GLY A C 1
ATOM 2600 O O . GLY A 1 328 ? -11.018 14.118 -12.446 1.00 95.94 328 GLY A O 1
ATOM 2601 N N . GLU A 1 329 ? -8.961 14.547 -11.717 1.00 95.50 329 GLU A N 1
ATOM 2602 C CA . GLU A 1 329 ? -8.489 13.160 -11.752 1.00 95.50 329 GLU A CA 1
ATOM 2603 C C . GLU A 1 329 ? -8.854 12.419 -10.453 1.00 95.50 329 GLU A C 1
ATOM 2605 O O . GLU A 1 329 ? -8.014 11.838 -9.762 1.00 95.50 329 GLU A O 1
ATOM 2610 N N . TYR A 1 330 ? -10.137 12.435 -10.091 1.00 96.06 330 TYR A N 1
ATOM 2611 C CA . TYR A 1 330 ? -10.595 12.028 -8.760 1.00 96.06 330 TYR A CA 1
ATOM 2612 C C . TYR A 1 330 ? -10.296 10.570 -8.402 1.00 96.06 330 TYR A C 1
ATOM 2614 O O . TYR A 1 330 ? -9.962 10.286 -7.256 1.00 96.06 330 TYR A O 1
ATOM 2622 N N . ALA A 1 331 ? -10.349 9.642 -9.362 1.00 94.94 331 ALA A N 1
ATOM 2623 C CA . ALA A 1 331 ? -9.977 8.247 -9.112 1.00 94.94 331 ALA A CA 1
ATOM 2624 C C . ALA A 1 331 ? -8.491 8.097 -8.732 1.00 94.94 331 ALA A C 1
ATOM 2626 O O . ALA A 1 331 ? -8.160 7.294 -7.860 1.00 94.94 331 ALA A O 1
ATOM 2627 N N . LEU A 1 332 ? -7.604 8.899 -9.333 1.00 95.69 332 LEU A N 1
ATOM 2628 C CA . LEU A 1 332 ? -6.184 8.919 -8.972 1.00 95.69 332 LEU A CA 1
ATOM 2629 C C . LEU A 1 332 ? -5.964 9.585 -7.620 1.00 95.69 332 LEU A C 1
ATOM 2631 O O . LEU A 1 332 ? -5.165 9.088 -6.829 1.00 95.69 332 LEU A O 1
ATOM 2635 N N . CYS A 1 333 ? -6.722 10.644 -7.319 1.00 97.62 333 CYS A N 1
ATOM 2636 C CA . CYS A 1 333 ? -6.725 11.209 -5.977 1.00 97.62 333 CYS A CA 1
ATOM 2637 C C . CYS A 1 333 ? -7.130 10.164 -4.929 1.00 97.62 333 CYS A C 1
ATOM 2639 O O . CYS A 1 333 ? -6.407 10.006 -3.955 1.00 97.62 333 CYS A O 1
ATOM 2641 N N . VAL A 1 334 ? -8.244 9.440 -5.119 1.00 96.12 334 VAL A N 1
ATOM 2642 C CA . VAL A 1 334 ? -8.696 8.412 -4.162 1.00 96.12 334 VAL A CA 1
ATOM 2643 C C . VAL A 1 334 ? -7.574 7.410 -3.897 1.00 96.12 334 VAL A C 1
ATOM 2645 O O . VAL A 1 334 ? -7.239 7.166 -2.744 1.00 96.12 334 VAL A O 1
ATOM 2648 N N . TYR A 1 335 ? -6.943 6.885 -4.948 1.00 95.25 335 TYR A N 1
ATOM 2649 C CA . TYR A 1 335 ? -5.853 5.924 -4.800 1.00 95.25 335 TYR A CA 1
ATOM 2650 C C . TYR A 1 335 ? -4.638 6.496 -4.064 1.00 95.25 335 TYR A C 1
ATOM 2652 O O . TYR A 1 335 ? -4.173 5.904 -3.088 1.00 95.25 335 TYR A O 1
ATOM 2660 N N . LEU A 1 336 ? -4.122 7.644 -4.516 1.00 96.06 336 LEU A N 1
ATOM 2661 C CA . LEU A 1 336 ? -2.916 8.224 -3.934 1.00 96.06 336 LEU A CA 1
ATOM 2662 C C . LEU A 1 336 ? -3.168 8.711 -2.505 1.00 96.06 336 LEU A C 1
ATOM 2664 O O . LEU A 1 336 ? -2.328 8.488 -1.638 1.00 96.06 336 LEU A O 1
ATOM 2668 N N . ALA A 1 337 ? -4.329 9.305 -2.228 1.00 96.50 337 ALA A N 1
ATOM 2669 C CA . ALA A 1 337 ? -4.712 9.719 -0.885 1.00 96.50 337 ALA A CA 1
ATOM 2670 C C . ALA A 1 337 ? -4.866 8.507 0.048 1.00 96.50 337 ALA A C 1
ATOM 2672 O O . ALA A 1 337 ? -4.339 8.542 1.154 1.00 96.50 337 ALA A O 1
ATOM 2673 N N . SER A 1 338 ? -5.485 7.404 -0.396 1.00 95.25 338 SER A N 1
ATOM 2674 C CA . SER A 1 338 ? -5.561 6.165 0.395 1.00 95.25 338 SER A CA 1
ATOM 2675 C C . SER A 1 338 ? -4.179 5.574 0.684 1.00 95.25 338 SER A C 1
ATOM 2677 O O . SER A 1 338 ? -3.889 5.225 1.824 1.00 95.25 338 SER A O 1
ATOM 2679 N N . ARG A 1 339 ? -3.273 5.521 -0.300 1.00 95.06 339 ARG A N 1
ATOM 2680 C CA . ARG A 1 339 ? -1.890 5.076 -0.049 1.00 95.06 339 ARG A CA 1
ATOM 2681 C C . ARG A 1 339 ? -1.146 5.994 0.918 1.00 95.06 339 ARG A C 1
ATOM 2683 O O . ARG A 1 339 ? -0.545 5.513 1.871 1.00 95.06 339 ARG A O 1
ATOM 2690 N N . THR A 1 340 ? -1.259 7.305 0.730 1.00 95.88 340 THR A N 1
ATOM 2691 C CA . THR A 1 340 ? -0.653 8.309 1.623 1.00 95.88 340 THR A CA 1
ATOM 2692 C C . THR A 1 340 ? -1.219 8.192 3.042 1.00 95.88 340 THR A C 1
ATOM 2694 O O . THR A 1 340 ? -0.497 8.347 4.024 1.00 95.88 340 THR A O 1
ATOM 2697 N N . LYS A 1 341 ? -2.510 7.864 3.182 1.00 94.56 341 LYS A N 1
ATOM 2698 C CA . LYS A 1 341 ? -3.139 7.592 4.478 1.00 94.56 341 LYS A CA 1
ATOM 2699 C C . LYS A 1 341 ? -2.517 6.379 5.158 1.00 94.56 341 LYS A C 1
ATOM 2701 O O . LYS A 1 341 ? -2.176 6.474 6.331 1.00 94.56 341 LYS A O 1
ATOM 2706 N N . ALA A 1 342 ? -2.332 5.279 4.432 1.00 94.38 342 ALA A N 1
ATOM 2707 C CA . ALA A 1 342 ? -1.666 4.086 4.947 1.00 94.38 342 ALA A CA 1
ATOM 2708 C C . ALA A 1 342 ? -0.211 4.374 5.373 1.00 94.38 342 ALA A C 1
ATOM 2710 O O . ALA A 1 342 ? 0.189 4.007 6.476 1.00 94.38 342 ALA A O 1
ATOM 2711 N N . GLU A 1 343 ? 0.555 5.116 4.566 1.00 94.62 343 GLU A N 1
ATOM 2712 C CA . GLU A 1 343 ? 1.913 5.568 4.917 1.00 94.62 343 GLU A CA 1
ATOM 2713 C C . GLU A 1 343 ? 1.919 6.413 6.206 1.00 94.62 343 GLU A C 1
ATOM 2715 O O . GLU A 1 343 ? 2.719 6.185 7.114 1.00 94.62 343 GLU A O 1
ATOM 2720 N N . ALA A 1 344 ? 0.990 7.364 6.339 1.00 93.31 344 ALA A N 1
ATOM 2721 C CA . ALA A 1 344 ? 0.854 8.150 7.562 1.00 93.31 344 ALA A CA 1
ATOM 2722 C C . ALA A 1 344 ? 0.457 7.269 8.761 1.00 93.31 344 ALA A C 1
ATOM 2724 O O . ALA A 1 344 ? 1.008 7.419 9.853 1.00 93.31 344 ALA A O 1
ATOM 2725 N N . ASN A 1 345 ? -0.477 6.334 8.570 1.00 90.56 345 ASN A N 1
ATOM 2726 C CA . ASN A 1 345 ? -0.956 5.436 9.617 1.00 90.56 345 ASN A CA 1
ATOM 2727 C C . ASN A 1 345 ? 0.149 4.550 10.163 1.00 90.56 345 ASN A C 1
ATOM 2729 O O . ASN A 1 345 ? 0.221 4.384 11.381 1.00 90.56 345 ASN A O 1
ATOM 2733 N N . ILE A 1 346 ? 0.997 3.978 9.302 1.00 91.00 346 ILE A N 1
ATOM 2734 C CA . ILE A 1 346 ? 2.076 3.120 9.782 1.00 91.00 346 ILE A CA 1
ATOM 2735 C C . ILE A 1 346 ? 3.074 3.931 10.605 1.00 91.00 346 ILE A C 1
ATOM 2737 O O . ILE A 1 346 ? 3.434 3.497 11.696 1.00 91.00 346 ILE A O 1
ATOM 2741 N N . ILE A 1 347 ? 3.415 5.153 10.175 1.00 89.94 347 ILE A N 1
ATOM 2742 C CA . ILE A 1 347 ? 4.292 6.039 10.949 1.00 89.94 347 ILE A CA 1
ATOM 2743 C C . ILE A 1 347 ? 3.662 6.322 12.313 1.00 89.94 347 ILE A C 1
ATOM 2745 O O . ILE A 1 347 ? 4.326 6.099 13.318 1.00 89.94 347 ILE A O 1
ATOM 2749 N N . VAL A 1 348 ? 2.386 6.740 12.363 1.00 86.50 348 VAL A N 1
ATOM 2750 C CA . VAL A 1 348 ? 1.655 6.997 13.622 1.00 86.50 348 VAL A CA 1
ATOM 2751 C C . VAL A 1 348 ? 1.617 5.756 14.512 1.00 86.50 348 VAL A C 1
ATOM 2753 O O . VAL A 1 348 ? 1.833 5.860 15.714 1.00 86.50 348 VAL A O 1
ATOM 2756 N N . THR A 1 349 ? 1.345 4.585 13.938 1.00 84.81 349 THR A N 1
ATOM 2757 C CA . THR A 1 349 ? 1.230 3.327 14.689 1.00 84.81 349 THR A CA 1
ATOM 2758 C C . THR A 1 349 ? 2.565 2.934 15.307 1.00 84.81 349 THR A C 1
ATOM 2760 O O . THR A 1 349 ? 2.590 2.463 16.435 1.00 84.81 349 THR A O 1
ATOM 2763 N N . MET A 1 350 ? 3.675 3.189 14.614 1.00 83.94 350 MET A N 1
ATOM 2764 C CA . MET A 1 350 ? 5.015 2.941 15.143 1.00 83.94 350 MET A CA 1
ATOM 2765 C C . MET A 1 350 ? 5.422 3.946 16.239 1.00 83.94 350 MET A C 1
ATOM 2767 O O . MET A 1 350 ? 6.382 3.695 16.970 1.00 83.94 350 MET A O 1
ATOM 2771 N N . LEU A 1 351 ? 4.694 5.061 16.425 1.00 79.94 351 LEU A N 1
ATOM 2772 C CA . LEU A 1 351 ? 4.958 6.026 17.502 1.00 79.94 351 LEU A CA 1
ATOM 2773 C C . LEU A 1 351 ? 4.587 5.445 18.868 1.00 79.94 351 LEU A C 1
ATOM 2775 O O . LEU A 1 351 ? 3.469 5.598 19.350 1.00 79.94 351 LEU A O 1
ATOM 2779 N N . GLY A 1 352 ? 5.556 4.813 19.525 1.00 71.12 352 GLY A N 1
ATOM 2780 C CA . GLY A 1 352 ? 5.390 4.220 20.859 1.00 71.12 352 GLY A CA 1
ATOM 2781 C C . GLY A 1 352 ? 5.430 2.691 20.877 1.00 71.12 352 GLY A C 1
ATOM 2782 O O . GLY A 1 352 ? 5.295 2.084 21.947 1.00 71.12 352 GLY A O 1
ATOM 2783 N N . VAL A 1 353 ? 5.660 2.068 19.721 1.00 77.75 353 VAL A N 1
ATOM 2784 C CA . VAL A 1 353 ? 5.924 0.633 19.595 1.00 77.75 353 VAL A CA 1
ATOM 2785 C C . VAL A 1 353 ? 7.439 0.423 19.617 1.00 77.75 353 VAL A C 1
ATOM 2787 O O . VAL A 1 353 ? 8.174 1.072 18.875 1.00 77.75 353 VAL A O 1
ATOM 2790 N N . LYS A 1 354 ? 7.921 -0.442 20.515 1.00 75.31 354 LYS A N 1
ATOM 2791 C CA . LYS A 1 354 ? 9.327 -0.876 20.518 1.00 75.31 354 LYS A CA 1
ATOM 2792 C C . LYS A 1 354 ? 9.548 -1.924 19.440 1.00 75.31 354 LYS A C 1
ATOM 2794 O O . LYS A 1 354 ? 8.616 -2.628 19.074 1.00 75.31 354 LYS A O 1
ATOM 2799 N N . GLU A 1 355 ? 10.795 -2.054 19.009 1.00 75.12 355 GLU A N 1
ATOM 2800 C CA . GLU A 1 355 ? 11.217 -3.047 18.017 1.00 75.12 355 GLU A CA 1
ATOM 2801 C C . GLU A 1 355 ? 10.763 -4.471 18.389 1.00 75.12 355 GLU A C 1
ATOM 2803 O O . GLU A 1 355 ? 10.231 -5.171 17.538 1.00 75.12 355 GLU A O 1
ATOM 2808 N N . ASP A 1 356 ? 10.817 -4.833 19.677 1.00 78.50 356 ASP A N 1
ATOM 2809 C CA . ASP A 1 356 ? 10.372 -6.141 20.189 1.00 78.50 356 ASP A CA 1
ATOM 2810 C C . ASP A 1 356 ? 8.879 -6.458 19.945 1.00 78.50 356 ASP A C 1
ATOM 2812 O O . ASP A 1 356 ? 8.488 -7.616 20.012 1.00 78.50 356 ASP A O 1
ATOM 2816 N N . PHE A 1 357 ? 8.040 -5.450 19.684 1.00 82.62 357 PHE A N 1
ATOM 2817 C CA . PHE A 1 357 ? 6.601 -5.607 19.428 1.00 82.62 357 PHE A CA 1
ATOM 2818 C C . PHE A 1 357 ? 6.244 -5.514 17.936 1.00 82.62 357 PHE A C 1
ATOM 2820 O O . PHE A 1 357 ? 5.064 -5.479 17.580 1.00 82.62 357 PHE A O 1
ATOM 2827 N N . ALA A 1 358 ? 7.236 -5.408 17.049 1.00 85.75 358 ALA A N 1
ATOM 2828 C CA . ALA A 1 358 ? 6.987 -5.230 15.623 1.00 85.75 358 ALA A CA 1
ATOM 2829 C C . ALA A 1 358 ? 6.330 -6.469 14.984 1.00 85.75 358 ALA A C 1
ATOM 2831 O O . ALA A 1 358 ? 5.447 -6.310 14.140 1.00 85.75 358 ALA A O 1
ATOM 2832 N N . ASP A 1 359 ? 6.687 -7.676 15.435 1.00 89.31 359 ASP A N 1
ATOM 2833 C CA . ASP A 1 359 ? 6.065 -8.927 14.981 1.00 89.31 359 ASP A CA 1
ATOM 2834 C C . ASP A 1 359 ? 4.605 -9.042 15.447 1.00 89.31 359 ASP A C 1
ATOM 2836 O O . ASP A 1 359 ? 3.720 -9.319 14.636 1.00 89.31 359 ASP A O 1
ATOM 2840 N N . ASP A 1 360 ? 4.325 -8.729 16.718 1.00 89.31 360 ASP A N 1
ATOM 2841 C CA . ASP A 1 360 ? 2.957 -8.700 17.258 1.00 89.31 360 ASP A CA 1
ATOM 2842 C C . ASP A 1 360 ? 2.088 -7.677 16.509 1.00 89.31 360 ASP A C 1
ATOM 2844 O O . ASP A 1 360 ? 0.921 -7.924 16.188 1.00 89.31 360 ASP A O 1
ATOM 2848 N N . LEU A 1 361 ? 2.663 -6.509 16.193 1.00 90.69 361 LEU A N 1
ATOM 2849 C CA . LEU A 1 361 ? 1.981 -5.486 15.408 1.00 90.69 361 LEU A CA 1
ATOM 2850 C C . LEU A 1 361 ? 1.657 -5.983 13.997 1.00 90.69 361 LEU A C 1
ATOM 2852 O O . LEU A 1 361 ? 0.559 -5.729 13.493 1.00 90.69 361 LEU A O 1
ATOM 2856 N N . LEU A 1 362 ? 2.608 -6.662 13.355 1.00 93.44 362 LEU A N 1
ATOM 2857 C CA . LEU A 1 362 ? 2.416 -7.241 12.034 1.00 93.44 362 LEU A CA 1
ATOM 2858 C C . LEU A 1 362 ? 1.310 -8.297 12.065 1.00 93.44 362 LEU A C 1
ATOM 2860 O O . LEU A 1 362 ? 0.435 -8.263 11.203 1.00 93.44 362 LEU A O 1
ATOM 2864 N N . GLU A 1 363 ? 1.296 -9.191 13.054 1.00 93.62 363 GLU A N 1
ATOM 2865 C CA . GLU A 1 363 ? 0.243 -10.200 13.196 1.00 93.62 363 GLU A CA 1
ATOM 2866 C C . GLU A 1 363 ? -1.141 -9.551 13.339 1.00 93.62 363 GLU A C 1
ATOM 2868 O O . GLU A 1 363 ? -2.069 -9.899 12.605 1.00 93.62 363 GLU A O 1
ATOM 2873 N N . LEU A 1 364 ? -1.275 -8.538 14.202 1.00 91.75 364 LEU A N 1
ATOM 2874 C CA . LEU A 1 364 ? -2.531 -7.801 14.357 1.00 91.75 364 LEU A CA 1
ATOM 2875 C C . LEU A 1 364 ? -2.986 -7.130 13.058 1.00 91.75 364 LEU A C 1
ATOM 2877 O O . LEU A 1 364 ? -4.169 -7.196 12.715 1.00 91.75 364 LEU A O 1
ATOM 2881 N N . LYS A 1 365 ? -2.067 -6.495 12.322 1.00 93.38 365 LYS A N 1
ATOM 2882 C CA . LYS A 1 365 ? -2.388 -5.857 11.038 1.00 93.38 365 LYS A CA 1
ATOM 2883 C C . LYS A 1 365 ? -2.778 -6.872 9.976 1.00 93.38 365 LYS A C 1
ATOM 2885 O O . LYS A 1 365 ? -3.751 -6.643 9.265 1.00 93.38 365 LYS A O 1
ATOM 2890 N N . MET A 1 366 ? -2.072 -7.995 9.892 1.00 95.19 366 MET A N 1
ATOM 2891 C CA . MET A 1 366 ? -2.386 -9.070 8.951 1.00 95.19 366 MET A CA 1
ATOM 2892 C C . MET A 1 366 ? -3.763 -9.670 9.231 1.00 95.19 366 MET A C 1
ATOM 2894 O O . MET A 1 366 ? -4.556 -9.808 8.304 1.00 95.19 366 MET A O 1
ATOM 2898 N N . ASN A 1 367 ? -4.092 -9.926 10.498 1.00 93.38 367 ASN A N 1
ATOM 2899 C CA . ASN A 1 367 ? -5.409 -10.428 10.893 1.00 93.38 367 ASN A CA 1
ATOM 2900 C C . ASN A 1 367 ? -6.521 -9.417 10.575 1.00 93.38 367 ASN A C 1
ATOM 2902 O O . ASN A 1 367 ? -7.601 -9.786 10.113 1.00 93.38 367 ASN A O 1
ATOM 2906 N N . ALA A 1 368 ? -6.273 -8.125 10.795 1.00 92.88 368 ALA A N 1
ATOM 2907 C CA . ALA A 1 368 ? -7.233 -7.087 10.441 1.00 92.88 368 ALA A CA 1
ATOM 2908 C C . ALA A 1 368 ? -7.398 -6.954 8.914 1.00 92.88 368 ALA A C 1
ATOM 2910 O O . ALA A 1 368 ? -8.526 -6.805 8.440 1.00 92.88 368 ALA A O 1
ATOM 2911 N N . ALA A 1 369 ? -6.306 -7.047 8.143 1.00 94.69 369 ALA A N 1
ATOM 2912 C CA . ALA A 1 369 ? -6.322 -7.031 6.679 1.00 94.69 369 ALA A CA 1
ATOM 2913 C C . ALA A 1 369 ? -7.137 -8.203 6.128 1.00 94.69 369 ALA A C 1
ATOM 2915 O O . ALA A 1 369 ? -8.007 -8.006 5.282 1.00 94.69 369 ALA A O 1
ATOM 2916 N N . GLU A 1 370 ? -6.904 -9.403 6.659 1.00 94.50 370 GLU A N 1
ATOM 2917 C CA . GLU A 1 370 ? -7.625 -10.619 6.295 1.00 94.50 370 GLU A CA 1
ATOM 2918 C C . GLU A 1 370 ? -9.130 -10.467 6.522 1.00 94.50 370 GLU A C 1
ATOM 2920 O O . GLU A 1 370 ? -9.924 -10.646 5.595 1.00 94.50 370 GLU A O 1
ATOM 2925 N N . LYS A 1 371 ? -9.529 -10.036 7.726 1.00 92.19 371 LYS A N 1
ATOM 2926 C CA . LYS A 1 371 ? -10.938 -9.789 8.064 1.00 92.19 371 LYS A CA 1
ATOM 2927 C C . LYS A 1 371 ? -11.571 -8.738 7.161 1.00 92.19 371 LYS A C 1
ATOM 2929 O O . LYS A 1 371 ? -12.721 -8.893 6.742 1.00 92.19 371 LYS A O 1
ATOM 2934 N N . ALA A 1 372 ? -10.848 -7.658 6.869 1.00 92.12 372 ALA A N 1
ATOM 2935 C CA . ALA A 1 372 ? -11.349 -6.591 6.018 1.00 92.12 372 ALA A CA 1
ATOM 2936 C C . ALA A 1 372 ? -11.559 -7.092 4.581 1.00 92.12 372 ALA A C 1
ATOM 2938 O O . ALA A 1 372 ? -12.647 -6.914 4.034 1.00 92.12 372 ALA A O 1
ATOM 2939 N N . VAL A 1 373 ? -10.596 -7.824 4.010 1.00 93.69 373 VAL A N 1
ATOM 2940 C CA . VAL A 1 373 ? -10.729 -8.464 2.691 1.00 93.69 373 VAL A CA 1
ATOM 2941 C C . VAL A 1 373 ? -11.888 -9.466 2.672 1.00 93.69 373 VAL A C 1
ATOM 2943 O O . VAL A 1 373 ? -12.755 -9.373 1.803 1.00 93.69 373 VAL A O 1
ATOM 2946 N N . ALA A 1 374 ? -11.983 -10.369 3.648 1.00 92.88 374 ALA A N 1
ATOM 2947 C CA . ALA A 1 374 ? -13.054 -11.365 3.710 1.00 92.88 374 ALA A CA 1
ATOM 2948 C C . ALA A 1 374 ? -14.451 -10.715 3.801 1.00 92.88 374 ALA A C 1
ATOM 2950 O O . ALA A 1 374 ? -15.402 -11.126 3.129 1.00 92.88 374 ALA A O 1
ATOM 2951 N N . LYS A 1 375 ? -14.576 -9.619 4.560 1.00 89.88 375 LYS A N 1
ATOM 2952 C CA . LYS A 1 375 ? -15.808 -8.819 4.660 1.00 89.88 375 LYS A CA 1
ATOM 2953 C C . LYS A 1 375 ? -16.198 -8.162 3.335 1.00 89.88 375 LYS A C 1
ATOM 2955 O O . LYS A 1 375 ? -17.391 -7.991 3.079 1.00 89.88 375 LYS A O 1
ATOM 2960 N N . GLN A 1 376 ? -15.231 -7.775 2.508 1.00 87.81 376 GLN A N 1
ATOM 2961 C CA . GLN A 1 376 ? -15.497 -7.242 1.170 1.00 87.81 376 GLN A CA 1
ATOM 2962 C C . GLN A 1 376 ? -16.033 -8.320 0.231 1.00 87.81 376 GLN A C 1
ATOM 2964 O O . GLN A 1 376 ? -17.046 -8.115 -0.448 1.00 87.81 376 GLN A O 1
ATOM 2969 N N . ILE A 1 377 ? -15.426 -9.504 0.285 1.00 88.94 377 ILE A N 1
ATOM 2970 C CA . ILE A 1 377 ? -15.850 -10.666 -0.496 1.00 88.94 377 ILE A CA 1
ATOM 2971 C C . ILE A 1 377 ? -17.298 -11.048 -0.147 1.00 88.94 377 ILE A C 1
ATOM 2973 O O . ILE A 1 377 ? -18.125 -11.156 -1.055 1.00 88.94 377 ILE A O 1
ATOM 2977 N N . ASP A 1 378 ? -17.660 -11.114 1.145 1.00 87.38 378 ASP A N 1
ATOM 2978 C CA . ASP A 1 378 ? -19.046 -11.366 1.611 1.00 87.38 378 ASP A CA 1
ATOM 2979 C C . ASP A 1 378 ? -20.052 -10.329 1.066 1.00 87.38 378 ASP A C 1
ATOM 2981 O O . ASP A 1 378 ? -21.226 -10.628 0.838 1.00 87.38 378 ASP A O 1
ATOM 2985 N N . LYS A 1 379 ? -19.606 -9.095 0.797 1.00 84.75 379 LYS A N 1
ATOM 2986 C CA . LYS A 1 379 ? -20.438 -8.021 0.224 1.00 84.75 379 LYS A CA 1
ATOM 2987 C C . LYS A 1 379 ? -20.532 -8.046 -1.305 1.00 84.75 379 LYS A C 1
ATOM 2989 O O . LYS A 1 379 ? -21.244 -7.194 -1.861 1.00 84.75 379 LYS A O 1
ATOM 2994 N N . GLY A 1 380 ? -19.870 -8.996 -1.965 1.00 82.69 380 GLY A N 1
ATOM 2995 C CA . GLY A 1 380 ? -19.891 -9.184 -3.415 1.00 82.69 380 GLY A CA 1
ATOM 2996 C C . GLY A 1 380 ? -18.930 -8.274 -4.183 1.00 82.69 380 GLY A C 1
ATOM 2997 O O . GLY A 1 380 ? -19.218 -7.941 -5.339 1.00 82.69 380 GLY A O 1
ATOM 2998 N N . ALA A 1 381 ? -17.838 -7.839 -3.548 1.00 84.31 381 ALA A N 1
ATOM 2999 C CA . ALA A 1 381 ? -16.755 -7.091 -4.178 1.00 84.31 381 ALA A CA 1
ATOM 3000 C C . ALA A 1 381 ? -15.409 -7.725 -3.803 1.00 84.31 381 ALA A C 1
ATOM 3002 O O . ALA A 1 381 ? -15.105 -7.877 -2.626 1.00 84.31 381 ALA A O 1
ATOM 3003 N N . PHE A 1 382 ? -14.598 -8.091 -4.797 1.00 89.50 382 PHE A N 1
ATOM 3004 C CA . PHE A 1 382 ? -13.255 -8.605 -4.542 1.00 89.50 382 PHE A CA 1
ATOM 3005 C C . PHE A 1 382 ? -12.228 -7.468 -4.684 1.00 89.50 382 PHE A C 1
ATOM 3007 O O . PHE A 1 382 ? -12.055 -6.951 -5.797 1.00 89.50 382 PHE A O 1
ATOM 3014 N N . PRO A 1 383 ? -11.571 -7.041 -3.588 1.00 92.19 383 PRO A N 1
ATOM 3015 C CA . PRO A 1 383 ? -10.644 -5.919 -3.614 1.00 92.19 383 PRO A CA 1
ATOM 3016 C C . PRO A 1 383 ? -9.265 -6.386 -4.105 1.00 92.19 383 PRO A C 1
ATOM 3018 O O . PRO A 1 383 ? -8.388 -6.692 -3.298 1.00 92.19 383 PRO A O 1
ATOM 3021 N N . ILE A 1 384 ? -9.072 -6.435 -5.429 1.00 94.38 384 ILE A N 1
ATOM 3022 C CA . ILE A 1 384 ? -7.863 -6.984 -6.068 1.00 94.38 384 ILE A CA 1
ATOM 3023 C C . ILE A 1 384 ? -6.572 -6.406 -5.480 1.00 94.38 384 ILE A C 1
ATOM 3025 O O . ILE A 1 384 ? -5.674 -7.167 -5.149 1.00 94.38 384 ILE A O 1
ATOM 3029 N N . ILE A 1 385 ? -6.493 -5.086 -5.263 1.00 94.94 385 ILE A N 1
ATOM 3030 C CA . ILE A 1 385 ? -5.264 -4.460 -4.747 1.00 94.94 385 ILE A CA 1
ATOM 3031 C C . ILE A 1 385 ? -5.026 -4.862 -3.289 1.00 94.94 385 ILE A C 1
ATOM 3033 O O . ILE A 1 385 ? -3.895 -5.142 -2.901 1.00 94.94 385 ILE A O 1
ATOM 3037 N N . ALA A 1 386 ? -6.087 -4.899 -2.482 1.00 95.06 386 ALA A N 1
ATOM 3038 C CA . ALA A 1 386 ? -5.973 -5.210 -1.065 1.00 95.06 386 ALA A CA 1
ATOM 3039 C C . ALA A 1 386 ? -5.525 -6.655 -0.842 1.00 95.06 386 ALA A C 1
ATOM 3041 O O . ALA A 1 386 ? -4.604 -6.893 -0.067 1.00 95.06 386 ALA A O 1
ATOM 3042 N N . TYR A 1 387 ? -6.137 -7.603 -1.558 1.00 96.19 387 TYR A N 1
ATOM 3043 C CA . TYR A 1 387 ? -5.746 -9.006 -1.475 1.00 96.19 387 TYR A CA 1
ATOM 3044 C C . TYR A 1 387 ? -4.315 -9.221 -1.984 1.00 96.19 387 TYR A C 1
ATOM 3046 O O . TYR A 1 387 ? -3.525 -9.875 -1.312 1.00 96.19 387 TYR A O 1
ATOM 3054 N N . SER A 1 388 ? -3.943 -8.596 -3.107 1.00 97.12 388 SER A N 1
ATOM 3055 C CA . SER A 1 388 ? -2.564 -8.619 -3.600 1.00 97.12 388 SER A CA 1
ATOM 3056 C C . SER A 1 388 ? -1.564 -8.121 -2.543 1.00 97.12 388 SER A C 1
ATOM 3058 O O . SER A 1 388 ? -0.586 -8.796 -2.234 1.00 97.12 388 SER A O 1
ATOM 3060 N N . TYR A 1 389 ? -1.815 -6.973 -1.913 1.00 97.44 389 TYR A N 1
ATOM 3061 C CA . TYR A 1 389 ? -0.922 -6.462 -0.869 1.00 97.44 389 TYR A CA 1
ATOM 3062 C C . TYR A 1 389 ? -0.913 -7.309 0.405 1.00 97.44 389 TYR A C 1
ATOM 3064 O O . TYR A 1 389 ? 0.140 -7.421 1.027 1.00 97.44 389 TYR A O 1
ATOM 3072 N N . TYR A 1 390 ? -2.027 -7.949 0.764 1.00 97.50 390 TYR A N 1
ATOM 3073 C CA . TYR A 1 390 ? -2.069 -8.923 1.855 1.00 97.50 390 TYR A CA 1
ATOM 3074 C C . TYR A 1 390 ? -1.179 -10.140 1.553 1.00 97.50 390 TYR A C 1
ATOM 3076 O O . TYR A 1 390 ? -0.341 -10.510 2.376 1.00 97.50 390 TYR A O 1
ATOM 3084 N N . GLU A 1 391 ? -1.293 -10.714 0.352 1.00 97.56 391 GLU A N 1
ATOM 3085 C CA . GLU A 1 391 ? -0.479 -11.852 -0.097 1.00 97.56 391 GLU A CA 1
ATOM 3086 C C . GLU A 1 391 ? 1.024 -11.516 -0.072 1.00 97.56 391 GLU A C 1
ATOM 3088 O O . GLU A 1 391 ? 1.841 -12.296 0.424 1.00 97.56 391 GLU A O 1
ATOM 3093 N N . TYR A 1 392 ? 1.395 -10.316 -0.527 1.00 97.56 392 TYR A N 1
ATOM 3094 C CA . TYR A 1 392 ? 2.794 -9.883 -0.547 1.00 97.56 392 TYR A CA 1
ATOM 3095 C C . TYR A 1 392 ? 3.334 -9.492 0.822 1.00 97.56 392 TYR A C 1
ATOM 3097 O O . TYR A 1 392 ? 4.469 -9.829 1.152 1.00 97.56 392 TYR A O 1
ATOM 3105 N N . ALA A 1 393 ? 2.523 -8.854 1.668 1.00 97.69 393 ALA A N 1
ATOM 3106 C CA . ALA A 1 393 ? 2.887 -8.648 3.064 1.00 97.69 393 ALA A CA 1
ATOM 3107 C C . ALA A 1 393 ? 3.202 -9.988 3.743 1.00 97.69 393 ALA A C 1
ATOM 3109 O O . ALA A 1 393 ? 4.181 -10.086 4.481 1.00 97.69 393 ALA A O 1
ATOM 3110 N N . ASN A 1 394 ? 2.431 -11.039 3.433 1.00 96.44 394 ASN A N 1
ATOM 3111 C CA . ASN A 1 394 ? 2.672 -12.383 3.947 1.00 96.44 394 ASN A CA 1
ATOM 3112 C C . ASN A 1 394 ? 3.998 -12.993 3.461 1.00 96.44 394 ASN A C 1
ATOM 3114 O O . ASN A 1 394 ? 4.679 -13.638 4.253 1.00 96.44 394 ASN A O 1
ATOM 3118 N N . SER A 1 395 ? 4.405 -12.763 2.207 1.00 96.31 395 SER A N 1
ATOM 3119 C CA . SER A 1 395 ? 5.696 -13.261 1.703 1.00 96.31 395 SER A CA 1
ATOM 3120 C C . SER A 1 395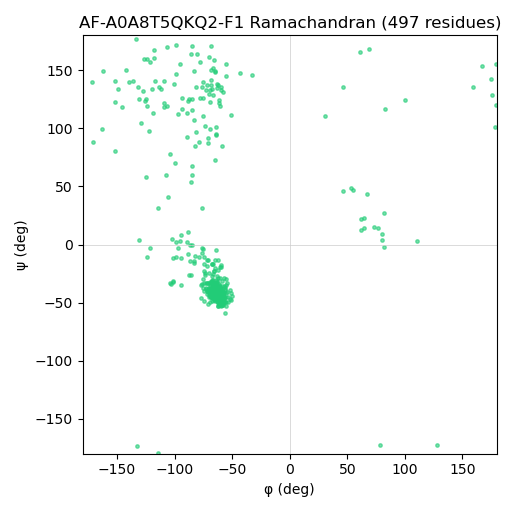 ? 6.907 -12.480 2.220 1.00 96.31 395 SER A C 1
ATOM 3122 O O . SER A 1 395 ? 8.031 -12.958 2.109 1.00 96.31 395 SER A O 1
ATOM 3124 N N . LEU A 1 396 ? 6.705 -11.278 2.766 1.00 95.94 396 LEU A N 1
ATOM 3125 C CA . LEU A 1 396 ? 7.780 -10.416 3.265 1.00 95.94 396 LEU A CA 1
ATOM 3126 C C . LEU A 1 396 ? 8.057 -10.570 4.765 1.00 95.94 396 LEU A C 1
ATOM 3128 O O . LEU A 1 396 ? 9.077 -10.067 5.226 1.00 95.94 396 LEU A O 1
ATOM 3132 N N . LYS A 1 397 ? 7.191 -11.258 5.521 1.00 94.25 397 LYS A N 1
ATOM 3133 C CA . LYS A 1 397 ? 7.233 -11.303 6.997 1.00 94.25 397 LYS A CA 1
ATOM 3134 C C . LYS A 1 397 ? 8.606 -11.662 7.573 1.00 94.25 397 LYS A C 1
ATOM 3136 O O . LYS A 1 397 ? 9.026 -11.050 8.545 1.00 94.25 397 LYS A O 1
ATOM 3141 N N . GLU A 1 398 ? 9.295 -12.632 6.973 1.00 90.38 398 GLU A N 1
ATOM 3142 C CA . GLU A 1 398 ? 10.584 -13.133 7.474 1.00 90.38 398 GLU A CA 1
ATOM 3143 C C . GLU A 1 398 ? 11.795 -12.338 6.95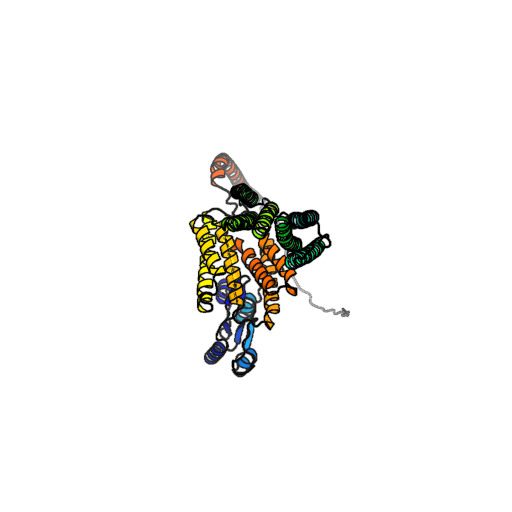5 1.00 90.38 398 GLU A C 1
ATOM 3145 O O . GLU A 1 398 ? 12.835 -12.297 7.610 1.00 90.38 398 GLU A O 1
ATOM 3150 N N . ASP A 1 399 ? 11.667 -11.705 5.785 1.00 90.06 399 ASP A N 1
ATOM 3151 C CA . ASP A 1 399 ? 12.788 -11.097 5.055 1.00 90.06 399 ASP A CA 1
ATOM 3152 C C . ASP A 1 399 ? 12.845 -9.565 5.187 1.00 90.06 399 ASP A C 1
ATOM 3154 O O . ASP A 1 399 ? 13.927 -8.978 5.154 1.00 90.06 399 ASP A O 1
ATOM 3158 N N . ASP A 1 400 ? 11.686 -8.907 5.278 1.00 94.19 400 ASP A N 1
ATOM 3159 C CA . ASP A 1 400 ? 11.547 -7.451 5.297 1.00 94.19 400 ASP A CA 1
ATOM 3160 C C . ASP A 1 400 ? 10.291 -7.039 6.081 1.00 94.19 400 ASP A C 1
ATOM 3162 O O . ASP A 1 400 ? 9.236 -6.712 5.527 1.00 94.19 400 ASP A O 1
ATOM 3166 N N . LEU A 1 401 ? 10.431 -7.040 7.408 1.00 92.88 401 LEU A N 1
ATOM 3167 C CA . LEU A 1 401 ? 9.367 -6.689 8.349 1.00 92.88 401 LEU A CA 1
ATOM 3168 C C . LEU A 1 401 ? 8.803 -5.278 8.118 1.00 92.88 401 LEU A C 1
ATOM 3170 O O . LEU A 1 401 ? 7.600 -5.059 8.257 1.00 92.88 401 LEU A O 1
ATOM 3174 N N . SER A 1 402 ? 9.650 -4.318 7.728 1.00 92.56 402 SER A N 1
ATOM 3175 C CA . SER A 1 402 ? 9.215 -2.935 7.484 1.00 92.56 402 SER A CA 1
ATOM 3176 C C . SER A 1 402 ? 8.280 -2.861 6.280 1.00 92.56 402 SER A C 1
ATOM 3178 O O . SER A 1 402 ? 7.213 -2.244 6.355 1.00 92.56 402 SER A O 1
ATOM 3180 N N . SER A 1 403 ? 8.643 -3.537 5.187 1.00 95.50 403 SER A N 1
ATOM 3181 C CA . SER A 1 403 ? 7.775 -3.642 4.018 1.00 95.50 403 SER A CA 1
ATOM 3182 C C . SER A 1 403 ? 6.529 -4.473 4.319 1.00 95.50 403 SER A C 1
ATOM 3184 O O . SER A 1 403 ? 5.440 -4.067 3.923 1.00 95.50 403 SER A O 1
ATOM 3186 N N . ALA A 1 404 ? 6.634 -5.582 5.060 1.00 96.88 404 ALA A N 1
ATOM 3187 C CA . ALA A 1 404 ? 5.474 -6.386 5.454 1.00 96.88 404 ALA A CA 1
ATOM 3188 C C . ALA A 1 404 ? 4.440 -5.554 6.237 1.00 96.88 404 ALA A C 1
ATOM 3190 O O . ALA A 1 404 ? 3.249 -5.577 5.921 1.00 96.88 404 ALA A O 1
ATOM 3191 N N . LEU A 1 405 ? 4.898 -4.742 7.195 1.00 95.00 405 LEU A N 1
ATOM 3192 C CA . LEU A 1 405 ? 4.055 -3.807 7.941 1.00 95.00 405 LEU A CA 1
ATOM 3193 C C . LEU A 1 405 ? 3.387 -2.778 7.020 1.00 95.00 405 LEU A C 1
ATOM 3195 O O . LEU A 1 405 ? 2.174 -2.579 7.106 1.00 95.00 405 LEU A O 1
ATOM 3199 N N . LEU A 1 406 ? 4.140 -2.162 6.107 1.00 95.81 406 LEU A N 1
ATOM 3200 C CA . LEU A 1 406 ? 3.595 -1.185 5.162 1.00 95.81 406 LEU A CA 1
ATOM 3201 C C . LEU A 1 406 ? 2.560 -1.808 4.208 1.00 95.81 406 LEU A C 1
ATOM 3203 O O . LEU A 1 406 ? 1.480 -1.249 4.028 1.00 95.81 406 LEU A O 1
ATOM 3207 N N . TYR A 1 407 ? 2.852 -2.973 3.624 1.00 97.19 407 TYR A N 1
ATOM 3208 C CA . TYR A 1 407 ? 1.934 -3.655 2.707 1.00 97.19 407 TYR A CA 1
ATOM 3209 C C . TYR A 1 407 ? 0.688 -4.193 3.418 1.00 97.19 407 TYR A C 1
ATOM 3211 O O . TYR A 1 407 ? -0.395 -4.140 2.838 1.00 97.19 407 TYR A O 1
ATOM 3219 N N . SER A 1 408 ? 0.794 -4.620 4.681 1.00 96.75 408 SER A N 1
ATOM 3220 C CA . SER A 1 408 ? -0.385 -4.973 5.484 1.00 96.75 408 SER A CA 1
ATOM 3221 C C . SER A 1 408 ? -1.290 -3.759 5.736 1.00 96.75 408 SER A C 1
ATOM 3223 O O . SER A 1 408 ? -2.513 -3.873 5.661 1.00 96.75 408 SER A O 1
ATOM 3225 N N . GLU A 1 409 ? -0.711 -2.569 5.937 1.00 95.56 409 GLU A N 1
ATOM 3226 C CA . GLU A 1 409 ? -1.473 -1.323 6.069 1.00 95.56 409 GLU A CA 1
ATOM 3227 C C . GLU A 1 409 ? -2.093 -0.881 4.733 1.00 95.56 409 GLU A C 1
ATOM 3229 O O . GLU A 1 409 ? -3.239 -0.431 4.708 1.00 95.56 409 GLU A O 1
ATOM 3234 N N . TYR A 1 410 ? -1.391 -1.055 3.606 1.00 96.44 410 TYR A N 1
ATOM 3235 C CA . TYR A 1 410 ? -1.992 -0.832 2.289 1.00 96.44 410 TYR A CA 1
ATOM 3236 C C . TYR A 1 410 ? -3.162 -1.779 2.027 1.00 96.44 410 TYR A C 1
ATOM 3238 O O . TYR A 1 410 ? -4.193 -1.339 1.517 1.00 96.44 410 TYR A O 1
ATOM 3246 N N . ALA A 1 411 ? -3.018 -3.060 2.373 1.00 96.31 411 ALA A N 1
ATOM 3247 C CA . ALA A 1 411 ? -4.087 -4.041 2.246 1.00 96.31 411 ALA A CA 1
ATOM 3248 C C . ALA A 1 411 ? -5.318 -3.614 3.055 1.00 96.31 411 ALA A C 1
ATOM 3250 O O . ALA A 1 411 ? -6.427 -3.574 2.523 1.00 96.31 411 ALA A O 1
ATOM 3251 N N . LEU A 1 412 ? -5.106 -3.203 4.307 1.00 93.69 412 LEU A N 1
ATOM 3252 C CA . LEU A 1 412 ? -6.146 -2.663 5.176 1.00 93.69 412 LEU A CA 1
ATOM 3253 C C . LEU A 1 412 ? -6.859 -1.456 4.563 1.00 93.69 412 LEU A C 1
ATOM 3255 O O . LEU A 1 412 ? -8.068 -1.508 4.352 1.00 93.69 412 LEU A O 1
ATOM 3259 N N . GLU A 1 413 ? -6.139 -0.382 4.237 1.00 92.44 413 GLU A N 1
ATOM 3260 C CA . GLU A 1 413 ? -6.768 0.858 3.764 1.00 92.44 413 GLU A CA 1
ATOM 3261 C C . GLU A 1 413 ? -7.487 0.669 2.420 1.00 92.44 413 GLU A C 1
ATOM 3263 O O . GLU A 1 413 ? -8.564 1.224 2.199 1.00 92.44 413 GLU A O 1
ATOM 3268 N N . LEU A 1 414 ? -6.923 -0.139 1.517 1.00 92.56 414 LEU A N 1
ATOM 3269 C CA . LEU A 1 414 ? -7.483 -0.338 0.180 1.00 92.56 414 LEU A CA 1
ATOM 3270 C C . LEU A 1 414 ? -8.609 -1.376 0.144 1.00 92.56 414 LEU A C 1
ATOM 3272 O O . LEU A 1 414 ? -9.376 -1.402 -0.823 1.00 92.56 414 LEU A O 1
ATOM 3276 N N . SER A 1 415 ? -8.750 -2.200 1.187 1.00 91.31 415 SER A N 1
ATOM 3277 C CA . SER A 1 415 ? -9.899 -3.099 1.335 1.00 91.31 415 SER A CA 1
ATOM 3278 C C . SER A 1 415 ? -11.196 -2.319 1.581 1.00 91.31 415 SER A C 1
ATOM 3280 O O . SER A 1 415 ? -12.251 -2.693 1.080 1.00 91.31 415 SER A O 1
ATOM 3282 N N . ASP A 1 416 ? -11.125 -1.171 2.254 1.00 83.06 416 ASP A N 1
ATOM 3283 C CA . ASP A 1 416 ? -12.302 -0.401 2.655 1.00 83.06 416 ASP A CA 1
ATOM 3284 C C . ASP A 1 416 ? -12.702 0.703 1.664 1.00 83.06 416 ASP A C 1
ATOM 3286 O O . ASP A 1 416 ? -13.629 1.461 1.935 1.00 83.06 416 ASP A O 1
ATOM 3290 N N . ILE A 1 417 ? -12.094 0.786 0.474 1.00 83.19 417 ILE A N 1
ATOM 3291 C CA . ILE A 1 417 ? -12.407 1.840 -0.514 1.00 83.19 417 ILE A CA 1
ATOM 3292 C C . ILE A 1 417 ? -13.908 1.910 -0.858 1.00 83.19 417 ILE A C 1
ATOM 3294 O O . ILE A 1 417 ? -14.443 2.994 -1.094 1.00 83.19 417 ILE A O 1
ATOM 3298 N N . GLU A 1 418 ? -14.625 0.784 -0.861 1.00 80.50 418 GLU A N 1
ATOM 3299 C CA . GLU A 1 418 ? -16.057 0.783 -1.180 1.00 80.50 418 GLU A CA 1
ATOM 3300 C C . GLU A 1 418 ? -16.924 1.588 -0.198 1.00 80.50 418 GLU A C 1
ATOM 3302 O O . GLU A 1 418 ? -18.020 1.993 -0.577 1.00 80.50 418 GLU A O 1
ATOM 3307 N N . ILE A 1 419 ? -16.471 1.846 1.040 1.00 83.69 419 ILE A N 1
ATOM 3308 C CA . ILE A 1 419 ? -17.276 2.566 2.044 1.00 83.69 419 ILE A CA 1
ATOM 3309 C C . ILE A 1 419 ? -17.550 4.010 1.620 1.00 83.69 419 ILE A C 1
ATOM 3311 O O . ILE A 1 419 ? -18.479 4.649 2.121 1.00 83.69 419 ILE A O 1
ATOM 3315 N N . TYR A 1 420 ? -16.732 4.530 0.704 1.00 84.25 420 TYR A N 1
ATOM 3316 C CA . TYR A 1 420 ? -16.883 5.868 0.165 1.00 84.25 420 TYR A CA 1
ATOM 3317 C C . TYR A 1 420 ? -17.910 5.926 -0.976 1.00 84.25 420 TYR A C 1
ATOM 3319 O O . TYR A 1 420 ? -18.402 7.014 -1.269 1.00 84.25 420 TYR A O 1
ATOM 3327 N N . PHE A 1 421 ? -18.317 4.787 -1.547 1.00 85.75 421 PHE A N 1
ATOM 3328 C CA . PHE A 1 421 ? -19.179 4.723 -2.727 1.00 85.75 421 PHE A CA 1
ATOM 3329 C C . PHE A 1 421 ? -20.556 4.125 -2.421 1.00 85.75 421 PHE A C 1
ATOM 3331 O O . PHE A 1 421 ? -20.690 3.086 -1.773 1.00 85.75 421 PHE A O 1
ATOM 3338 N N . GLU A 1 422 ? -21.615 4.744 -2.944 1.00 80.75 422 GLU A N 1
ATOM 3339 C CA . GLU A 1 422 ? -22.955 4.165 -2.851 1.00 80.75 422 GLU A CA 1
ATOM 3340 C C . GLU A 1 422 ? -23.120 3.013 -3.855 1.00 80.75 422 GLU A C 1
ATOM 3342 O O . GLU A 1 422 ? -22.770 3.117 -5.033 1.00 80.75 422 GLU A O 1
ATOM 3347 N N . LYS A 1 423 ? -23.707 1.894 -3.412 1.00 79.38 423 LYS A N 1
ATOM 3348 C CA . LYS A 1 423 ? -24.096 0.813 -4.331 1.00 79.38 423 LYS A CA 1
ATOM 3349 C C . LYS A 1 423 ? -25.162 1.338 -5.291 1.00 79.38 423 LYS A C 1
ATOM 3351 O O . LYS A 1 423 ? -26.153 1.930 -4.847 1.00 79.38 423 LYS A O 1
ATOM 3356 N N . LYS A 1 424 ? -25.036 1.044 -6.593 1.00 74.50 424 LYS A N 1
ATOM 3357 C CA . LYS A 1 424 ? -26.093 1.357 -7.568 1.00 74.50 424 LYS A CA 1
ATOM 3358 C C . LYS A 1 424 ? -27.333 0.541 -7.227 1.00 74.50 424 LYS A C 1
ATOM 3360 O O . LYS A 1 424 ? -27.481 -0.615 -7.618 1.00 74.50 424 LYS A O 1
ATOM 3365 N N . SER A 1 425 ? -28.247 1.138 -6.466 1.00 58.03 425 SER A N 1
ATOM 3366 C CA . SER A 1 425 ? -29.544 0.519 -6.216 1.00 58.03 425 SER A CA 1
ATOM 3367 C C . SER A 1 425 ? -30.248 0.307 -7.557 1.00 58.03 425 SER A C 1
ATOM 3369 O O . SER A 1 425 ? -30.278 1.207 -8.399 1.00 58.03 425 SER A O 1
ATOM 3371 N N . HIS A 1 426 ? -30.853 -0.867 -7.761 1.00 52.50 426 HIS A N 1
ATOM 3372 C CA . HIS A 1 426 ? -31.848 -1.056 -8.813 1.00 52.50 426 HIS A CA 1
ATOM 3373 C C . HIS A 1 426 ? -33.065 -0.174 -8.491 1.00 52.50 426 HIS A C 1
ATOM 3375 O O . HIS A 1 426 ? -34.117 -0.661 -8.073 1.00 52.50 426 HIS A O 1
ATOM 3381 N N . LYS A 1 427 ? -32.944 1.148 -8.656 1.00 44.75 427 LYS A N 1
ATOM 3382 C CA . LYS A 1 427 ? -34.096 2.036 -8.742 1.00 44.75 427 LYS A CA 1
ATOM 3383 C C . LYS A 1 427 ? -34.818 1.591 -10.002 1.00 44.75 427 LYS A C 1
ATOM 3385 O O . LYS A 1 427 ? -34.443 1.968 -11.106 1.00 44.75 427 LYS A O 1
ATOM 3390 N N . ILE A 1 428 ? -35.820 0.724 -9.838 1.00 51.69 428 ILE A N 1
ATOM 3391 C CA . ILE A 1 428 ? -36.790 0.442 -10.891 1.00 51.69 428 ILE A CA 1
ATOM 3392 C C . ILE A 1 428 ? -37.278 1.813 -11.328 1.00 51.69 428 ILE A C 1
ATOM 3394 O O . ILE A 1 428 ? -37.924 2.517 -10.548 1.00 51.69 428 ILE A O 1
ATOM 3398 N N . ASP A 1 429 ? -36.922 2.219 -12.542 1.00 49.75 429 ASP A N 1
ATOM 3399 C CA . ASP A 1 429 ? -37.377 3.485 -13.073 1.00 49.75 429 ASP A CA 1
ATOM 3400 C C . ASP A 1 429 ? -38.875 3.362 -13.374 1.00 49.75 429 ASP A C 1
ATOM 3402 O O . ASP A 1 429 ? -39.330 2.989 -14.461 1.00 49.75 429 ASP A O 1
ATOM 3406 N N . TRP A 1 430 ? -39.679 3.649 -12.350 1.00 56.62 430 TRP A N 1
ATOM 3407 C CA . TRP A 1 430 ? -41.131 3.660 -12.428 1.00 56.62 430 TRP A CA 1
ATOM 3408 C C . TRP A 1 430 ? -41.628 4.670 -13.471 1.00 56.62 430 TRP A C 1
ATOM 3410 O O . TRP A 1 430 ? -42.778 4.570 -13.907 1.00 56.62 430 TRP A O 1
ATOM 3420 N N . SER A 1 431 ? -40.796 5.628 -13.904 1.00 58.84 431 SER A N 1
ATOM 3421 C CA . SER A 1 431 ? -41.154 6.594 -14.942 1.00 58.84 431 SER A CA 1
ATOM 3422 C C . SER A 1 431 ? -41.274 5.941 -16.327 1.00 58.84 431 SER A C 1
ATOM 3424 O O . SER A 1 431 ? -42.230 6.239 -17.047 1.00 58.84 431 SER A O 1
ATOM 3426 N N . ALA A 1 432 ? -40.432 4.948 -16.641 1.00 57.47 432 ALA A N 1
ATOM 3427 C CA . ALA A 1 432 ? -40.500 4.161 -17.877 1.00 57.47 432 ALA A CA 1
ATOM 3428 C C . ALA A 1 432 ? -41.679 3.161 -17.893 1.00 57.47 432 ALA A C 1
ATOM 3430 O O . ALA A 1 432 ? -42.219 2.812 -18.949 1.00 57.47 432 ALA A O 1
ATOM 3431 N N . LEU A 1 433 ? -42.132 2.728 -16.711 1.00 54.56 433 LEU A N 1
ATOM 3432 C CA . LEU A 1 433 ? -43.260 1.806 -16.524 1.00 54.56 433 LEU A CA 1
ATOM 3433 C C . LEU A 1 433 ? -44.631 2.508 -16.480 1.00 54.56 433 LEU A C 1
ATOM 3435 O O . LEU A 1 433 ? -45.635 1.906 -16.878 1.00 54.56 433 LEU A O 1
ATOM 3439 N N . LYS A 1 434 ? -44.694 3.789 -16.085 1.00 58.09 434 LYS A N 1
ATOM 3440 C CA . LYS A 1 434 ? -45.926 4.607 -16.062 1.00 58.09 434 LYS A CA 1
ATOM 3441 C C . LYS A 1 434 ? -46.726 4.603 -17.381 1.00 58.09 434 LYS A C 1
ATOM 3443 O O . LYS A 1 434 ? -47.940 4.379 -17.313 1.00 58.09 434 LYS A O 1
ATOM 3448 N N . PRO A 1 435 ? -46.135 4.806 -18.577 1.00 59.72 435 PRO A N 1
ATOM 3449 C CA . PRO A 1 435 ? -46.911 4.834 -19.820 1.00 59.72 435 PRO A CA 1
ATOM 3450 C C . PRO A 1 435 ? -47.411 3.445 -20.250 1.00 59.72 435 PRO A C 1
ATOM 3452 O O . PRO A 1 435 ? -48.521 3.336 -20.775 1.00 59.72 435 PRO A O 1
ATOM 3455 N N . LYS A 1 436 ? -46.652 2.370 -19.980 1.00 57.81 436 LYS A N 1
ATOM 3456 C CA . LYS A 1 436 ? -47.059 0.990 -20.309 1.00 57.81 436 LYS A CA 1
ATOM 3457 C C . LYS A 1 436 ? -48.140 0.462 -19.363 1.00 57.81 436 LYS A C 1
ATOM 3459 O O . LYS A 1 436 ? -49.096 -0.150 -19.832 1.00 57.81 436 LYS A O 1
ATOM 3464 N N . LEU A 1 437 ? -48.050 0.748 -18.062 1.00 55.34 437 LEU A N 1
ATOM 3465 C CA . LEU A 1 437 ? -49.060 0.344 -17.076 1.00 55.34 437 LEU A CA 1
ATOM 3466 C C . LEU A 1 437 ? -50.393 1.069 -17.283 1.00 55.34 437 LEU A C 1
ATOM 3468 O O . LEU A 1 437 ? -51.436 0.426 -17.211 1.00 55.34 437 LEU A O 1
ATOM 3472 N N . ARG A 1 438 ? -50.391 2.363 -17.643 1.00 58.12 438 ARG A N 1
ATOM 3473 C CA . ARG A 1 438 ? -51.623 3.141 -17.902 1.00 58.12 438 ARG A CA 1
ATOM 3474 C C . ARG A 1 438 ? -52.532 2.508 -18.967 1.00 58.12 438 ARG A C 1
ATOM 3476 O O . ARG A 1 438 ? -53.748 2.651 -18.873 1.00 58.12 438 ARG A O 1
ATOM 3483 N N . LYS A 1 439 ? -51.968 1.771 -19.934 1.00 65.56 439 LYS A N 1
ATOM 3484 C CA . LYS A 1 439 ? -52.728 1.025 -20.955 1.00 65.56 439 LYS A CA 1
ATOM 3485 C C . LYS A 1 439 ? -53.506 -0.163 -20.372 1.00 65.56 439 LYS A C 1
ATOM 3487 O O . LYS A 1 439 ? -54.585 -0.475 -20.865 1.00 65.56 439 LYS A O 1
ATOM 3492 N N . TYR A 1 440 ? -52.984 -0.793 -19.321 1.00 68.00 440 TYR A N 1
ATOM 3493 C CA . TYR A 1 440 ? -53.573 -1.978 -18.690 1.00 68.00 440 TYR A CA 1
ATOM 3494 C 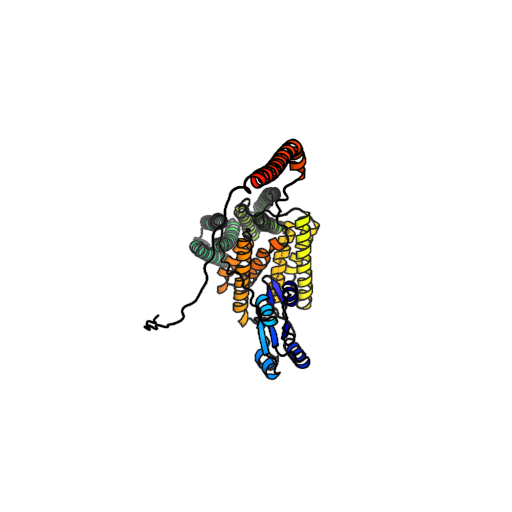C . TYR A 1 440 ? -54.340 -1.671 -17.398 1.00 68.00 440 TYR A C 1
ATOM 3496 O O . TYR A 1 440 ? -55.093 -2.524 -16.927 1.00 68.00 440 TYR A O 1
ATOM 3504 N N . VAL A 1 441 ? -54.211 -0.459 -16.845 1.00 68.69 441 VAL A N 1
ATOM 3505 C CA . VAL A 1 441 ? -54.953 -0.016 -15.651 1.00 68.69 441 VAL A CA 1
ATOM 3506 C C . VAL A 1 441 ? -56.469 -0.232 -15.791 1.00 68.69 441 VAL A C 1
ATOM 3508 O O . VAL A 1 441 ? -57.024 -0.833 -14.877 1.00 68.69 441 VAL A O 1
ATOM 3511 N N . PRO A 1 442 ? -57.156 0.128 -16.900 1.00 67.94 442 PRO A N 1
ATOM 3512 C CA . PRO A 1 442 ? -58.602 -0.094 -17.022 1.00 67.94 442 PRO A CA 1
ATOM 3513 C C . PRO A 1 442 ? -58.991 -1.579 -17.031 1.00 67.94 442 PRO A C 1
ATOM 3515 O O . PRO A 1 442 ? -60.009 -1.968 -16.467 1.00 67.94 442 PRO A O 1
ATOM 3518 N N . THR A 1 443 ? -58.174 -2.431 -17.656 1.00 71.06 443 THR A N 1
ATOM 3519 C CA . THR A 1 443 ? -58.411 -3.882 -17.703 1.00 71.06 443 THR A CA 1
ATOM 3520 C C . THR A 1 443 ? -58.160 -4.544 -16.354 1.00 71.06 443 THR A C 1
ATOM 3522 O O . THR A 1 443 ? -58.937 -5.398 -15.937 1.00 71.06 443 THR A O 1
ATOM 3525 N N . VAL A 1 444 ? -57.117 -4.125 -15.634 1.00 76.50 444 VAL A N 1
ATOM 3526 C CA . VAL A 1 444 ? -56.788 -4.666 -14.311 1.00 76.50 444 VAL A CA 1
ATOM 3527 C C . VAL A 1 444 ? -57.820 -4.215 -13.274 1.00 76.50 444 VAL A C 1
ATOM 3529 O O . VAL A 1 444 ? -58.268 -5.038 -12.478 1.00 76.50 444 VAL A O 1
ATOM 3532 N N . THR A 1 445 ? -58.278 -2.958 -13.313 1.00 74.62 445 THR A N 1
ATOM 3533 C CA . THR A 1 445 ? -59.348 -2.480 -12.419 1.00 74.62 445 THR A CA 1
ATOM 3534 C C . THR A 1 445 ? -60.690 -3.146 -12.716 1.00 74.62 445 THR A C 1
ATOM 3536 O O . THR A 1 445 ? -61.421 -3.466 -11.780 1.00 74.62 445 THR A O 1
ATOM 3539 N N . PHE A 1 446 ? -61.000 -3.438 -13.983 1.00 79.19 446 PHE A N 1
ATOM 3540 C CA . PHE A 1 446 ? -62.196 -4.197 -14.356 1.00 79.19 446 PHE A CA 1
ATOM 3541 C C . PHE A 1 446 ? -62.158 -5.640 -13.831 1.00 79.19 446 PHE A C 1
ATOM 3543 O O . PHE A 1 446 ? -63.139 -6.110 -13.257 1.00 79.19 446 PHE A O 1
ATOM 3550 N N . ILE A 1 447 ? -61.016 -6.329 -13.953 1.00 82.88 447 ILE A N 1
ATOM 3551 C CA . ILE A 1 447 ? -60.842 -7.697 -13.436 1.00 82.88 447 ILE A CA 1
ATOM 3552 C C . ILE A 1 447 ? -60.951 -7.719 -11.906 1.00 82.88 447 ILE A C 1
ATOM 3554 O O . ILE A 1 447 ? -61.679 -8.546 -11.359 1.00 82.88 447 ILE A O 1
ATOM 3558 N N . TRP A 1 448 ? -60.306 -6.781 -11.205 1.00 83.81 448 TRP A N 1
ATOM 3559 C CA . TRP A 1 448 ? -60.441 -6.662 -9.749 1.00 83.81 448 TRP A CA 1
ATOM 3560 C C . TRP A 1 448 ? -61.872 -6.327 -9.318 1.00 83.81 448 TRP A C 1
ATOM 3562 O O . TRP A 1 448 ? -62.355 -6.887 -8.334 1.00 83.81 448 TRP A O 1
ATOM 3572 N N . GLY A 1 449 ? -62.582 -5.490 -10.080 1.00 86.25 449 GLY A N 1
ATOM 3573 C CA . GLY A 1 449 ? -64.002 -5.207 -9.872 1.00 86.25 449 GLY A CA 1
ATOM 3574 C C . GLY A 1 449 ? -64.890 -6.445 -10.039 1.00 86.25 449 GLY A C 1
ATOM 3575 O O . GLY A 1 449 ? -65.784 -6.670 -9.223 1.00 86.25 449 GLY A O 1
ATOM 3576 N N . LEU A 1 450 ? -64.613 -7.294 -11.035 1.00 85.81 450 LEU A N 1
ATOM 3577 C CA . LEU A 1 450 ? -65.315 -8.568 -11.226 1.00 85.81 450 LEU A CA 1
ATOM 3578 C C . LEU A 1 450 ? -65.041 -9.557 -10.088 1.00 85.81 450 LEU A C 1
ATOM 3580 O O . LEU A 1 450 ? -65.974 -10.200 -9.611 1.00 85.81 450 LEU A O 1
ATOM 3584 N N . ILE A 1 451 ? -63.793 -9.651 -9.620 1.00 88.06 451 ILE A N 1
ATOM 3585 C CA . ILE A 1 451 ? -63.417 -10.526 -8.500 1.00 88.06 451 I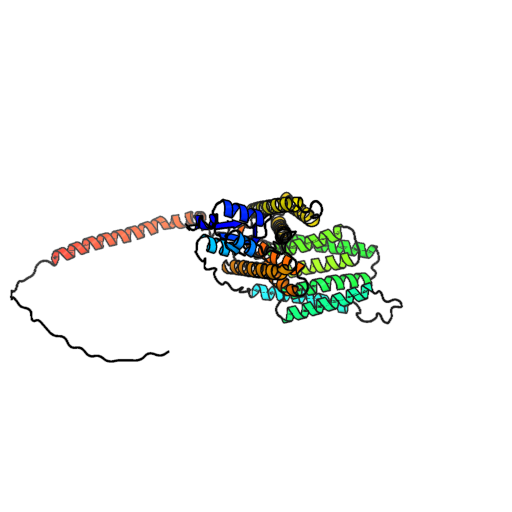LE A CA 1
ATOM 3586 C C . ILE A 1 451 ? -64.118 -10.073 -7.212 1.00 88.06 451 ILE A C 1
ATOM 3588 O O . ILE A 1 451 ? -64.753 -10.885 -6.540 1.00 88.06 451 ILE A O 1
ATOM 3592 N N . LEU A 1 452 ? -64.083 -8.775 -6.896 1.00 88.38 452 LEU A N 1
ATOM 3593 C CA . LEU A 1 452 ? -64.790 -8.205 -5.742 1.00 88.38 452 LEU A CA 1
ATOM 3594 C C . LEU A 1 452 ? -66.308 -8.403 -5.838 1.00 88.38 452 LEU A C 1
ATOM 3596 O O . LEU A 1 452 ? -66.941 -8.800 -4.858 1.00 88.38 452 LEU A O 1
ATOM 3600 N N . GLY A 1 453 ? -66.891 -8.193 -7.021 1.00 88.62 453 GLY A N 1
ATOM 3601 C CA . GLY A 1 453 ? -68.312 -8.440 -7.272 1.00 88.62 453 GLY A CA 1
ATOM 3602 C C . GLY A 1 453 ? -68.700 -9.910 -7.094 1.00 88.62 453 GLY A C 1
ATOM 3603 O O . GLY A 1 453 ? -69.738 -10.211 -6.499 1.00 88.62 453 GLY A O 1
ATOM 3604 N N . PHE A 1 454 ? -67.846 -10.835 -7.540 1.00 88.62 454 PHE A N 1
ATOM 3605 C CA . PHE A 1 454 ? -68.054 -12.272 -7.373 1.00 88.62 454 PHE A CA 1
ATOM 3606 C C . PHE A 1 454 ? -67.975 -12.689 -5.900 1.00 88.62 454 PHE A C 1
ATOM 3608 O O . PHE A 1 454 ? -68.828 -13.442 -5.431 1.00 88.62 454 PHE A O 1
ATOM 3615 N N . ILE A 1 455 ? -67.012 -12.148 -5.147 1.00 88.00 455 ILE A N 1
ATOM 3616 C CA . ILE A 1 455 ? -66.874 -12.389 -3.704 1.00 88.00 455 ILE A CA 1
ATOM 3617 C C . ILE A 1 455 ? -68.112 -11.882 -2.951 1.00 88.00 455 ILE A C 1
ATOM 3619 O O . ILE A 1 455 ? -68.670 -12.611 -2.130 1.00 88.00 455 ILE A O 1
ATOM 3623 N N . LEU A 1 456 ? -68.601 -10.680 -3.268 1.00 84.38 456 LEU A N 1
ATOM 3624 C CA . LEU A 1 456 ? -69.820 -10.124 -2.669 1.00 84.38 456 LEU A CA 1
ATOM 3625 C C . LEU A 1 456 ? -71.064 -10.964 -2.996 1.00 84.38 456 LEU A C 1
ATOM 3627 O O . LEU A 1 456 ? -71.839 -11.293 -2.096 1.00 84.38 456 LEU A O 1
ATOM 3631 N N . CYS A 1 457 ? -71.237 -11.380 -4.255 1.00 82.69 457 CYS A N 1
ATOM 3632 C CA . CYS A 1 457 ? -72.329 -12.278 -4.643 1.00 82.69 457 CYS A CA 1
ATOM 3633 C C . CYS A 1 457 ? -72.247 -13.629 -3.927 1.00 82.69 457 CYS A C 1
ATOM 3635 O O . CYS A 1 457 ? -73.268 -14.156 -3.482 1.00 82.69 457 CYS A O 1
ATOM 3637 N N . TRP A 1 458 ? -71.043 -14.184 -3.784 1.00 84.44 458 TRP A N 1
ATOM 3638 C CA . TRP A 1 458 ? -70.824 -15.450 -3.096 1.00 84.44 458 TRP A CA 1
ATOM 3639 C C . TRP A 1 458 ? -71.189 -15.367 -1.610 1.00 84.44 458 TRP A C 1
ATOM 3641 O O . TRP A 1 458 ? -71.858 -16.265 -1.094 1.00 84.44 458 TRP A O 1
ATOM 3651 N N . ILE A 1 459 ? -70.838 -14.267 -0.936 1.00 83.94 459 ILE A N 1
ATOM 3652 C CA . ILE A 1 459 ? -71.206 -14.019 0.465 1.00 83.94 459 ILE A CA 1
ATOM 3653 C C . ILE A 1 459 ? -72.734 -13.936 0.621 1.00 83.94 459 ILE A C 1
ATOM 3655 O O . ILE A 1 459 ? -73.303 -14.656 1.445 1.00 83.94 459 ILE A O 1
ATOM 3659 N N . ILE A 1 460 ? -73.416 -13.155 -0.225 1.00 81.12 460 ILE A N 1
ATOM 3660 C CA . ILE A 1 460 ? -74.884 -13.004 -0.189 1.00 81.12 460 ILE A CA 1
ATOM 3661 C C . ILE A 1 460 ? -75.589 -14.341 -0.474 1.00 81.12 460 ILE A C 1
ATOM 3663 O O . ILE A 1 460 ? -76.574 -14.702 0.179 1.00 81.12 460 ILE A O 1
ATOM 3667 N N . PHE A 1 461 ? -75.082 -15.123 -1.431 1.00 76.56 461 PHE A N 1
ATOM 3668 C CA . PHE A 1 461 ? -75.646 -16.432 -1.760 1.00 76.56 461 PHE A CA 1
ATOM 3669 C C . PHE A 1 461 ? -75.471 -17.431 -0.607 1.00 76.56 461 PHE A C 1
ATOM 3671 O O . PHE A 1 461 ? -76.390 -18.194 -0.291 1.00 76.56 461 PHE A O 1
ATOM 3678 N N . ARG A 1 462 ? -74.326 -17.387 0.082 1.00 75.62 462 ARG A N 1
ATOM 3679 C CA . ARG A 1 462 ? -74.021 -18.248 1.232 1.00 75.62 462 ARG A CA 1
ATOM 3680 C C . ARG A 1 462 ? -74.927 -17.965 2.436 1.00 75.62 462 ARG A C 1
ATOM 3682 O O . ARG A 1 462 ? -75.333 -18.909 3.119 1.00 75.62 462 ARG A O 1
ATOM 3689 N N . GLU A 1 463 ? -75.315 -16.711 2.667 1.00 67.38 463 GLU A N 1
ATOM 3690 C CA . GLU A 1 463 ? -76.301 -16.358 3.700 1.00 67.38 463 GLU A CA 1
ATOM 3691 C C . GLU A 1 463 ? -77.715 -16.850 3.356 1.00 67.38 463 GLU A C 1
ATOM 3693 O O . GLU A 1 463 ? -78.414 -17.403 4.211 1.00 67.38 463 GLU A O 1
ATOM 3698 N N . LYS A 1 464 ? -78.116 -16.769 2.081 1.00 64.06 464 LYS A N 1
ATOM 3699 C CA . LYS A 1 464 ? -79.441 -17.223 1.621 1.00 64.06 464 LYS A CA 1
ATOM 3700 C C . LYS A 1 464 ? -79.620 -18.746 1.705 1.00 64.06 464 LYS A C 1
ATOM 3702 O O . LYS A 1 464 ? -80.730 -19.226 1.941 1.00 64.06 464 LYS A O 1
ATOM 3707 N N . VAL A 1 465 ? -78.534 -19.512 1.556 1.00 61.28 465 VAL A N 1
ATOM 3708 C CA . VAL A 1 465 ? -78.527 -20.980 1.709 1.00 61.28 465 VAL A CA 1
ATOM 3709 C C . VAL A 1 465 ? -78.567 -21.398 3.188 1.00 61.28 465 VAL A C 1
ATOM 3711 O O . VAL A 1 465 ? -79.256 -22.361 3.529 1.00 61.28 465 VAL A O 1
ATOM 3714 N N . ARG A 1 466 ? -77.938 -20.638 4.098 1.00 55.25 466 ARG A N 1
ATOM 3715 C CA . ARG A 1 466 ? -78.018 -20.887 5.554 1.00 55.25 466 ARG A CA 1
ATOM 3716 C C . ARG A 1 466 ? -79.421 -20.664 6.134 1.00 55.25 466 ARG A C 1
ATOM 3718 O O . ARG A 1 466 ? -79.810 -21.391 7.045 1.00 55.25 466 ARG A O 1
ATOM 3725 N N . GLY A 1 467 ? -80.217 -19.756 5.565 1.00 50.84 467 GLY A N 1
ATOM 3726 C CA . GLY A 1 467 ? -81.599 -19.501 6.002 1.00 50.84 467 GLY A CA 1
ATOM 3727 C C . GLY A 1 467 ? -82.600 -20.645 5.761 1.00 50.84 467 GLY A C 1
ATOM 3728 O O . GLY A 1 467 ? -83.664 -20.657 6.374 1.00 50.84 467 GLY A O 1
ATOM 3729 N N . LYS A 1 468 ? -82.284 -21.631 4.904 1.00 50.03 468 LYS A N 1
ATOM 3730 C CA . LYS A 1 468 ? -83.190 -22.758 4.588 1.00 50.03 468 LYS A CA 1
ATOM 3731 C C . LYS A 1 468 ? -82.894 -24.056 5.351 1.00 50.03 468 LYS A C 1
ATOM 3733 O O . LYS A 1 468 ? -83.726 -24.957 5.328 1.00 50.03 468 LYS A O 1
ATOM 3738 N N . ALA A 1 469 ? -81.760 -24.157 6.048 1.00 49.81 469 ALA A N 1
ATOM 3739 C CA . ALA A 1 469 ? -81.348 -25.390 6.732 1.00 49.81 469 ALA A CA 1
ATOM 3740 C C . ALA A 1 469 ? -81.875 -25.528 8.178 1.00 49.81 469 ALA A C 1
ATOM 3742 O O . ALA A 1 469 ? -81.772 -26.599 8.771 1.00 49.81 469 ALA A O 1
ATOM 3743 N N . VAL A 1 470 ? -82.495 -24.489 8.752 1.00 52.19 470 VAL A N 1
ATOM 3744 C CA . VAL A 1 470 ? -83.061 -24.530 10.114 1.00 52.19 470 VAL A CA 1
ATOM 3745 C C . VAL A 1 470 ? -84.569 -24.768 10.054 1.00 52.19 470 VAL A C 1
ATOM 3747 O O . VAL A 1 470 ? -85.360 -23.873 10.320 1.00 52.19 470 VAL A O 1
ATOM 3750 N N . ARG A 1 471 ? -84.992 -25.973 9.660 1.00 50.38 471 ARG A N 1
ATOM 3751 C CA . ARG A 1 471 ? -86.329 -26.522 9.969 1.00 50.38 471 ARG A CA 1
ATOM 3752 C C . ARG A 1 471 ? -86.384 -27.992 9.551 1.00 50.38 471 ARG A C 1
ATOM 3754 O O . ARG A 1 471 ? -86.785 -28.288 8.431 1.00 50.38 471 ARG A O 1
ATOM 3761 N N . LYS A 1 472 ? -85.990 -28.895 10.462 1.00 41.75 472 LYS A N 1
ATOM 3762 C CA . LYS A 1 472 ? -86.611 -30.221 10.701 1.00 41.75 472 LYS A CA 1
ATOM 3763 C C . LYS A 1 472 ? -85.873 -31.022 11.801 1.00 41.75 472 LYS A C 1
ATOM 3765 O O . LYS A 1 472 ? -84.883 -31.676 11.519 1.00 41.75 472 LYS A O 1
ATOM 3770 N N . ALA A 1 473 ? -86.478 -30.998 13.002 1.00 42.41 473 ALA A N 1
ATOM 3771 C CA . ALA A 1 473 ? -86.711 -32.122 13.941 1.00 42.41 473 ALA A CA 1
ATOM 3772 C C . ALA A 1 473 ? -85.519 -32.806 14.682 1.00 42.41 473 ALA A C 1
ATOM 3774 O O . ALA A 1 473 ? -84.375 -32.653 14.281 1.00 42.41 473 ALA A O 1
ATOM 3775 N N . PRO A 1 474 ? -85.773 -33.660 15.707 1.00 49.44 474 PRO A N 1
ATOM 3776 C CA . PRO A 1 474 ? -86.502 -33.384 16.956 1.00 49.44 474 PRO A CA 1
ATOM 3777 C C . PRO A 1 474 ? -85.783 -33.915 18.232 1.00 49.44 474 PRO A C 1
ATOM 3779 O O . PRO A 1 474 ? -84.754 -34.581 18.187 1.00 49.44 474 PRO A O 1
ATOM 3782 N N . ALA A 1 475 ? -86.390 -33.625 19.387 1.00 47.84 475 ALA A N 1
ATOM 3783 C CA . ALA A 1 475 ? -85.946 -33.920 20.751 1.00 47.84 475 ALA A CA 1
ATOM 3784 C C . ALA A 1 475 ? -85.940 -35.407 21.179 1.00 47.84 475 ALA A C 1
ATOM 3786 O O . ALA A 1 475 ? -86.814 -36.174 20.783 1.00 47.84 475 ALA A O 1
ATOM 3787 N N . LYS A 1 476 ? -85.013 -35.748 22.094 1.00 40.94 476 LYS A N 1
ATOM 3788 C CA . LYS A 1 476 ? -85.029 -36.790 23.162 1.00 40.94 476 LYS A CA 1
ATOM 3789 C C . LYS A 1 476 ? -83.667 -36.719 23.891 1.00 40.94 476 LYS A C 1
ATOM 3791 O O . LYS A 1 476 ? -82.690 -36.355 23.261 1.00 40.94 476 LYS A O 1
ATOM 3796 N N . ALA A 1 477 ? -83.424 -37.111 25.139 1.00 39.78 477 ALA A N 1
ATOM 3797 C CA . ALA A 1 477 ? -84.158 -37.249 26.394 1.00 39.78 477 ALA A CA 1
ATOM 3798 C C . ALA A 1 477 ? -83.083 -37.581 27.468 1.00 39.78 477 ALA A C 1
ATOM 3800 O O . ALA A 1 477 ? -82.152 -38.334 27.201 1.00 39.78 477 ALA A O 1
ATOM 3801 N N . ARG A 1 478 ? -83.212 -36.992 28.666 1.00 41.72 478 ARG A N 1
ATOM 3802 C CA . ARG A 1 478 ? -82.435 -37.209 29.914 1.00 41.72 478 ARG A CA 1
ATOM 3803 C C . ARG A 1 478 ? -81.916 -38.641 30.166 1.00 41.72 478 ARG A C 1
ATOM 3805 O O . ARG A 1 478 ? -82.710 -39.574 30.095 1.00 41.72 478 ARG A O 1
ATOM 3812 N N . ARG A 1 479 ? -80.727 -38.755 30.790 1.00 37.78 479 ARG A N 1
ATOM 3813 C CA . ARG A 1 479 ? -80.529 -39.464 32.084 1.00 37.78 479 ARG A CA 1
ATOM 3814 C C . ARG A 1 479 ? -79.208 -39.087 32.785 1.00 37.78 479 ARG A C 1
ATOM 3816 O O . ARG A 1 479 ? -78.248 -38.682 32.147 1.00 37.78 479 ARG A O 1
ATOM 3823 N N . ARG A 1 480 ? -79.251 -39.142 34.122 1.00 40.00 480 ARG A N 1
ATOM 3824 C CA . ARG A 1 480 ? -78.322 -38.593 35.131 1.00 40.00 480 ARG A CA 1
ATOM 3825 C C . ARG A 1 480 ? -77.330 -39.649 35.671 1.00 40.00 480 ARG A C 1
ATOM 3827 O O . ARG A 1 480 ? -77.781 -40.759 35.928 1.00 40.00 480 ARG A O 1
ATOM 3834 N N . THR A 1 481 ? -76.103 -39.191 36.005 1.00 35.25 481 THR A N 1
ATOM 3835 C CA . THR A 1 481 ? -75.195 -39.556 37.150 1.00 35.25 481 THR A CA 1
ATOM 3836 C C . THR A 1 481 ? -74.675 -41.004 37.310 1.00 35.25 481 THR A C 1
ATOM 3838 O O . THR A 1 481 ? -75.325 -41.904 36.794 1.00 35.25 481 THR A O 1
ATOM 3841 N N . PRO A 1 482 ? -73.642 -41.303 38.152 1.00 46.69 482 PRO A N 1
ATOM 3842 C CA . PRO A 1 482 ? -72.572 -40.497 38.804 1.00 46.69 482 PRO A CA 1
ATOM 3843 C C . PRO A 1 482 ? -71.140 -41.133 38.658 1.00 46.69 482 PRO A C 1
ATOM 3845 O O . PRO A 1 482 ? -70.994 -42.113 37.928 1.00 46.69 482 PRO A O 1
ATOM 3848 N N . PRO A 1 483 ? -70.066 -40.608 39.309 1.00 56.75 483 PRO A N 1
ATOM 3849 C CA . PRO A 1 483 ? -68.672 -40.940 38.989 1.00 56.75 483 PRO A CA 1
ATOM 3850 C C . PRO A 1 483 ? -68.070 -42.056 39.863 1.00 56.75 483 PRO A C 1
ATOM 3852 O O . PRO A 1 483 ? -68.447 -42.230 41.022 1.00 56.75 483 PRO A O 1
ATOM 3855 N N . ALA A 1 484 ? -67.056 -42.751 39.335 1.00 39.28 484 ALA A N 1
ATOM 3856 C CA . ALA A 1 484 ? -66.251 -43.724 40.072 1.00 39.28 484 ALA A CA 1
ATOM 3857 C C . ALA A 1 484 ? -64.766 -43.326 40.111 1.00 39.28 484 ALA A C 1
ATOM 3859 O O . ALA A 1 484 ? -64.154 -42.925 39.126 1.00 39.28 484 ALA A O 1
ATOM 3860 N N . ARG A 1 485 ? -64.228 -43.428 41.323 1.00 40.97 485 ARG A N 1
ATOM 3861 C CA . ARG A 1 485 ? -62.887 -43.076 41.798 1.00 40.97 485 ARG A CA 1
ATOM 3862 C C . ARG A 1 485 ? -61.910 -44.247 41.568 1.00 40.97 485 ARG A C 1
ATOM 3864 O O . ARG A 1 485 ? -62.342 -45.393 41.582 1.00 40.97 485 ARG A O 1
ATOM 3871 N N . LYS A 1 486 ? -60.606 -43.923 41.651 1.00 39.78 486 LYS A N 1
ATOM 3872 C CA . LYS A 1 486 ? -59.492 -44.728 42.225 1.00 39.78 486 LYS A CA 1
ATOM 3873 C C . LYS A 1 486 ? -58.817 -45.818 41.347 1.00 39.78 486 LYS A C 1
ATOM 3875 O O . LYS A 1 486 ? -59.391 -46.866 41.115 1.00 39.78 486 LYS A O 1
ATOM 3880 N N . VAL A 1 487 ? -57.512 -45.660 41.051 1.00 40.72 487 VAL A N 1
ATOM 3881 C CA . VAL A 1 487 ? -56.359 -46.316 41.741 1.00 40.72 487 VAL A CA 1
ATOM 3882 C C . VAL A 1 487 ? -55.074 -46.339 40.879 1.00 40.72 487 VAL A C 1
ATOM 3884 O O . VAL A 1 487 ? -55.078 -46.690 39.708 1.00 40.72 487 VAL A O 1
ATOM 3887 N N . LYS A 1 488 ? -53.961 -46.002 41.552 1.00 43.69 488 LYS A N 1
ATOM 3888 C CA . LYS A 1 488 ? -52.533 -46.157 41.212 1.00 43.69 488 LYS A CA 1
ATOM 3889 C C . LYS A 1 488 ? -52.144 -47.519 40.606 1.00 43.69 488 LYS A C 1
ATOM 3891 O O . LYS A 1 488 ? -52.513 -48.547 41.165 1.00 43.69 488 LYS A O 1
ATOM 3896 N N . ARG A 1 489 ? -51.149 -47.534 39.706 1.00 40.06 489 ARG A N 1
ATOM 3897 C CA . ARG A 1 489 ? -50.080 -48.557 39.740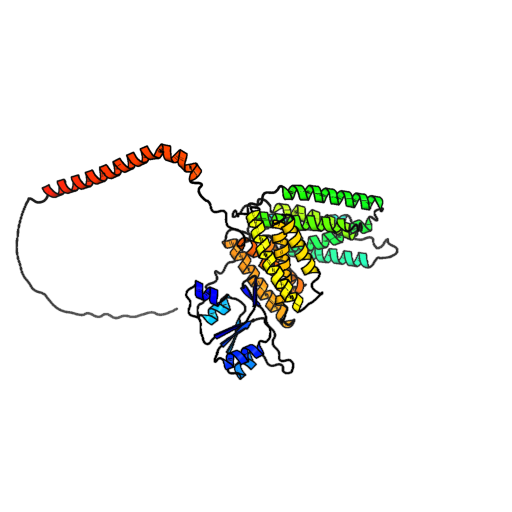 1.00 40.06 489 ARG A CA 1
ATOM 3898 C C . ARG A 1 489 ? -48.752 -48.059 39.150 1.00 40.06 489 ARG A C 1
ATOM 3900 O O . ARG A 1 489 ? -48.678 -47.632 38.009 1.00 40.06 489 ARG A O 1
ATOM 3907 N N . ARG A 1 490 ? -47.720 -48.142 39.999 1.00 39.31 490 ARG A N 1
ATOM 3908 C CA . ARG A 1 490 ? -46.270 -48.048 39.743 1.00 39.31 490 ARG A CA 1
ATOM 3909 C C . ARG A 1 490 ? -45.781 -49.211 38.863 1.00 39.31 490 ARG A C 1
ATOM 3911 O O . ARG A 1 490 ? -46.239 -50.327 39.090 1.00 39.31 490 ARG A O 1
ATOM 3918 N N . LYS A 1 491 ? -44.759 -48.958 38.036 1.00 42.53 491 LYS A N 1
ATOM 3919 C CA . LYS A 1 491 ? -43.593 -49.821 37.701 1.00 42.53 491 LYS A CA 1
ATOM 3920 C C . LYS A 1 491 ? -42.538 -48.892 37.053 1.00 42.53 491 LYS A C 1
ATOM 3922 O O . LYS A 1 491 ? -42.832 -48.339 36.008 1.00 42.53 491 LYS A O 1
ATOM 3927 N N . THR A 1 492 ? -41.492 -48.395 37.724 1.00 38.44 492 THR A N 1
ATOM 3928 C CA . THR A 1 492 ? -40.133 -48.968 37.929 1.00 38.44 492 THR A CA 1
ATOM 3929 C C . THR A 1 492 ? -39.588 -49.861 36.812 1.00 38.44 492 THR A C 1
ATOM 3931 O O . THR A 1 492 ? -40.028 -51.005 36.704 1.00 38.44 492 THR A O 1
ATOM 3934 N N . ARG A 1 493 ? -38.563 -49.372 36.099 1.00 38.53 493 ARG A N 1
ATOM 3935 C CA . ARG A 1 493 ? -37.166 -49.879 36.017 1.00 38.53 493 ARG A CA 1
ATOM 3936 C C . ARG A 1 493 ? -36.388 -48.962 35.044 1.00 38.53 493 ARG A C 1
ATOM 3938 O O . ARG A 1 493 ? -36.952 -48.604 34.020 1.00 38.53 493 ARG A O 1
ATOM 3945 N N . THR A 1 494 ? -35.304 -48.295 35.476 1.00 39.31 494 THR A N 1
ATOM 3946 C CA . THR A 1 494 ? -33.878 -48.650 35.205 1.00 39.31 494 THR A CA 1
ATOM 3947 C C . THR A 1 494 ? -33.622 -48.993 33.734 1.00 39.31 494 THR A C 1
ATOM 3949 O O . THR A 1 494 ? -34.366 -49.776 33.168 1.00 39.31 494 THR A O 1
ATOM 3952 N N . SER A 1 495 ? -32.586 -48.545 33.034 1.00 37.75 495 SER A N 1
ATOM 3953 C CA . SER A 1 495 ? -31.298 -47.910 33.342 1.00 37.75 495 SER A CA 1
ATOM 3954 C C . SER A 1 495 ? -30.580 -47.800 31.987 1.00 37.75 495 SER A C 1
ATOM 3956 O O . SER A 1 495 ? -30.679 -48.761 31.233 1.00 37.75 495 SER A O 1
ATOM 3958 N N . LEU A 1 496 ? -29.833 -46.733 31.700 1.00 43.97 496 LEU A N 1
ATOM 3959 C CA . LEU A 1 496 ? -28.405 -46.799 31.339 1.00 43.97 496 LEU A CA 1
ATOM 3960 C C . LEU A 1 496 ? -27.892 -45.400 30.960 1.00 43.97 496 LEU A C 1
ATOM 3962 O O . LEU A 1 496 ? -28.484 -44.699 30.148 1.00 43.97 496 LEU A O 1
ATOM 3966 N N . ARG A 1 497 ? -26.781 -45.040 31.601 1.00 47.09 497 ARG A N 1
ATOM 3967 C CA . ARG A 1 497 ? -25.820 -44.000 31.224 1.00 47.09 497 ARG A CA 1
ATOM 3968 C C . ARG A 1 497 ? -24.805 -44.581 30.228 1.00 47.09 497 ARG A C 1
ATOM 3970 O O . ARG A 1 497 ? -24.666 -45.803 30.183 1.00 47.09 497 ARG A O 1
ATOM 3977 N N . LEU A 1 498 ? -24.000 -43.661 29.678 1.00 47.97 498 LEU A N 1
ATOM 3978 C CA . LEU A 1 498 ? -22.696 -43.785 28.995 1.00 47.97 498 LEU A CA 1
ATOM 3979 C C . LEU A 1 498 ? -22.835 -43.748 27.464 1.00 47.97 498 LEU A C 1
ATOM 3981 O O . LEU A 1 498 ? -23.584 -44.545 26.916 1.00 47.97 498 LEU A O 1
ATOM 3985 N N . ARG A 1 499 ? -22.169 -42.856 26.727 1.00 47.66 499 ARG A N 1
ATOM 3986 C CA . ARG A 1 499 ? -21.036 -41.954 27.007 1.00 47.66 499 ARG A CA 1
ATOM 3987 C C . ARG A 1 499 ? -21.319 -40.561 26.472 1.00 47.66 499 ARG A C 1
ATOM 3989 O O . ARG A 1 499 ? -22.068 -40.487 25.476 1.00 47.66 499 ARG A O 1
#

Solvent-accessible surface area (backbone atoms only — not comparable to full-atom values): 27143 Å² total; per-residue (Å²): 107,54,68,57,52,30,60,79,66,75,48,67,66,52,87,44,50,47,76,55,57,40,78,47,76,64,47,29,29,28,38,66,82,66,58,70,62,51,52,52,54,34,43,77,71,66,30,44,35,39,37,35,29,52,66,46,64,57,64,52,99,87,43,89,52,48,60,51,60,53,24,52,76,68,66,23,48,57,43,68,28,53,34,49,67,52,48,35,22,72,38,46,76,46,83,76,86,71,79,92,55,71,78,78,78,53,65,72,54,54,54,53,39,40,54,38,16,50,53,31,39,53,49,30,54,55,43,52,66,74,36,74,85,76,67,63,84,78,46,96,68,79,59,65,66,60,54,50,50,50,51,50,26,52,54,26,40,54,51,11,51,54,27,43,78,68,70,36,23,53,40,10,23,52,28,10,43,58,15,27,24,52,40,38,14,52,45,44,52,76,63,64,65,52,73,68,57,38,50,54,48,51,53,51,50,52,48,53,45,53,59,50,50,55,58,57,70,72,54,80,53,51,23,66,38,27,44,49,29,49,36,62,24,49,48,29,44,51,50,30,49,51,54,59,70,71,67,58,78,44,34,60,45,54,10,40,32,53,44,33,41,51,48,23,58,47,49,51,67,51,46,88,76,68,69,50,51,42,46,64,49,71,68,45,31,41,59,32,22,57,52,43,43,53,57,33,52,52,48,49,56,57,49,42,74,78,42,71,88,74,50,56,65,61,50,51,46,50,54,50,20,51,48,25,50,77,73,67,39,18,63,53,10,37,48,44,27,44,49,45,35,25,56,46,46,51,56,56,48,49,52,51,45,49,78,92,45,48,65,61,51,38,52,54,38,44,54,30,22,48,48,43,44,14,54,30,44,78,71,46,41,63,48,62,66,13,53,40,26,40,53,32,15,64,73,22,54,91,82,35,54,69,57,16,44,50,28,18,35,40,9,30,47,49,30,54,56,62,80,59,45,54,66,58,68,86,71,75,62,58,74,76,45,49,70,63,48,62,72,45,46,67,58,52,52,48,52,52,50,51,53,54,51,49,52,53,50,50,52,55,52,54,53,62,57,59,72,71,72,82,79,81,88,84,92,85,80,92,87,81,88,86,90,85,84,90,83,89,84,90,81,92,78,91,86,85,86,86,132

pLDDT: mean 85.66, std 15.94, range [35.25, 98.56]

Secondary structure (DSSP, 8-state):
-HHHHHHHTT----TTEEE--EE-GGGBEE--S-HHHHHHHHHHTT--EEEEESS----BTTB---HHHHHHHHT-EEEEE-BHHHHHHHHHS-------------HHHHHHHHHHHHHHHHHHHHHHHHTTTT--TT-SS--HHHHHHHHHHHHHHHHHHHHHHTT-HHHHHHHHHHHHHHHHHHHHHHTT--HHHHHHHHHHHHHHHHHHHHHHHT----BHHHHHHHHHHHHHHHHHHHHHHT---SHHHHHHHHHHHHHHHHHGGGTT----BB--SHHHHHHHHHHHHHHHHHHHHHHHHHSTTT-HHHHHHHHHHHHHHHTT-HHHHHHHHHHHHHHHHHHHHHTT--GGGHHHHHHHHHHHHHHHHHHHHHTT---HHHHHHHHHHHHHTTT-HHHHHHHHHHHHHHHTGGGGS-B------HHHHHHHHHHHHHHHHHHHHHHHHHHHHHHHHHHHHHTTSS-----------------------------

Foldseek 3Di:
DLVVVCVVVVFDFDPLEEEDFDADFLQWGFADPDLLVVLVVSLVVNRAEYEHAQFFDDADPVGRDDSQNSSVVSNHHYHHDTGSQRVNCVGGVDHDPDPPFFDPDDPLLLVLLLQLLCLLLVLLVVLCVLPVLPPPVPPPDDDPVLVVLSVLLVVLSVQLVVCVVVSLSLLNSVSSLVSQLSSQLSSQVVVVDDPVVLVVLLVVLLVLLVVVLVVLVPADDFALQNLLLSQQLNVLSVVLNVLSVVVPSHSSNSSSSVSSNVSSVSSNSSPPSDWFTFDPDLVLLLQLLVVLLVLLVVLVVVVCVVVPPPCVVLVVLSVVLVVCSVVSVSSNSNSSSLLSNLVSVLVSRCVRRDPVCLLVLLVSLLVSLRSLQSVCVVVTHHLSQLVSLSSNLVSCVVPPSPSNSSSSSSSSSSSCSCVSIGGPPPPVPVVVVVVVVVVCVVVVVVVVVVVVVVVVVVVVVVVVVVVPPPDDDDDDDDDDDDDDDDDDDDDDDDDDDDD

Sequence (499 aa):
SALTVAMLKDLEVDQEAAFTGTINSGELIGPVGSLMEKLVAAKESGIKTVLIPAVQSVKQEDNETDIIEYGEELGVEVVPVATLSDAVQQLTGKEFEEKDLEIDVPESYNVVMKEVAEDLCDRVDVLLEDIDVFDLEGKKEVDLEQVNRQREVFNLTEKGKTAFESENHYSAASYCFGAGVKASALRYELAELPEEERLEESERLMQRINEFDKQIDEREKQTITDLQTYMIVKERVLEARQYLATGENDSQTFGYVTERLNSAVAWSRFFDQGGTAYDLDEESLQGSCSRILADVDERFQYLNLFFPGLLNDLRNNLITAHKHYETGEYALCVYLASRTKAEANIIVTMLGVKEDFADDLLELKMNAAEKAVAKQIDKGAFPIIAYSYYEYANSLKEDDLSSALLYSEYALELSDIEIYFEKKSHKIDWSALKPKLRKYVPTVTFIWGLILGFILCWIIFREKVRGKAVRKAPAKARRRTPPARKVKRRKTRTSLRLR